Protein AF-A0A4S4KGM0-F1 (afdb_monomer)

Solvent-accessible surface area (backbone atoms only — not comparable to full-atom values): 28329 Å² total; per-residue (Å²): 110,36,52,30,33,24,26,33,67,85,50,39,70,45,78,42,82,39,75,65,65,86,67,52,48,54,16,25,34,26,42,50,75,23,68,36,90,54,80,65,47,62,29,44,29,63,54,65,74,66,98,52,92,68,55,83,76,50,67,84,77,59,87,85,62,46,88,44,50,62,7,21,23,24,30,12,22,7,26,31,29,72,42,70,19,85,69,48,79,91,69,54,70,68,41,47,33,26,26,56,50,65,35,30,71,33,71,66,33,18,31,43,23,49,57,32,58,45,51,46,66,64,44,39,61,60,50,86,96,70,66,55,45,63,43,40,4,51,56,10,65,33,36,50,38,24,50,47,44,43,41,32,80,91,54,64,46,43,64,55,65,89,44,57,48,95,52,91,45,52,37,40,32,38,36,22,75,40,66,33,18,42,42,35,37,35,52,40,34,59,9,43,35,40,29,36,31,22,28,60,77,94,37,39,68,58,36,41,74,44,44,30,76,40,69,42,40,74,83,45,93,57,39,44,58,54,50,21,62,78,51,71,48,59,27,42,41,35,39,31,57,74,41,43,69,69,54,47,41,49,57,62,69,32,40,28,92,58,77,29,42,34,36,21,62,39,70,77,52,64,82,51,48,70,74,38,91,49,40,48,72,42,63,47,63,60,67,36,36,72,48,45,63,53,95,95,43,70,50,29,63,66,50,21,51,53,51,42,59,50,45,74,46,46,44,59,52,53,55,51,26,54,76,66,74,64,56,81,68,68,51,76,74,76,73,80,73,78,69,84,64,75,80,72,83,73,86,84,65,78,74,90,70,80,59,75,54,35,52,28,33,25,27,35,90,87,44,41,70,44,79,40,82,40,71,53,66,86,69,52,50,55,16,27,32,26,38,49,75,22,47,28,81,54,78,61,46,61,42,30,31,67,74,68,54,48,61,60,7,20,26,25,30,12,22,6,27,31,28,70,40,65,16,88,71,47,86,56,72,53,71,68,38,48,32,26,25,54,47,68,35,32,70,31,74,64,30,16,31,44,23,50,56,30,54,46,55,29,89,63,48,46,74,57,61,85,94,72,67,55,45,64,62,39,4,61,57,9,59,67,46,52,50,48,48,47,48,41,40,32,84,90,57,64,45,42,76,55,77,91,56,72,70,96,59,98,78,88,81,92,84,87,84,93,84,88,77,82,62,56,76,90,79,105

Foldseek 3Di:
DWWFFFAAFVLHTDIDDDDQFDAAQQKFKFQFDAADDDPLQSCLSQVVPDQDPVPPPCVVPPSNTNPLGQWGTGWFTWGFTCGHHNNDDPDDGGFTKIETADGNFHNNAHHRMSMHMARPLRIFGAPPPQDDRHLRRLCYQLLLLLLCQCCQCVHVNAQWPCAADPDAAEEEEEACVDSNNLNNQLGCVNNVYAYEYEDAPVCQVVSVLSNHPHYYHLPPPCLLVVLCVVRVLRAQEYEYAPQDPSSLQSNLSNHHPAAHEYEYQGDHDVVSCVVDPNYDYDYDHLNLLSQCDGDPRHRDVSSVVSSSVVSVCVNVVSVVCSVVVSDPRDPVPPPPPPPPPDPPPDPVDDPLDDDQWWWFFFAAPVLHTDTDIDGQDDAAQQKWKFQFFWAFDDPVQSCLSHPVDPGQWGTGWWTWGFTNDHHNNDPPDDGGFTKIETDDGNPHNNAHHRIRMHMDGRVRIDGDPPPDDDRQRRRVCYPVVVVVCCQCCPCPHVNHDDPPDDDPDDDDDDDDDDDGDGDGPVRD

Secondary structure (DSSP, 8-state):
-EEEEEE-TTS-EEEEEEPPPPPPTTEEEEEEEEEE--HHHHHHHTT-----TTHHHHTTT-TT--S-TTPBP--EEEEEEEEE-TT--S--TT-EEEEE--TTS-SS--SSBSEEEEEGGG-EEPPTTT--HHHHHTSSHHHHHHHHHHH-TTTT-PPPTTS--SS--EEEEETTTSHHHHHHHHHHHHTT-EEEEEE-GGGHHHHHHTT-SEEEETT-TTHHHHHHHHTTT---EEEESS--HHHHHHHHHTSPSS-EEEEESS---HHHHTT-TTEEEEE--GGGGG-S-BTTB---HHHHHHHHHHHTTHHHHHHHHHHTT-------------------S------S---SEEEEEEE-TTS-EEEEEEEPPPP-TTEEEEEEEEEE--HHHHHIIIII--TTPBP-SEEEEEEEEE-TT--SSPTT-EEEEE--TTS-SS--SSBSEEEEEGGG-EEPPTTT--HHHHHTTSHHHHHHHHHHH-TTTT-PPPTTS--SS---------------GGG-

Mean predicted aligned error: 14.83 Å

InterPro domains:
  IPR011032 GroES-like superfamily [SSF50129] (2-181)
  IPR011032 GroES-like superfamily [SSF50129] (353-515)
  IPR013149 Alcohol dehydrogenase-like, C-terminal [PF00107] (180-265)
  IPR013154 Alcohol dehydrogenase-like, N-terminal [PF08240] (25-128)
  IPR013154 Alcohol dehydrogenase-like, N-terminal [PF08240] (381-466)
  IPR020843 Enoylreductase domain [SM00829] (9-29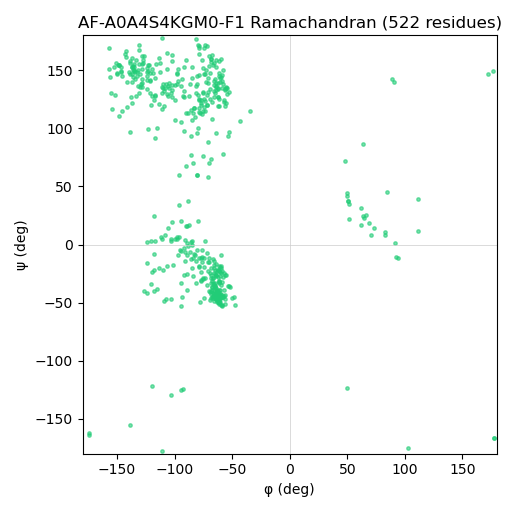7)
  IPR036291 NAD(P)-binding domain superfamily [SSF51735] (131-279)
  IPR047122 Trans-enoyl reductase-like [PTHR45348] (2-320)
  IPR047122 Trans-enoyl reductase-like [cd08249] (2-320)

Nearest PDB structures (foldseek):
  3gqv-assembly1_A  TM=8.957E-01  e=1.886E-24  Aspergillus terreus
  3b70-assembly1_A  TM=8.817E-01  e=2.671E-24  Aspergillus terreus
  5a4d-assembly1_A  TM=7.242E-01  e=3.806E-20  Arabidopsis thaliana
  2oby-assembly1_A  TM=7.937E-01  e=6.729E-17  Homo sapiens
  5dp2-assembly1_A  TM=7.177E-01  e=4.484E-17  Lyngbya majuscula

Radius of gyration: 27.02 Å; Cα contacts (8 Å, |Δi|>4): 1169; chains: 1; bounding box: 60×75×59 Å

Sequence (524 aa):
MMKALITQADHTAKVQDIPVPTIDDDEILVHTVALAQNPTDWKCTRNVLVYSPDYYLLHLLVIKRVTNAGTICGCDWSGYVVETGKSVTSLSVGDHVAGFVQGGTYTDRGAYAEYVKTPAELAWRVPDGTLSHEEAATMGCGFWTAVQALFHPTRLALVEPPAKVDKDEWILIYGGSGSVGMFAIQLAHLAGYKVVTTASPRNLELCKSLGADAVFDYNDPDVVNQIKEATNDSLHKALDANSLESSQRITVQSLAPGPGKVISILGVHEQVAELRDDVKIQPTLIYTSLGRAFSNRPACPEDRSHMAEFLKKVPGLVSELRRKEALLITTYRLAKFITRAPVHPSITAMSPDIPKTMKALVTQADKTAKVQDIPVPTIDDDEVLVRTVALAQNPTDWKFIKNITNVGTICGCDWSGYVAQVGKNVSNPSVGDHVAGFVQGGTYTDRGAYAEYVKTPAELVWKVPDQTLSHEEAATMGCSFWTAAQALFHPTRLALVEPPAKVDKEEWVMIYGGSGKCLSFEEL

Organism: NCBI:txid98765

Structure (mmCIF, N/CA/C/O backbone):
data_AF-A0A4S4KGM0-F1
#
_entry.id   AF-A0A4S4KGM0-F1
#
loop_
_atom_site.group_PDB
_atom_site.id
_atom_site.type_symbol
_atom_site.label_atom_id
_atom_site.label_alt_id
_atom_site.label_comp_id
_atom_site.label_asym_id
_atom_site.label_entity_id
_atom_site.label_seq_id
_atom_site.pdbx_PDB_ins_code
_atom_site.Cartn_x
_atom_site.Cartn_y
_atom_site.Cartn_z
_atom_site.occupancy
_atom_site.B_iso_or_equiv
_atom_site.auth_seq_id
_atom_site.auth_comp_id
_atom_site.auth_asym_id
_atom_site.auth_atom_id
_atom_site.pdbx_PDB_model_num
ATOM 1 N N . MET A 1 1 ? 12.362 -20.156 -20.140 1.00 90.94 1 MET A N 1
ATOM 2 C CA . MET A 1 1 ? 12.982 -19.406 -19.028 1.00 90.94 1 MET A CA 1
ATOM 3 C C . MET A 1 1 ? 12.177 -18.137 -18.831 1.00 90.94 1 MET A C 1
ATOM 5 O O . MET A 1 1 ? 11.533 -17.723 -19.787 1.00 90.94 1 MET A O 1
ATOM 9 N N . MET A 1 2 ? 12.196 -17.578 -17.630 1.00 88.69 2 MET A N 1
ATOM 10 C CA . MET A 1 2 ? 11.641 -16.277 -17.274 1.00 88.69 2 MET A CA 1
ATOM 11 C C . MET A 1 2 ? 12.592 -15.556 -16.327 1.00 88.69 2 MET A C 1
ATOM 13 O O . MET A 1 2 ? 13.341 -16.207 -15.594 1.00 88.69 2 MET A O 1
ATOM 17 N N . LYS A 1 3 ? 12.512 -14.235 -16.281 1.00 80.50 3 LYS A N 1
ATOM 18 C CA . LYS A 1 3 ? 13.225 -13.413 -15.308 1.00 80.50 3 LYS A CA 1
ATOM 19 C C . LYS A 1 3 ? 12.414 -13.274 -14.026 1.00 80.50 3 LYS A C 1
ATOM 21 O O . LYS A 1 3 ? 11.200 -13.071 -14.047 1.00 80.50 3 LYS A O 1
ATOM 26 N N . ALA A 1 4 ? 13.104 -13.368 -12.895 1.00 82.00 4 ALA A N 1
ATOM 27 C CA . ALA A 1 4 ? 12.517 -13.217 -11.570 1.00 82.00 4 ALA A CA 1
ATOM 28 C C . ALA A 1 4 ? 13.501 -12.569 -10.591 1.00 82.00 4 ALA A C 1
ATOM 30 O O . ALA A 1 4 ? 14.712 -12.773 -10.692 1.00 82.00 4 ALA A O 1
ATOM 31 N N . LEU A 1 5 ? 12.993 -11.804 -9.621 1.00 83.06 5 LEU A N 1
ATOM 32 C CA . LEU A 1 5 ? 13.791 -11.262 -8.524 1.00 83.06 5 LEU A CA 1
ATOM 33 C C . LEU A 1 5 ? 13.927 -12.313 -7.413 1.00 83.06 5 LEU A C 1
ATOM 35 O O . LEU A 1 5 ? 12.952 -12.642 -6.741 1.00 83.06 5 LEU A O 1
ATOM 39 N N . ILE A 1 6 ? 15.145 -12.812 -7.205 1.00 85.62 6 ILE A N 1
ATOM 40 C CA . ILE A 1 6 ? 15.448 -13.938 -6.316 1.00 85.62 6 ILE A CA 1
ATOM 41 C C . ILE A 1 6 ? 16.189 -13.473 -5.062 1.00 85.62 6 ILE A C 1
ATOM 43 O O . ILE A 1 6 ? 17.199 -12.767 -5.160 1.00 85.62 6 ILE A O 1
ATOM 47 N N . THR A 1 7 ? 15.745 -13.914 -3.885 1.00 81.56 7 THR A N 1
ATOM 48 C CA . THR A 1 7 ? 16.428 -13.691 -2.598 1.00 81.56 7 THR A CA 1
ATOM 49 C C . THR A 1 7 ? 17.810 -14.349 -2.565 1.00 81.56 7 THR A C 1
ATOM 51 O O . THR A 1 7 ? 17.996 -15.483 -3.005 1.00 81.56 7 THR A O 1
ATOM 54 N N . GLN A 1 8 ? 18.800 -13.657 -2.008 1.00 83.69 8 GLN A N 1
ATOM 55 C CA . GLN A 1 8 ? 20.184 -14.123 -1.922 1.00 83.69 8 GLN A CA 1
ATOM 56 C C . GLN A 1 8 ? 20.595 -14.389 -0.469 1.00 83.69 8 GLN A C 1
ATOM 58 O O . GLN A 1 8 ? 20.055 -13.801 0.466 1.00 83.69 8 GLN A O 1
ATOM 63 N N . ALA A 1 9 ? 21.602 -15.245 -0.271 1.00 82.56 9 ALA A N 1
ATOM 64 C CA . ALA A 1 9 ? 22.116 -15.573 1.062 1.00 82.56 9 ALA A CA 1
ATOM 65 C C . ALA A 1 9 ? 22.790 -14.384 1.783 1.00 82.56 9 ALA A C 1
ATOM 67 O O . ALA A 1 9 ? 22.965 -14.427 2.998 1.00 82.56 9 ALA A O 1
ATOM 68 N N . ASP A 1 10 ? 23.156 -13.331 1.047 1.00 76.50 10 ASP A N 1
ATOM 69 C CA . ASP A 1 10 ? 23.851 -12.125 1.520 1.00 76.50 10 ASP A CA 1
ATOM 70 C C . ASP A 1 10 ? 22.900 -10.965 1.882 1.00 76.50 10 ASP A C 1
ATOM 72 O O . ASP A 1 10 ? 23.317 -9.811 1.947 1.00 76.50 10 ASP A O 1
ATOM 76 N N . HIS A 1 11 ? 21.623 -11.267 2.135 1.00 69.50 11 HIS A N 1
ATOM 77 C CA . HIS A 1 11 ? 20.564 -10.295 2.435 1.00 69.50 11 HIS A CA 1
ATOM 78 C C . HIS A 1 11 ? 20.226 -9.330 1.280 1.00 69.50 11 HIS A C 1
ATOM 80 O O . HIS A 1 11 ? 19.692 -8.239 1.507 1.00 69.50 11 HIS A O 1
ATOM 86 N N . THR A 1 12 ? 20.526 -9.719 0.037 1.00 72.69 12 THR A N 1
ATOM 87 C CA . THR A 1 12 ? 20.139 -8.983 -1.177 1.00 72.69 12 THR A CA 1
ATOM 88 C C . THR A 1 12 ? 19.086 -9.740 -1.993 1.00 72.69 12 THR A C 1
ATOM 90 O O . THR A 1 12 ? 18.665 -10.844 -1.639 1.00 72.69 12 THR A O 1
ATOM 93 N N . ALA A 1 13 ? 18.634 -9.140 -3.094 1.00 75.12 13 ALA A N 1
ATOM 94 C CA . ALA A 1 13 ? 17.874 -9.828 -4.128 1.00 75.12 13 ALA A CA 1
ATOM 95 C C . ALA A 1 13 ? 18.454 -9.488 -5.506 1.00 75.12 13 ALA A C 1
ATOM 97 O O . ALA A 1 13 ? 18.943 -8.376 -5.710 1.00 75.12 13 ALA A O 1
ATOM 98 N N . LYS A 1 14 ? 18.436 -10.446 -6.436 1.00 76.81 14 LYS A N 1
ATOM 99 C CA . LYS A 1 14 ? 19.013 -10.304 -7.782 1.00 76.81 14 LYS A CA 1
ATOM 100 C C . LYS A 1 14 ? 18.048 -10.835 -8.828 1.00 76.81 14 LYS A C 1
ATOM 102 O O . LYS A 1 14 ? 17.393 -11.844 -8.588 1.00 76.81 14 LYS A O 1
ATOM 107 N N . VAL A 1 15 ? 17.986 -10.168 -9.976 1.00 79.25 15 VAL A N 1
ATOM 108 C CA . VAL A 1 15 ? 17.255 -10.681 -11.139 1.00 79.25 15 VAL A CA 1
ATOM 109 C C . VAL A 1 15 ? 18.023 -11.874 -11.702 1.00 79.25 15 VAL A C 1
ATOM 111 O O . VAL A 1 15 ? 19.241 -1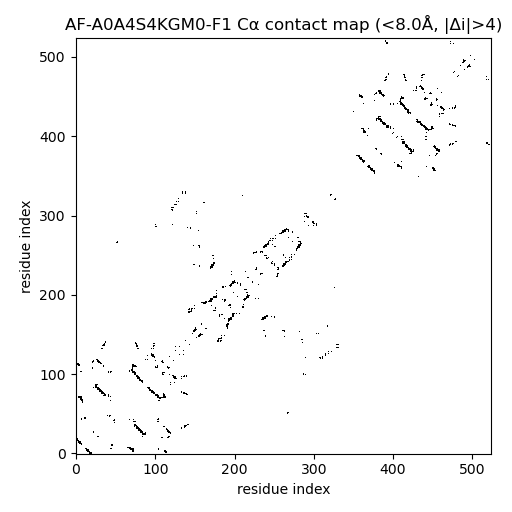1.797 -11.868 1.00 79.25 15 VAL A O 1
ATOM 114 N N . GLN A 1 16 ? 17.328 -12.981 -11.944 1.00 84.31 16 GLN A N 1
ATOM 115 C CA . GLN A 1 16 ? 17.897 -14.208 -12.499 1.00 84.31 16 GLN A CA 1
ATOM 116 C C . GLN A 1 16 ? 16.940 -14.820 -13.523 1.00 84.31 16 GLN A C 1
ATOM 118 O O . GLN A 1 16 ? 15.723 -14.728 -13.358 1.00 84.31 16 GLN A O 1
ATOM 123 N N . ASP A 1 17 ? 17.496 -15.482 -14.539 1.00 87.88 17 ASP A N 1
ATOM 124 C CA . ASP A 1 17 ? 16.739 -16.366 -15.423 1.00 87.88 17 ASP A CA 1
ATOM 125 C C . ASP A 1 17 ? 16.467 -17.698 -14.713 1.00 87.88 17 ASP A C 1
ATOM 127 O O . ASP A 1 17 ? 17.390 -18.432 -14.352 1.00 87.88 17 ASP A O 1
ATOM 131 N N . ILE A 1 18 ? 15.193 -18.038 -14.549 1.00 89.50 18 ILE A N 1
ATOM 132 C CA . ILE A 1 18 ? 14.725 -19.295 -13.959 1.00 89.50 18 ILE A CA 1
ATOM 133 C C . ILE A 1 18 ? 13.727 -19.995 -14.898 1.00 89.50 18 ILE A C 1
ATOM 135 O O . ILE A 1 18 ? 13.217 -19.382 -15.838 1.00 89.50 18 ILE A O 1
ATOM 139 N N . PRO A 1 19 ? 13.445 -21.296 -14.731 1.00 95.56 19 PRO A N 1
ATOM 140 C CA . PRO A 1 19 ? 12.378 -21.950 -15.486 1.00 95.56 19 PRO A CA 1
ATOM 141 C C . PRO A 1 19 ? 11.014 -21.292 -15.227 1.00 95.56 19 PRO A C 1
ATOM 143 O O . PRO A 1 19 ? 10.726 -20.880 -14.106 1.00 95.56 19 PRO A O 1
ATOM 146 N N . VAL A 1 20 ? 10.166 -21.227 -16.259 1.00 94.06 20 VAL A N 1
ATOM 147 C CA . VAL A 1 20 ? 8.747 -20.876 -16.079 1.00 94.06 20 VAL A CA 1
ATOM 148 C C . VAL A 1 20 ? 8.106 -21.998 -15.255 1.00 94.06 20 VAL A C 1
ATOM 150 O O . VAL A 1 20 ? 8.331 -23.168 -15.585 1.00 94.06 20 VAL A O 1
ATOM 153 N N . PRO A 1 21 ? 7.363 -21.691 -14.181 1.00 94.25 21 PRO A N 1
ATOM 154 C CA . PRO A 1 21 ? 6.804 -22.720 -13.323 1.00 94.25 21 PRO A CA 1
ATOM 155 C C . PRO A 1 21 ? 5.662 -23.459 -14.030 1.00 94.25 21 PRO A C 1
ATOM 157 O O . PRO A 1 21 ? 4.862 -22.855 -14.740 1.00 94.25 21 PRO A O 1
ATOM 160 N N . THR A 1 22 ? 5.560 -24.768 -13.805 1.00 95.81 22 THR A N 1
ATOM 161 C CA . THR A 1 22 ? 4.414 -25.569 -14.255 1.00 95.81 22 THR A CA 1
ATOM 162 C C . THR A 1 22 ? 3.226 -25.370 -13.316 1.00 95.81 22 THR A C 1
ATOM 164 O O . THR A 1 22 ? 3.407 -25.223 -12.100 1.00 95.81 22 THR A O 1
ATOM 167 N N . ILE A 1 23 ? 2.013 -25.403 -13.858 1.00 97.56 23 ILE A N 1
ATOM 168 C CA . ILE A 1 23 ? 0.772 -25.258 -13.088 1.00 97.56 23 ILE A CA 1
ATOM 169 C C . ILE A 1 23 ? 0.138 -26.613 -12.769 1.00 97.56 23 ILE A C 1
ATOM 171 O O . ILE A 1 23 ? 0.248 -27.555 -13.556 1.00 97.56 23 ILE A O 1
ATOM 175 N N . ASP A 1 24 ? -0.506 -26.697 -11.607 1.00 96.69 24 ASP A N 1
ATOM 176 C CA . ASP A 1 24 ? -1.358 -27.828 -11.235 1.00 96.69 24 ASP A CA 1
ATOM 177 C C . ASP A 1 24 ? -2.745 -27.720 -11.907 1.00 96.69 24 ASP A C 1
ATOM 179 O O . ASP A 1 24 ? -3.090 -26.702 -12.514 1.00 96.69 24 ASP A O 1
ATOM 183 N N . ASP A 1 25 ? -3.564 -28.775 -11.818 1.00 98.06 25 ASP A N 1
ATOM 184 C CA . ASP A 1 25 ? -4.857 -28.846 -12.518 1.00 98.06 25 ASP A CA 1
ATOM 185 C C . ASP A 1 25 ? -5.858 -27.748 -12.091 1.00 98.06 25 ASP A C 1
ATOM 187 O O . ASP A 1 25 ? -6.766 -27.440 -12.863 1.00 98.06 25 ASP A O 1
ATOM 191 N N . ASP A 1 26 ? -5.717 -27.161 -10.900 1.00 97.00 26 ASP A N 1
ATOM 192 C CA . ASP A 1 26 ? -6.558 -26.083 -10.351 1.00 97.00 26 ASP A CA 1
ATOM 193 C C . ASP A 1 26 ? -5.907 -24.686 -10.420 1.00 97.00 26 ASP A C 1
ATOM 195 O O . ASP A 1 26 ? -6.476 -23.699 -9.941 1.00 97.00 26 ASP A O 1
ATOM 199 N N . GLU A 1 27 ? -4.717 -24.580 -11.010 1.00 97.56 27 GLU A N 1
ATOM 200 C CA . GLU A 1 27 ? -3.944 -23.343 -11.081 1.00 97.56 27 GLU A CA 1
ATOM 201 C C . GLU A 1 27 ? -4.027 -22.667 -12.456 1.00 97.56 27 GLU A C 1
ATOM 203 O O . GLU A 1 27 ? -4.407 -23.253 -13.468 1.00 97.56 27 GLU A O 1
ATOM 208 N N . ILE A 1 28 ? -3.656 -21.391 -12.484 1.00 98.38 28 ILE A N 1
ATOM 209 C CA . ILE A 1 28 ? -3.426 -20.606 -13.697 1.00 98.38 28 ILE A CA 1
ATOM 210 C C . ILE A 1 28 ? -1.982 -20.117 -13.726 1.00 98.38 28 ILE A C 1
ATOM 212 O O . ILE A 1 28 ? -1.377 -19.875 -12.676 1.00 98.38 28 ILE A O 1
ATOM 216 N N . LEU A 1 29 ? -1.454 -19.930 -14.935 1.00 98.38 29 LEU A N 1
ATOM 217 C CA . LEU A 1 29 ? -0.220 -19.194 -15.177 1.00 98.38 29 LEU A CA 1
ATOM 218 C C . LEU A 1 29 ? -0.583 -17.819 -15.727 1.00 98.38 29 LEU A C 1
ATOM 220 O O . LEU A 1 29 ? -1.356 -17.708 -16.682 1.00 98.38 29 LEU A O 1
ATOM 224 N N . VAL A 1 30 ? -0.017 -16.772 -15.139 1.00 97.69 30 VAL A N 1
ATOM 225 C CA . VAL A 1 30 ? -0.288 -15.383 -15.509 1.00 97.69 30 VAL A CA 1
ATOM 226 C C . VAL A 1 30 ? 1.004 -14.725 -15.959 1.00 97.69 30 VAL A C 1
ATOM 228 O O . VAL A 1 30 ? 1.984 -14.757 -15.219 1.00 97.69 30 VAL A O 1
ATOM 231 N N . HIS A 1 31 ? 0.994 -14.103 -17.137 1.00 94.19 31 HIS A N 1
ATOM 232 C CA . HIS A 1 31 ? 2.041 -13.171 -17.551 1.00 94.19 31 HIS A CA 1
ATOM 233 C C . HIS A 1 31 ? 1.808 -11.834 -16.845 1.00 94.19 31 HIS A C 1
ATOM 235 O O . HIS A 1 31 ? 0.778 -11.186 -17.061 1.00 94.19 31 HIS A O 1
ATOM 241 N N . THR A 1 32 ? 2.721 -11.462 -15.953 1.00 84.75 32 THR A N 1
ATOM 242 C CA . THR A 1 32 ? 2.584 -10.271 -15.114 1.00 84.75 32 THR A CA 1
ATOM 243 C C . THR A 1 32 ? 2.794 -9.004 -15.944 1.00 84.75 32 THR A C 1
ATOM 245 O O . THR A 1 32 ? 3.648 -8.938 -16.822 1.00 84.75 32 THR A O 1
ATOM 248 N N . VAL A 1 33 ? 1.980 -7.982 -15.679 1.00 80.50 33 VAL A N 1
ATOM 249 C CA . VAL A 1 33 ? 2.065 -6.671 -16.347 1.00 80.50 33 VAL A CA 1
ATOM 250 C C . VAL A 1 33 ? 2.383 -5.576 -15.336 1.00 80.50 33 VAL A C 1
ATOM 252 O O . VAL A 1 33 ? 3.192 -4.696 -15.612 1.00 80.50 33 VAL A O 1
ATOM 255 N N . ALA A 1 34 ? 1.778 -5.644 -14.149 1.00 70.12 34 ALA A N 1
ATOM 256 C CA . ALA A 1 34 ? 2.034 -4.702 -13.068 1.00 70.12 34 ALA A CA 1
ATOM 257 C C . ALA A 1 34 ? 2.162 -5.412 -11.720 1.00 70.12 34 ALA A C 1
ATOM 259 O O . ALA A 1 34 ? 1.575 -6.472 -11.490 1.00 70.12 34 ALA A O 1
ATOM 260 N N . LEU A 1 35 ? 2.922 -4.785 -10.825 1.00 78.12 35 LEU A N 1
ATOM 261 C CA . LEU A 1 35 ? 3.277 -5.287 -9.501 1.00 78.12 35 LEU A CA 1
ATOM 262 C C . LEU A 1 35 ? 3.059 -4.179 -8.470 1.00 78.12 35 LEU A C 1
ATOM 264 O O . LEU A 1 35 ? 3.287 -3.007 -8.775 1.00 78.12 35 LEU A O 1
ATOM 268 N N . ALA A 1 36 ? 2.692 -4.541 -7.241 1.00 69.81 36 ALA A N 1
ATOM 269 C CA . ALA A 1 36 ? 2.664 -3.603 -6.119 1.00 69.81 36 ALA A CA 1
ATOM 270 C C . ALA A 1 36 ? 3.624 -4.036 -5.005 1.00 69.81 36 ALA A C 1
ATOM 272 O O . ALA A 1 36 ? 3.892 -5.222 -4.793 1.00 69.81 36 ALA A O 1
ATOM 273 N N . GLN A 1 37 ? 4.188 -3.047 -4.308 1.00 70.75 37 GLN A N 1
ATOM 274 C CA . GLN A 1 37 ? 5.152 -3.285 -3.238 1.00 70.75 37 GLN A CA 1
ATOM 275 C C . GLN A 1 37 ? 4.497 -3.233 -1.864 1.00 70.75 37 GLN A C 1
ATOM 277 O O . GLN A 1 37 ? 3.725 -2.328 -1.549 1.00 70.75 37 GLN A O 1
ATOM 282 N N . ASN A 1 38 ? 4.890 -4.173 -1.014 1.00 69.19 38 ASN A N 1
ATOM 283 C CA . ASN A 1 38 ? 4.433 -4.311 0.355 1.00 69.19 38 ASN A CA 1
ATOM 284 C C . ASN A 1 38 ? 5.619 -4.287 1.330 1.00 69.19 38 ASN A C 1
ATOM 286 O O . ASN A 1 38 ? 6.723 -4.725 0.998 1.00 69.19 38 ASN A O 1
ATOM 290 N N . PRO A 1 39 ? 5.414 -3.882 2.599 1.00 65.56 39 PRO A N 1
ATOM 291 C CA . PRO A 1 39 ? 6.458 -3.968 3.621 1.00 65.56 39 PRO A CA 1
ATOM 292 C C . PRO A 1 39 ? 7.040 -5.380 3.803 1.00 65.56 39 PRO A C 1
ATOM 294 O O . PRO A 1 39 ? 8.173 -5.531 4.243 1.00 65.56 39 PRO A O 1
ATOM 297 N N . THR A 1 40 ? 6.274 -6.424 3.492 1.00 67.50 40 THR A N 1
ATOM 298 C CA . THR A 1 40 ? 6.732 -7.821 3.539 1.00 67.50 40 THR A CA 1
ATOM 299 C C . THR A 1 40 ? 7.811 -8.141 2.494 1.00 67.50 40 THR A C 1
ATOM 301 O O . THR A 1 40 ? 8.670 -8.979 2.765 1.00 67.50 40 THR A O 1
ATOM 304 N N . ASP A 1 41 ? 7.821 -7.450 1.348 1.00 66.88 41 ASP A N 1
ATOM 305 C CA . ASP A 1 41 ? 8.697 -7.762 0.211 1.00 66.88 41 ASP A CA 1
ATOM 306 C C . ASP A 1 41 ? 10.157 -7.398 0.503 1.00 66.88 41 ASP A C 1
ATOM 308 O O . ASP A 1 41 ? 11.076 -8.114 0.120 1.00 66.88 41 ASP A O 1
ATOM 312 N N . TRP A 1 42 ? 10.408 -6.316 1.246 1.00 62.53 42 TRP A N 1
ATOM 313 C CA . TRP A 1 42 ? 11.768 -6.009 1.705 1.00 62.53 42 TRP A CA 1
ATOM 314 C C . TRP A 1 42 ? 12.132 -6.768 2.989 1.00 62.53 42 TRP A C 1
ATOM 316 O O . TRP A 1 42 ? 13.304 -7.043 3.245 1.00 62.53 42 TRP A O 1
ATOM 326 N N . LYS A 1 43 ? 11.150 -7.137 3.824 1.00 64.88 43 LYS A N 1
ATOM 327 C CA . LYS A 1 43 ? 11.414 -7.927 5.039 1.00 64.88 43 LYS A CA 1
ATOM 328 C C . LYS A 1 43 ? 11.891 -9.340 4.697 1.00 64.88 43 LYS A C 1
ATOM 330 O O . LYS A 1 43 ? 12.725 -9.877 5.433 1.00 64.88 43 LYS A O 1
ATOM 335 N N . CYS A 1 44 ? 11.419 -9.925 3.591 1.00 64.50 44 CYS A N 1
ATOM 336 C CA . CYS A 1 44 ? 11.840 -11.257 3.159 1.00 64.50 44 CYS A CA 1
ATOM 337 C C . CYS A 1 44 ? 13.300 -11.302 2.687 1.00 64.50 44 CYS A C 1
ATOM 339 O O . CYS A 1 44 ? 13.948 -12.327 2.867 1.00 64.50 44 CYS A O 1
ATOM 341 N N . THR A 1 45 ? 13.856 -10.207 2.154 1.00 58.66 45 THR A N 1
ATOM 342 C CA . THR A 1 45 ? 15.270 -10.154 1.727 1.00 58.66 45 THR A CA 1
ATOM 343 C C . THR A 1 45 ? 16.233 -10.008 2.903 1.00 58.66 45 THR A C 1
ATOM 345 O O . THR A 1 45 ? 17.383 -10.422 2.814 1.00 58.66 45 THR A O 1
ATOM 348 N N . ARG A 1 46 ? 15.772 -9.483 4.045 1.00 57.72 46 ARG A N 1
ATOM 349 C CA . ARG A 1 46 ? 16.590 -9.308 5.258 1.00 57.72 46 ARG A CA 1
ATOM 350 C C . ARG A 1 46 ? 16.395 -10.393 6.320 1.00 57.72 46 ARG A C 1
ATOM 352 O O . ARG A 1 46 ? 16.969 -10.281 7.397 1.00 57.72 46 ARG A O 1
ATOM 359 N N . ASN A 1 47 ? 15.605 -11.427 6.026 1.00 54.75 47 ASN A N 1
ATOM 360 C CA . ASN A 1 47 ? 15.152 -12.444 6.981 1.00 54.75 47 ASN A CA 1
ATOM 361 C C . ASN A 1 47 ? 14.512 -11.856 8.260 1.00 54.75 47 ASN A C 1
ATOM 363 O O . ASN A 1 47 ? 14.648 -12.396 9.353 1.00 54.75 47 ASN A O 1
ATOM 367 N N . VAL A 1 48 ? 13.799 -10.731 8.117 1.00 49.72 48 VAL A N 1
ATOM 368 C CA . VAL A 1 48 ? 13.041 -10.080 9.208 1.00 49.72 48 VAL A CA 1
ATOM 369 C C . VAL A 1 48 ? 11.640 -10.706 9.351 1.00 49.72 48 VAL A C 1
ATOM 371 O O . VAL A 1 48 ? 10.851 -10.323 10.210 1.00 49.72 48 VAL A O 1
ATOM 374 N N . LEU A 1 49 ? 11.314 -11.696 8.515 1.00 45.88 49 LEU A N 1
ATOM 375 C CA . LEU A 1 49 ? 10.061 -12.443 8.563 1.00 45.88 49 LEU A CA 1
ATOM 376 C C . LEU A 1 49 ? 10.184 -13.671 9.472 1.00 45.88 49 LEU A C 1
ATOM 378 O O . LEU A 1 49 ? 10.111 -14.804 9.005 1.00 45.88 49 LEU A O 1
ATOM 382 N N . VAL A 1 50 ? 10.336 -13.469 10.782 1.00 43.34 50 VAL A N 1
ATOM 383 C CA . VAL A 1 50 ? 10.060 -14.543 11.747 1.00 43.34 50 VAL A CA 1
ATOM 384 C C . VAL A 1 50 ? 9.016 -14.055 12.743 1.00 43.34 50 VAL A C 1
ATOM 386 O O . VAL A 1 50 ? 9.295 -13.328 13.687 1.00 43.34 50 VAL A O 1
ATOM 389 N N . TYR A 1 51 ? 7.775 -14.462 12.482 1.00 51.44 51 TYR A N 1
ATOM 390 C CA . TYR A 1 51 ? 6.564 -14.185 13.253 1.00 51.44 51 TYR A CA 1
ATOM 391 C C . TYR A 1 51 ? 6.539 -14.936 14.601 1.00 51.44 51 TYR A C 1
ATOM 393 O O . TYR A 1 51 ? 5.627 -15.733 14.836 1.00 51.44 51 TYR A O 1
ATOM 401 N N . SER A 1 52 ? 7.543 -14.715 15.458 1.00 38.88 52 SER A N 1
ATOM 402 C CA . SER A 1 52 ? 7.583 -15.243 16.829 1.00 38.88 52 SER A CA 1
ATOM 403 C C . SER A 1 52 ? 7.299 -14.134 17.855 1.00 38.88 52 SER A C 1
ATOM 405 O O . SER A 1 52 ? 7.869 -13.051 17.710 1.00 38.88 52 SER A O 1
ATOM 407 N N . PRO A 1 53 ? 6.471 -14.384 18.888 1.00 40.03 53 PRO A N 1
ATOM 408 C CA . PRO A 1 53 ? 6.258 -13.468 20.017 1.00 40.03 53 PRO A CA 1
ATOM 409 C C . PRO A 1 53 ? 7.549 -13.088 20.769 1.00 40.03 53 PRO A C 1
ATOM 411 O O . PRO A 1 53 ? 7.652 -11.985 21.294 1.00 40.03 53 PRO A O 1
ATOM 414 N N . ASP A 1 54 ? 8.583 -13.936 20.738 1.00 40.28 54 ASP A N 1
ATOM 415 C CA . ASP A 1 54 ? 9.822 -13.784 21.530 1.00 40.28 54 ASP A CA 1
ATOM 416 C C . ASP A 1 54 ? 10.849 -12.769 20.962 1.00 40.28 54 ASP A C 1
ATOM 418 O O . ASP A 1 54 ? 12.052 -12.822 21.246 1.00 40.28 54 ASP A O 1
ATOM 422 N N . TYR A 1 55 ? 10.415 -11.849 20.097 1.00 46.69 55 TYR A N 1
ATOM 423 C CA . TYR A 1 55 ? 11.295 -11.154 19.147 1.00 46.69 55 TYR A CA 1
ATOM 424 C C . TYR A 1 55 ? 12.271 -10.130 19.754 1.00 46.69 55 TYR A C 1
ATOM 426 O O . TYR A 1 55 ? 13.237 -9.742 19.091 1.00 46.69 55 TYR A O 1
ATOM 434 N N . TYR A 1 56 ? 12.082 -9.697 21.003 1.00 42.50 56 TYR A N 1
ATOM 435 C CA . TYR A 1 56 ? 12.969 -8.694 21.608 1.00 42.50 56 TYR A CA 1
ATOM 436 C C . TYR A 1 56 ? 14.320 -9.261 22.078 1.00 42.50 56 TYR A C 1
ATOM 438 O O . TYR A 1 56 ? 15.326 -8.558 22.006 1.00 42.50 56 TYR A O 1
ATOM 446 N N . LEU A 1 57 ? 14.393 -10.531 22.492 1.00 37.44 57 LEU A N 1
ATOM 447 C CA . LEU A 1 57 ? 15.626 -11.126 23.041 1.00 37.44 57 LEU A CA 1
ATOM 448 C C . LEU A 1 57 ? 16.506 -11.814 21.985 1.00 37.44 57 LEU A C 1
ATOM 450 O O . LEU A 1 57 ? 17.727 -11.871 22.133 1.00 37.44 57 LEU A O 1
ATOM 454 N N . LEU A 1 58 ? 15.923 -12.284 20.879 1.00 36.53 58 LEU A N 1
ATOM 455 C CA . LEU A 1 58 ? 16.660 -12.994 19.824 1.00 36.53 58 LEU A CA 1
ATOM 456 C C . LEU A 1 58 ? 17.341 -12.058 18.802 1.00 36.53 58 LEU A C 1
ATOM 458 O O . LEU A 1 58 ? 18.191 -12.493 18.017 1.00 36.53 58 LEU A O 1
ATOM 462 N N . HIS A 1 59 ? 17.004 -10.763 18.843 1.00 39.78 59 HIS A N 1
ATOM 463 C CA . HIS A 1 59 ? 17.489 -9.723 17.931 1.00 39.78 59 HIS A CA 1
ATOM 464 C C . HIS A 1 59 ? 19.021 -9.562 17.945 1.00 39.78 59 HIS A C 1
ATOM 466 O O . HIS A 1 59 ? 19.605 -9.122 16.961 1.00 39.78 59 HIS A O 1
ATOM 472 N N . LEU A 1 60 ? 19.698 -9.968 19.025 1.00 37.06 60 LEU A N 1
ATOM 473 C CA . LEU A 1 60 ? 21.156 -9.853 19.148 1.00 37.06 60 LEU A CA 1
ATOM 474 C C . LEU A 1 60 ? 21.932 -11.086 18.648 1.00 37.06 60 LEU A C 1
ATOM 476 O O . LEU A 1 60 ? 23.141 -10.989 18.446 1.00 37.06 60 LEU A O 1
ATOM 480 N N . LEU A 1 61 ? 21.277 -12.233 18.420 1.00 34.25 61 LEU A N 1
ATOM 481 C CA . LEU A 1 61 ? 21.977 -13.506 18.172 1.00 34.25 61 LEU A CA 1
ATOM 482 C C . LEU A 1 61 ? 21.721 -14.132 16.785 1.00 34.25 61 LEU A C 1
ATOM 484 O O . LEU A 1 61 ? 22.563 -14.902 16.323 1.00 34.25 61 LEU A O 1
ATOM 488 N N . VAL A 1 62 ? 20.621 -13.802 16.087 1.00 39.59 62 VAL A N 1
ATOM 489 C CA . VAL A 1 62 ? 20.141 -14.597 14.922 1.00 39.59 62 VAL A CA 1
ATOM 490 C C . VAL A 1 62 ? 20.142 -13.849 13.572 1.00 39.59 62 VAL A C 1
ATOM 492 O O . VAL A 1 62 ? 19.853 -14.443 12.538 1.00 39.59 62 VAL A O 1
ATOM 495 N N . ILE A 1 63 ? 20.621 -12.598 13.514 1.00 45.12 63 ILE A N 1
ATOM 496 C CA . ILE A 1 63 ? 20.745 -11.795 12.268 1.00 45.12 63 ILE A CA 1
ATOM 497 C C . ILE A 1 63 ? 21.658 -12.452 11.193 1.00 45.12 63 ILE A C 1
ATOM 499 O O . ILE A 1 63 ? 21.697 -12.016 10.049 1.00 45.12 63 ILE A O 1
ATOM 503 N N . LYS A 1 64 ? 22.382 -13.538 11.501 1.00 39.69 64 LYS A N 1
ATOM 504 C CA . LYS A 1 64 ? 23.453 -14.081 10.643 1.00 39.69 64 LYS A CA 1
ATOM 505 C C . LYS A 1 64 ? 23.057 -15.098 9.559 1.00 39.69 64 LYS A C 1
ATOM 507 O O . LYS A 1 64 ? 23.958 -15.557 8.860 1.00 39.69 64 LYS A O 1
ATOM 512 N N . ARG A 1 65 ? 21.794 -15.514 9.396 1.00 45.97 65 ARG A N 1
ATOM 513 C CA . ARG A 1 65 ? 21.431 -16.481 8.331 1.00 45.97 65 ARG A CA 1
ATOM 514 C C . ARG A 1 65 ? 20.145 -16.092 7.617 1.00 45.97 65 ARG A C 1
ATOM 516 O O . ARG A 1 65 ? 19.108 -16.023 8.261 1.00 45.97 65 ARG A O 1
ATOM 523 N N . VAL A 1 66 ? 20.208 -15.903 6.297 1.00 53.94 66 VAL A N 1
ATOM 524 C CA . VAL A 1 66 ? 19.043 -15.868 5.396 1.00 53.94 66 VAL A CA 1
ATOM 525 C C . VAL A 1 66 ? 18.608 -17.307 5.123 1.00 53.94 66 VAL A C 1
ATOM 527 O O . VAL A 1 66 ? 19.359 -18.076 4.529 1.00 53.94 66 VAL A O 1
ATOM 530 N N . THR A 1 67 ? 17.422 -17.702 5.587 1.00 62.06 67 THR A N 1
ATOM 531 C CA . THR A 1 67 ? 16.925 -19.089 5.460 1.00 62.06 67 THR A CA 1
ATOM 532 C C . THR A 1 67 ? 16.109 -19.340 4.196 1.00 62.06 67 THR A C 1
ATOM 534 O O . THR A 1 67 ? 15.743 -20.477 3.926 1.00 62.06 67 THR A O 1
ATOM 537 N N . ASN A 1 68 ? 15.825 -18.295 3.422 1.00 73.50 68 ASN A N 1
ATOM 538 C CA . ASN A 1 68 ? 14.982 -18.328 2.231 1.00 73.50 68 ASN A CA 1
ATOM 539 C C . ASN A 1 68 ? 15.747 -17.946 0.954 1.00 73.50 68 ASN A C 1
ATOM 541 O O . ASN A 1 68 ? 15.136 -17.448 0.020 1.00 73.50 68 ASN A O 1
ATOM 545 N N . ALA A 1 69 ? 17.072 -18.107 0.890 1.00 83.94 69 ALA A N 1
ATOM 546 C CA . ALA A 1 69 ? 17.812 -17.838 -0.347 1.00 83.94 69 ALA A CA 1
ATOM 547 C C . ALA A 1 69 ? 17.317 -18.746 -1.494 1.00 83.94 69 ALA A C 1
ATOM 549 O O . ALA A 1 69 ? 17.054 -19.927 -1.277 1.00 83.94 69 ALA A O 1
ATOM 550 N N . GLY A 1 70 ? 17.203 -18.197 -2.705 1.00 89.31 70 GLY A N 1
ATOM 551 C CA . GLY A 1 70 ? 16.712 -18.909 -3.891 1.00 89.31 70 GLY A CA 1
ATOM 552 C C . GLY A 1 70 ? 15.201 -18.807 -4.134 1.00 89.31 70 GLY A C 1
ATOM 553 O O . GLY A 1 70 ? 14.707 -19.386 -5.096 1.00 89.31 70 GLY A O 1
ATOM 554 N N . THR A 1 71 ? 14.457 -18.078 -3.299 1.00 90.19 71 THR A N 1
ATOM 555 C CA . THR A 1 71 ? 13.001 -17.895 -3.454 1.00 90.19 71 THR A CA 1
ATOM 556 C C . THR A 1 71 ? 12.655 -16.654 -4.277 1.00 90.19 71 THR A C 1
ATOM 558 O O . THR A 1 71 ? 13.408 -15.679 -4.268 1.00 90.19 71 THR A O 1
ATOM 561 N N . ILE A 1 72 ? 11.503 -16.666 -4.952 1.00 88.25 72 ILE A N 1
ATOM 562 C CA . ILE A 1 72 ? 11.017 -15.537 -5.760 1.00 88.25 72 ILE A CA 1
ATOM 563 C C . ILE A 1 72 ? 10.376 -14.479 -4.851 1.00 88.25 72 ILE A C 1
ATOM 565 O O . ILE A 1 72 ? 9.510 -14.801 -4.040 1.00 88.25 72 ILE A O 1
ATOM 569 N N . CYS A 1 73 ? 10.777 -13.214 -4.978 1.00 82.50 73 CYS A N 1
ATOM 570 C CA . CYS A 1 73 ? 10.241 -12.080 -4.218 1.00 82.50 73 CYS A CA 1
ATOM 571 C C . CYS A 1 73 ? 8.844 -11.632 -4.690 1.00 82.50 73 CYS A C 1
ATOM 573 O O . CYS A 1 73 ? 8.383 -11.989 -5.773 1.00 82.50 73 CYS A O 1
ATOM 575 N N . GLY A 1 74 ? 8.208 -10.763 -3.899 1.00 78.50 74 GLY A N 1
ATOM 576 C CA . GLY A 1 74 ? 7.012 -10.028 -4.307 1.00 78.50 74 GLY A CA 1
ATOM 577 C C . GLY A 1 74 ? 5.703 -10.750 -4.027 1.00 78.50 74 GLY A C 1
ATOM 578 O O . GLY A 1 74 ? 5.603 -11.964 -4.211 1.00 78.50 74 GLY A O 1
ATOM 579 N N . CYS A 1 75 ? 4.685 -9.988 -3.631 1.00 82.56 75 CYS A N 1
ATOM 580 C CA . CYS A 1 75 ? 3.367 -10.540 -3.325 1.00 82.56 75 CYS A CA 1
ATOM 581 C C . CYS A 1 75 ? 2.290 -10.177 -4.344 1.00 82.56 75 CYS A C 1
ATOM 583 O O . CYS A 1 75 ? 1.584 -11.067 -4.808 1.00 82.56 75 CYS A O 1
ATOM 585 N N . ASP A 1 76 ? 2.170 -8.906 -4.716 1.00 85.56 76 ASP A N 1
ATOM 586 C CA . ASP A 1 76 ? 0.999 -8.407 -5.441 1.00 85.56 76 ASP A CA 1
ATOM 587 C C . ASP A 1 76 ? 1.249 -8.294 -6.944 1.00 85.56 76 ASP A C 1
ATOM 589 O O . ASP A 1 76 ? 2.302 -7.806 -7.367 1.00 85.56 76 ASP A O 1
ATOM 593 N N . TRP A 1 77 ? 0.267 -8.708 -7.746 1.00 90.56 77 TRP A N 1
ATOM 594 C CA . TRP A 1 77 ? 0.380 -8.752 -9.202 1.00 90.56 77 TRP A CA 1
ATOM 595 C C . TRP A 1 77 ? -0.956 -8.495 -9.911 1.00 90.56 77 TRP A C 1
ATOM 597 O O . TRP A 1 77 ? -2.040 -8.781 -9.398 1.00 90.56 77 TRP A O 1
ATOM 607 N N . SER A 1 78 ? -0.861 -8.007 -11.147 1.00 91.25 78 SER A N 1
ATOM 608 C CA . SER A 1 78 ? -1.919 -8.069 -12.155 1.00 91.25 78 SER A CA 1
ATOM 609 C C . SER A 1 78 ? -1.320 -8.406 -13.518 1.00 91.25 78 SER A C 1
ATOM 611 O O . SER A 1 78 ? -0.197 -8.003 -13.827 1.00 91.25 78 SER A O 1
ATOM 613 N N . GLY A 1 79 ? -2.062 -9.143 -14.340 1.00 90.81 79 GLY A N 1
ATOM 614 C CA . GLY A 1 79 ? -1.585 -9.592 -15.642 1.00 90.81 79 GLY A CA 1
ATOM 615 C C . GLY A 1 79 ? -2.649 -10.309 -16.462 1.00 90.81 79 GLY A C 1
ATOM 616 O O . GLY A 1 79 ? -3.842 -10.210 -16.162 1.00 90.81 79 GLY A O 1
ATOM 617 N N . TYR A 1 80 ? -2.201 -11.029 -17.487 1.00 96.62 80 TYR A N 1
ATOM 618 C CA . TYR A 1 80 ? -3.058 -11.826 -18.365 1.00 96.62 80 TYR A CA 1
ATOM 619 C C . TYR A 1 80 ? -2.857 -13.317 -18.120 1.00 96.62 80 TYR A C 1
ATOM 621 O O . TYR A 1 80 ? -1.718 -13.784 -18.051 1.00 96.62 80 TYR A O 1
ATOM 629 N N . VAL A 1 81 ? -3.948 -14.077 -18.035 1.00 98.56 81 VAL A N 1
ATOM 630 C CA . VAL A 1 81 ? -3.876 -15.546 -18.014 1.00 98.56 81 VAL A CA 1
ATOM 631 C C . VAL A 1 81 ? -3.266 -16.035 -19.329 1.00 98.56 81 VAL A C 1
ATOM 633 O O . VAL A 1 81 ? -3.758 -15.694 -20.403 1.00 98.56 81 VAL A O 1
ATOM 636 N N . VAL A 1 82 ? -2.215 -16.849 -19.258 1.00 97.06 82 VAL A N 1
ATOM 637 C CA . VAL A 1 82 ? -1.554 -17.451 -20.432 1.00 97.06 82 VAL A CA 1
ATOM 638 C C . VAL A 1 82 ? -1.709 -18.968 -20.492 1.00 97.06 82 VAL A C 1
ATOM 640 O O . VAL A 1 82 ? -1.601 -19.546 -21.569 1.00 97.06 82 VAL A O 1
ATOM 643 N N . GLU A 1 83 ? -2.009 -19.609 -19.363 1.00 97.94 83 GLU A N 1
ATOM 644 C CA . GLU A 1 83 ? -2.257 -21.049 -19.271 1.00 97.94 83 GLU A CA 1
ATOM 645 C C . GLU A 1 83 ? -3.244 -21.341 -18.133 1.00 97.94 83 GLU A C 1
ATOM 647 O O . GLU A 1 83 ? -3.245 -20.654 -17.108 1.00 97.94 83 GLU A O 1
ATOM 652 N N . THR A 1 84 ? -4.080 -22.365 -18.305 1.00 98.56 84 THR A N 1
ATOM 653 C CA . THR A 1 84 ? -5.073 -22.809 -17.318 1.00 98.56 84 THR A CA 1
ATOM 654 C C . THR A 1 84 ? -4.944 -24.306 -17.068 1.00 98.56 84 THR A C 1
ATOM 656 O O . THR A 1 84 ? -4.874 -25.086 -18.022 1.00 98.56 84 THR A O 1
ATOM 659 N N . GLY A 1 85 ? -4.986 -24.715 -15.802 1.00 98.12 85 GLY A N 1
ATOM 660 C CA . GLY A 1 85 ? -5.087 -26.114 -15.408 1.00 98.12 85 GLY A CA 1
ATOM 661 C C . GLY A 1 85 ? -6.407 -26.744 -15.866 1.00 98.12 85 GLY A C 1
ATOM 662 O O . GLY A 1 85 ? -7.397 -26.060 -16.133 1.00 98.12 85 GLY A O 1
ATOM 663 N N . LYS A 1 86 ? -6.442 -28.076 -15.967 1.00 97.50 86 LYS A N 1
ATOM 664 C CA . LYS A 1 86 ? -7.570 -28.822 -16.563 1.00 97.50 86 LYS A CA 1
ATOM 665 C C . LYS A 1 86 ? -8.888 -28.706 -15.792 1.00 97.50 86 LYS A C 1
ATOM 667 O O . LYS A 1 86 ? -9.943 -28.957 -16.368 1.00 97.50 86 LYS A O 1
ATOM 672 N N . SER A 1 87 ? -8.827 -28.374 -14.505 1.00 97.69 87 SER A N 1
ATOM 673 C CA . SER A 1 87 ? -9.993 -28.214 -13.627 1.00 97.69 87 SER A CA 1
ATOM 674 C C . SER A 1 87 ? -10.476 -26.762 -13.546 1.00 97.69 87 SER A C 1
ATOM 676 O O . SER A 1 87 ? -11.509 -26.490 -12.931 1.00 97.69 87 SER A O 1
ATOM 678 N N . VAL A 1 88 ? -9.758 -25.818 -14.163 1.00 97.69 88 VAL A N 1
ATOM 679 C CA . VAL A 1 88 ? -10.120 -24.400 -14.152 1.00 97.69 88 VAL A CA 1
ATOM 680 C C . VAL A 1 88 ? -11.263 -24.146 -15.130 1.00 97.69 88 VAL A C 1
ATOM 682 O O . VAL A 1 88 ? -11.159 -24.408 -16.324 1.00 97.69 88 VAL A O 1
ATOM 685 N N . THR A 1 89 ? -12.367 -23.607 -14.613 1.00 95.31 89 THR A N 1
ATOM 686 C CA . THR A 1 89 ? -13.563 -23.253 -15.404 1.00 95.31 89 THR A CA 1
ATOM 687 C C . THR A 1 89 ? -13.971 -21.788 -15.256 1.00 95.31 89 THR A C 1
ATOM 689 O O . THR A 1 89 ? -14.750 -21.282 -16.059 1.00 95.31 89 THR A O 1
ATOM 692 N N . SER A 1 90 ? -13.455 -21.096 -14.237 1.00 92.12 90 SER A N 1
ATOM 693 C CA . SER A 1 90 ? -13.809 -19.713 -13.898 1.00 92.12 90 SER A CA 1
ATOM 694 C C . SER A 1 90 ? -13.030 -18.656 -14.681 1.00 92.12 90 SER A C 1
ATOM 696 O O . SER A 1 90 ? -13.472 -17.510 -14.740 1.00 92.12 90 SER A O 1
ATOM 698 N N . LEU A 1 91 ? -11.879 -19.022 -15.250 1.00 96.31 91 LEU A N 1
ATOM 699 C CA . LEU A 1 91 ? -10.946 -18.128 -15.936 1.00 96.31 91 LEU A CA 1
ATOM 700 C C . LEU A 1 91 ? -10.474 -18.768 -17.240 1.00 96.31 91 LEU A C 1
ATOM 702 O O . LEU A 1 91 ? -10.390 -19.990 -17.347 1.00 96.31 91 LEU A O 1
ATOM 706 N N . SER A 1 92 ? -10.170 -17.938 -18.232 1.00 96.62 92 SER A N 1
ATOM 707 C CA . SER A 1 92 ? -9.697 -18.349 -19.555 1.00 96.62 92 SER A CA 1
ATOM 708 C C . SER A 1 92 ? -8.415 -17.617 -19.940 1.00 96.62 92 SER A C 1
ATOM 710 O O . SER A 1 92 ? -8.154 -16.510 -19.473 1.00 96.62 92 SER A O 1
ATOM 712 N N . VAL A 1 93 ? -7.624 -18.221 -20.831 1.00 97.69 93 VAL A N 1
ATOM 713 C CA . VAL A 1 93 ? -6.464 -17.558 -21.448 1.00 97.69 93 VAL A CA 1
ATOM 714 C C . VAL A 1 93 ? -6.896 -16.223 -22.066 1.00 97.69 93 VAL A C 1
ATOM 716 O O . VAL A 1 93 ? -7.884 -16.161 -22.794 1.00 97.69 93 VAL A O 1
ATOM 719 N N . GLY A 1 94 ? -6.144 -15.164 -21.772 1.00 94.88 94 GLY A N 1
ATOM 720 C CA . GLY A 1 94 ? -6.429 -13.789 -22.173 1.00 94.88 94 GLY A CA 1
ATOM 721 C C . GLY A 1 94 ? -7.189 -12.959 -21.135 1.00 94.88 94 GLY A C 1
ATOM 722 O O . GLY A 1 94 ? -7.235 -11.741 -21.285 1.00 94.88 94 GLY A O 1
ATOM 723 N N . ASP A 1 95 ? -7.739 -13.559 -20.073 1.00 97.44 95 ASP A N 1
ATOM 724 C CA . ASP A 1 95 ? -8.421 -12.794 -19.023 1.00 97.44 95 ASP A CA 1
ATOM 725 C C . ASP A 1 95 ? -7.441 -11.863 -18.285 1.00 97.44 95 ASP A C 1
ATOM 727 O O . ASP A 1 95 ? -6.364 -12.288 -17.853 1.00 97.44 95 ASP A O 1
ATOM 731 N N . HIS A 1 96 ? -7.841 -10.599 -18.093 1.00 96.38 96 HIS A N 1
ATOM 732 C CA . HIS A 1 96 ? -7.174 -9.661 -17.185 1.00 96.38 96 HIS A CA 1
ATOM 733 C C . HIS A 1 96 ? -7.527 -10.027 -15.744 1.00 96.38 96 HIS A C 1
ATOM 735 O O . HIS A 1 96 ? -8.680 -9.939 -15.316 1.00 96.38 96 HIS A O 1
ATOM 741 N N . VAL A 1 97 ? -6.518 -10.444 -14.988 1.00 98.25 97 VAL A N 1
ATOM 742 C CA . VAL A 1 97 ? -6.658 -10.914 -13.610 1.00 98.25 97 VAL A CA 1
ATOM 743 C C . VAL A 1 97 ? -5.713 -10.184 -12.661 1.00 98.25 97 VAL A C 1
ATOM 745 O O . VAL A 1 97 ? -4.697 -9.605 -13.064 1.00 98.25 97 VAL A O 1
ATOM 748 N N . ALA A 1 98 ? -6.052 -10.210 -11.378 1.00 93.31 98 ALA A N 1
ATOM 749 C CA . ALA A 1 98 ? -5.193 -9.742 -10.301 1.00 93.31 98 ALA A CA 1
ATOM 750 C C . ALA A 1 98 ? -5.314 -10.644 -9.069 1.00 93.31 98 ALA A C 1
ATOM 752 O O . ALA A 1 98 ? -6.275 -11.404 -8.908 1.00 93.31 98 ALA A O 1
ATOM 753 N N . GLY A 1 99 ? -4.322 -10.551 -8.190 1.00 93.75 99 GLY A N 1
ATOM 754 C CA . GLY A 1 99 ? -4.268 -11.324 -6.961 1.00 93.75 99 GLY A CA 1
ATOM 755 C C . GLY A 1 99 ? -2.991 -11.055 -6.179 1.00 93.75 99 GLY A C 1
ATOM 756 O O . GLY A 1 99 ? -2.255 -10.103 -6.445 1.00 93.75 99 GLY A O 1
ATOM 757 N N . PHE A 1 100 ? -2.727 -11.915 -5.202 1.00 92.38 100 PHE A N 1
ATOM 758 C CA . PHE A 1 100 ? -1.470 -11.907 -4.469 1.00 92.38 100 PHE A CA 1
ATOM 759 C C . PHE A 1 100 ? -0.973 -13.332 -4.223 1.00 92.38 100 PHE A C 1
ATOM 761 O O . PHE A 1 100 ? -1.735 -14.297 -4.244 1.00 92.38 100 PHE A O 1
ATOM 768 N N . VAL A 1 101 ? 0.326 -13.455 -3.990 1.00 92.31 101 VAL A N 1
ATOM 769 C CA . VAL A 1 101 ? 1.019 -14.674 -3.567 1.00 92.31 101 VAL A CA 1
ATOM 770 C C . VAL A 1 101 ? 1.923 -14.355 -2.377 1.00 92.31 101 VAL A C 1
ATOM 772 O O . VAL A 1 101 ? 2.106 -13.197 -2.012 1.00 92.31 101 VAL A O 1
ATOM 775 N N . GLN A 1 102 ? 2.504 -15.375 -1.749 1.00 87.69 102 GLN A N 1
ATOM 776 C CA . GLN A 1 102 ? 3.489 -15.178 -0.687 1.00 87.69 102 GLN A CA 1
ATOM 777 C C . GLN A 1 102 ? 4.907 -15.151 -1.266 1.00 87.69 102 GLN A C 1
ATOM 779 O O . GLN A 1 102 ? 5.521 -16.199 -1.484 1.00 87.69 102 GLN A O 1
ATOM 784 N N . GLY A 1 103 ? 5.430 -13.946 -1.491 1.00 85.06 103 GLY A N 1
ATOM 785 C CA . GLY A 1 103 ? 6.807 -13.738 -1.930 1.00 85.06 103 GLY A CA 1
ATOM 786 C C . GLY A 1 103 ? 7.846 -14.161 -0.886 1.00 85.06 103 GLY A C 1
ATOM 787 O O . GLY A 1 103 ? 7.588 -14.216 0.318 1.00 85.06 103 GLY A O 1
ATOM 788 N N . GLY A 1 104 ? 9.052 -14.472 -1.353 1.00 81.81 104 GLY A N 1
ATOM 789 C CA . GLY A 1 104 ? 10.216 -14.767 -0.521 1.00 81.81 104 GLY A CA 1
ATOM 790 C C . GLY A 1 104 ? 10.130 -16.083 0.256 1.00 81.81 104 GLY A C 1
ATOM 791 O O . GLY A 1 104 ? 10.827 -16.231 1.259 1.00 81.81 104 GLY A O 1
ATOM 792 N N . THR A 1 105 ? 9.245 -17.001 -0.150 1.00 83.38 105 THR A N 1
ATOM 793 C CA . THR A 1 105 ? 8.988 -18.269 0.563 1.00 83.38 105 THR A CA 1
ATOM 794 C C . THR A 1 105 ? 9.254 -19.501 -0.299 1.00 83.38 105 THR A C 1
ATOM 796 O O . THR A 1 105 ? 9.725 -20.515 0.208 1.00 83.38 105 THR A O 1
ATOM 799 N N . TYR A 1 106 ? 8.995 -19.420 -1.602 1.00 87.19 106 TYR A N 1
ATOM 800 C CA . TYR A 1 106 ? 9.036 -20.562 -2.509 1.00 87.19 106 TYR A CA 1
ATOM 801 C C . TYR A 1 106 ? 9.869 -20.239 -3.755 1.00 87.19 106 TYR A C 1
ATOM 803 O O . TYR A 1 106 ? 10.025 -19.078 -4.135 1.00 87.19 106 TYR A O 1
ATOM 811 N N . THR A 1 107 ? 10.416 -21.267 -4.398 1.00 91.44 107 THR A N 1
ATOM 812 C CA . THR A 1 107 ? 11.301 -21.125 -5.568 1.00 91.44 107 THR A CA 1
ATOM 813 C C . THR A 1 107 ? 10.545 -21.018 -6.893 1.00 91.44 107 THR A C 1
ATOM 815 O O . THR A 1 107 ? 11.146 -20.690 -7.906 1.00 91.44 107 THR A O 1
ATOM 818 N N . ASP A 1 108 ? 9.244 -21.317 -6.900 1.00 90.75 108 ASP A N 1
ATOM 819 C CA . ASP A 1 108 ? 8.397 -21.418 -8.097 1.00 90.75 108 ASP A CA 1
ATOM 820 C C . ASP A 1 108 ? 7.204 -20.443 -8.085 1.00 90.75 108 ASP A C 1
ATOM 822 O O . ASP A 1 108 ? 6.367 -20.482 -8.983 1.00 90.75 108 ASP A O 1
ATOM 826 N N . ARG A 1 109 ? 7.089 -19.593 -7.056 1.00 86.56 109 ARG A N 1
ATOM 827 C CA . ARG A 1 109 ? 5.971 -18.656 -6.879 1.00 86.56 109 ARG A CA 1
ATOM 828 C C . ARG A 1 109 ? 6.405 -17.409 -6.106 1.00 86.56 109 ARG A C 1
ATOM 830 O O . ARG A 1 109 ? 6.990 -17.500 -5.029 1.00 86.56 109 ARG A O 1
ATOM 837 N N . GLY A 1 110 ? 6.089 -16.259 -6.683 1.00 89.38 110 GLY A N 1
ATOM 838 C CA . GLY A 1 110 ? 6.360 -14.909 -6.198 1.00 89.38 110 GLY A CA 1
ATOM 839 C C . GLY A 1 110 ? 5.986 -13.929 -7.309 1.00 89.38 110 GLY A C 1
ATOM 840 O O . GLY A 1 110 ? 6.067 -14.279 -8.485 1.00 89.38 110 GLY A O 1
ATOM 841 N N . ALA A 1 111 ? 5.504 -12.744 -6.951 1.00 86.19 111 ALA A N 1
ATOM 842 C CA . ALA A 1 111 ? 4.949 -11.805 -7.920 1.00 86.19 111 ALA A CA 1
ATOM 843 C C . ALA A 1 111 ? 6.019 -11.090 -8.748 1.00 86.19 111 ALA A C 1
ATOM 845 O O . ALA A 1 111 ? 5.750 -10.719 -9.882 1.00 86.19 111 ALA A O 1
ATOM 846 N N . TYR A 1 112 ? 7.229 -10.885 -8.217 1.00 86.75 112 TYR A N 1
ATOM 847 C CA . TYR A 1 112 ? 8.299 -10.169 -8.923 1.00 86.75 112 TYR A CA 1
ATOM 848 C C . TYR A 1 112 ? 9.006 -11.088 -9.929 1.00 86.75 112 TYR A C 1
ATOM 850 O O . TYR A 1 112 ? 10.205 -11.354 -9.824 1.00 86.75 112 TYR A O 1
ATOM 858 N N . ALA A 1 113 ? 8.237 -11.595 -10.885 1.00 82.56 113 ALA A N 1
ATOM 859 C CA . ALA A 1 113 ? 8.648 -12.464 -11.974 1.00 82.56 113 ALA A CA 1
ATOM 860 C C . ALA A 1 113 ? 7.756 -12.206 -13.192 1.00 82.56 113 ALA A C 1
ATOM 862 O O . ALA A 1 113 ? 6.611 -11.793 -13.025 1.00 82.56 113 ALA A O 1
ATOM 863 N N . GLU A 1 114 ? 8.252 -12.477 -14.402 1.00 84.56 114 GLU A N 1
ATOM 864 C CA . GLU A 1 114 ? 7.464 -12.315 -15.640 1.00 84.56 114 GLU A CA 1
ATOM 865 C C . GLU A 1 114 ? 6.231 -13.229 -15.675 1.00 84.56 114 GLU A C 1
ATOM 867 O O . GLU A 1 114 ? 5.218 -12.883 -16.279 1.00 84.56 114 GLU A O 1
ATOM 872 N N . TYR A 1 115 ? 6.291 -14.382 -14.999 1.00 93.75 115 TYR A N 1
ATOM 873 C CA . TYR A 1 115 ? 5.143 -15.264 -14.828 1.00 93.75 115 TYR A CA 1
ATOM 874 C C . TYR A 1 115 ? 4.935 -15.627 -13.364 1.00 93.75 115 TYR A C 1
ATOM 876 O O . TYR A 1 115 ? 5.879 -15.945 -12.638 1.00 93.75 115 TYR A O 1
ATOM 884 N N . VAL A 1 116 ? 3.671 -15.640 -12.950 1.00 94.50 116 VAL A N 1
ATOM 885 C CA . VAL A 1 116 ? 3.248 -16.085 -11.622 1.00 94.50 116 VAL A CA 1
ATOM 886 C C . VAL A 1 116 ? 2.206 -17.189 -11.761 1.00 94.50 116 VAL A C 1
ATOM 888 O O . VAL A 1 116 ? 1.272 -17.081 -12.556 1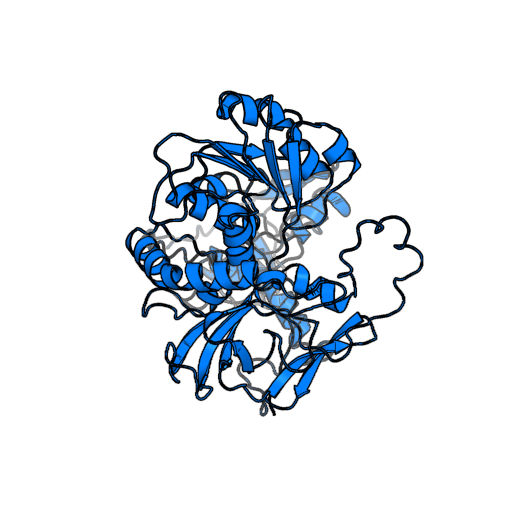.00 94.50 116 VAL A O 1
ATOM 891 N N . LYS A 1 117 ? 2.374 -18.265 -10.985 1.00 96.19 117 LYS A N 1
ATOM 892 C CA . LYS A 1 117 ? 1.357 -19.310 -10.823 1.00 96.19 117 LYS A CA 1
ATOM 893 C C . LYS A 1 117 ? 0.546 -19.085 -9.554 1.00 96.19 117 LYS A C 1
ATOM 895 O O . LYS A 1 117 ? 1.099 -18.731 -8.510 1.00 96.19 117 LYS A O 1
ATOM 900 N N . THR A 1 118 ? -0.757 -19.325 -9.629 1.00 95.81 118 THR A N 1
ATOM 901 C CA . THR A 1 118 ? -1.661 -19.254 -8.476 1.00 95.81 118 THR A CA 1
ATOM 902 C C . THR A 1 118 ? -2.865 -20.178 -8.678 1.00 95.81 118 THR A C 1
ATOM 904 O O . THR A 1 118 ? -3.257 -20.393 -9.826 1.00 95.81 118 THR A O 1
ATOM 907 N N . PRO A 1 119 ? -3.501 -20.695 -7.611 1.00 95.81 119 PRO A N 1
ATOM 908 C CA . PRO A 1 119 ? -4.813 -21.323 -7.729 1.00 95.81 119 PRO A CA 1
ATOM 909 C C . PRO A 1 119 ? -5.828 -20.368 -8.362 1.00 95.81 119 PRO A C 1
ATOM 911 O O . PRO A 1 119 ? -5.921 -19.207 -7.953 1.00 95.81 119 PRO A O 1
ATOM 914 N N . ALA A 1 120 ? -6.600 -20.854 -9.335 1.00 96.69 120 ALA A N 1
ATOM 915 C CA . ALA A 1 120 ? -7.537 -20.030 -10.101 1.00 96.69 120 ALA A CA 1
ATOM 916 C C . ALA A 1 120 ? -8.591 -19.358 -9.210 1.00 96.69 120 ALA A C 1
ATOM 918 O O . ALA A 1 120 ? -8.977 -18.217 -9.446 1.00 96.69 120 ALA A O 1
ATOM 919 N N . GLU A 1 121 ? -9.022 -20.048 -8.152 1.00 95.25 121 GLU A N 1
ATOM 920 C CA . GLU A 1 121 ? -9.998 -19.538 -7.184 1.00 95.25 121 GLU A CA 1
ATOM 921 C C . GLU A 1 121 ? -9.464 -18.419 -6.279 1.00 95.25 121 GLU A C 1
ATOM 923 O O . GLU A 1 121 ? -10.255 -17.799 -5.577 1.00 95.25 121 GLU A O 1
ATOM 928 N N . LEU A 1 122 ? -8.146 -18.171 -6.272 1.00 95.00 122 LEU A N 1
ATOM 929 C CA . LEU A 1 122 ? -7.498 -17.105 -5.496 1.00 95.00 122 LEU A CA 1
ATOM 930 C C . LEU A 1 122 ? -7.099 -15.893 -6.355 1.00 95.00 122 LEU A C 1
ATOM 932 O O . LEU A 1 122 ? -6.470 -14.958 -5.859 1.00 95.00 122 LEU A O 1
ATOM 936 N N . ALA A 1 123 ? -7.462 -15.908 -7.636 1.00 96.38 123 ALA A N 1
ATOM 937 C CA . ALA A 1 123 ? -7.382 -14.765 -8.531 1.00 96.38 123 ALA A CA 1
ATOM 938 C C . ALA A 1 123 ? -8.790 -14.226 -8.799 1.00 96.38 123 ALA A C 1
ATOM 940 O O . ALA A 1 123 ? -9.769 -14.974 -8.809 1.00 96.38 123 ALA A O 1
ATOM 941 N N . TRP A 1 124 ? -8.899 -12.927 -9.059 1.00 95.38 124 TRP A N 1
ATOM 942 C CA . TRP A 1 124 ? -10.143 -12.336 -9.543 1.00 95.38 124 TRP A CA 1
ATOM 943 C C . TRP A 1 124 ? -9.951 -11.749 -10.932 1.00 95.38 124 TRP A C 1
ATOM 945 O O . TRP A 1 124 ? -8.906 -11.177 -11.250 1.00 95.38 124 TRP A O 1
ATOM 955 N N . ARG A 1 125 ? -10.992 -11.885 -11.755 1.00 96.88 125 ARG A N 1
ATOM 956 C CA . ARG A 1 125 ? -11.073 -11.238 -13.060 1.00 96.88 125 ARG A CA 1
ATOM 957 C C . ARG A 1 125 ? -11.416 -9.767 -12.878 1.00 96.88 125 ARG A C 1
ATOM 959 O O . ARG A 1 125 ? -12.441 -9.436 -12.277 1.00 96.88 125 ARG A O 1
ATOM 966 N N . VAL A 1 126 ? -10.579 -8.902 -13.428 1.00 94.25 126 VAL A N 1
ATOM 967 C CA . VAL A 1 126 ? -10.821 -7.464 -13.453 1.00 94.25 126 VAL A CA 1
ATOM 968 C C . VAL A 1 126 ? -11.912 -7.183 -14.492 1.00 94.25 126 VAL A C 1
ATOM 970 O O . VAL A 1 126 ? -11.779 -7.623 -15.633 1.00 94.25 126 VAL A O 1
ATOM 973 N N . PRO A 1 127 ? -13.018 -6.502 -14.135 1.00 92.88 127 PRO A N 1
ATOM 974 C CA . PRO A 1 127 ? -14.040 -6.157 -15.114 1.00 92.88 127 PRO A CA 1
ATOM 975 C C . PRO A 1 127 ? -13.496 -5.200 -16.180 1.00 92.88 127 PRO A C 1
ATOM 977 O O . PRO A 1 127 ? -12.840 -4.203 -15.857 1.00 92.88 127 PRO A O 1
ATOM 980 N N . ASP A 1 128 ? -13.826 -5.464 -17.440 1.00 88.69 128 ASP A N 1
ATOM 981 C CA . ASP A 1 128 ? -13.357 -4.668 -18.574 1.00 88.69 128 ASP A CA 1
ATOM 982 C C . ASP A 1 128 ? -13.700 -3.179 -18.407 1.00 88.69 128 ASP A C 1
ATOM 984 O O . ASP A 1 128 ? -14.805 -2.803 -18.006 1.00 88.69 128 ASP A O 1
ATOM 988 N N . GLY A 1 129 ? -12.729 -2.316 -18.710 1.00 84.19 129 GLY A N 1
ATOM 989 C CA . GLY A 1 129 ? -12.894 -0.863 -18.637 1.00 84.19 129 GLY A CA 1
ATOM 990 C C . GLY A 1 129 ? -13.001 -0.289 -17.219 1.00 84.19 129 GLY A C 1
ATOM 991 O O . GLY A 1 129 ? -13.295 0.897 -17.088 1.00 84.19 129 GLY A O 1
ATOM 992 N N . THR A 1 130 ? -12.773 -1.085 -16.163 1.00 85.31 130 THR A N 1
ATOM 993 C CA . THR A 1 130 ? -12.822 -0.581 -14.778 1.00 85.31 130 THR A CA 1
ATOM 994 C C . THR A 1 130 ? -11.463 -0.173 -14.225 1.00 85.31 130 THR A C 1
ATOM 996 O O . THR A 1 130 ? -11.351 0.952 -13.735 1.00 85.31 130 THR A O 1
ATOM 999 N N . LEU A 1 131 ? -10.452 -1.049 -14.279 1.00 81.75 131 LEU A N 1
ATOM 1000 C CA . LEU A 1 131 ? -9.114 -0.809 -13.724 1.00 81.75 131 LEU A CA 1
ATOM 1001 C C . LEU A 1 131 ? -8.015 -1.107 -14.735 1.00 81.75 131 LEU A C 1
ATOM 1003 O O . LEU A 1 131 ? -8.126 -2.062 -15.502 1.00 81.75 131 LEU A O 1
ATOM 1007 N N . SER A 1 132 ? -6.921 -0.348 -14.670 1.00 83.69 132 SER A N 1
ATOM 1008 C CA . SER A 1 132 ? -5.661 -0.746 -15.306 1.00 83.69 132 SER A CA 1
ATOM 1009 C C . SER A 1 132 ? -4.968 -1.877 -14.529 1.00 83.69 132 SER A C 1
ATOM 1011 O O . SER A 1 132 ? -5.367 -2.223 -13.412 1.00 83.69 132 SER A O 1
ATOM 1013 N N . HIS A 1 133 ? -3.901 -2.456 -15.091 1.00 81.69 133 HIS A N 1
ATOM 1014 C CA . HIS A 1 133 ? -3.083 -3.429 -14.360 1.00 81.69 133 HIS A CA 1
ATOM 1015 C C . HIS A 1 133 ? -2.429 -2.811 -13.120 1.00 81.69 133 HIS A C 1
ATOM 1017 O O . HIS A 1 133 ? -2.409 -3.448 -12.071 1.00 81.69 133 HIS A O 1
ATOM 1023 N N . GLU A 1 134 ? -1.928 -1.578 -13.209 1.00 78.50 134 GLU A N 1
ATOM 1024 C CA . GLU A 1 134 ? -1.289 -0.867 -12.096 1.00 78.50 134 GLU A CA 1
ATOM 1025 C C . GLU A 1 134 ? -2.263 -0.650 -10.939 1.00 78.50 134 GLU A C 1
ATOM 1027 O O . GLU A 1 134 ? -1.917 -0.893 -9.787 1.00 78.50 134 GLU A O 1
ATOM 1032 N N . GLU A 1 135 ? -3.498 -0.250 -11.245 1.00 78.19 135 GLU A N 1
ATOM 1033 C CA . GLU A 1 135 ? -4.562 -0.092 -10.256 1.00 78.19 135 GLU A CA 1
ATOM 1034 C C . GLU A 1 135 ? -4.959 -1.439 -9.642 1.00 78.19 135 GLU A C 1
ATOM 1036 O O . GLU A 1 135 ? -5.006 -1.567 -8.416 1.00 78.19 135 GLU A O 1
ATOM 1041 N N . ALA A 1 136 ? -5.194 -2.461 -10.469 1.00 82.19 136 ALA A N 1
ATOM 1042 C CA . ALA A 1 136 ? -5.607 -3.783 -10.006 1.00 82.19 136 ALA A CA 1
ATOM 1043 C C . ALA A 1 136 ? -4.525 -4.472 -9.155 1.00 82.19 136 ALA A C 1
ATOM 1045 O O . ALA A 1 136 ? -4.853 -5.120 -8.161 1.00 82.19 136 ALA A O 1
ATOM 1046 N N . ALA A 1 137 ? -3.241 -4.277 -9.480 1.00 81.56 137 ALA A N 1
ATOM 1047 C CA . ALA A 1 137 ? -2.121 -4.813 -8.707 1.00 81.56 137 ALA A CA 1
ATOM 1048 C C . ALA A 1 137 ? -2.071 -4.259 -7.272 1.00 81.56 137 ALA A C 1
ATOM 1050 O O . ALA A 1 137 ? -1.520 -4.907 -6.393 1.00 81.56 137 ALA A O 1
ATOM 1051 N N . THR A 1 138 ? -2.674 -3.099 -6.984 1.00 80.75 138 THR A N 1
ATOM 1052 C CA . THR A 1 138 ? -2.747 -2.566 -5.607 1.00 80.75 138 THR A CA 1
ATOM 1053 C C . THR A 1 138 ? -3.783 -3.274 -4.729 1.00 80.75 138 THR A C 1
ATOM 1055 O O . THR A 1 138 ? -3.728 -3.166 -3.502 1.00 80.75 138 THR A O 1
ATOM 1058 N N . MET A 1 139 ? -4.706 -4.038 -5.326 1.00 86.12 139 MET A N 1
ATOM 1059 C CA . MET A 1 139 ? -5.734 -4.814 -4.620 1.00 86.12 139 MET A CA 1
ATOM 1060 C C . MET A 1 139 ? -5.244 -6.226 -4.247 1.00 86.12 139 MET A C 1
ATOM 1062 O O . MET A 1 139 ? -5.988 -7.206 -4.321 1.00 86.12 139 MET A O 1
ATOM 1066 N N . GLY A 1 140 ? -3.972 -6.332 -3.858 1.00 87.06 140 GLY A N 1
ATOM 1067 C CA . GLY A 1 140 ? -3.361 -7.550 -3.338 1.00 87.06 140 GLY A CA 1
ATOM 1068 C C . GLY A 1 140 ? -3.388 -7.598 -1.808 1.00 87.06 140 GLY A C 1
ATOM 1069 O O . GLY A 1 140 ? -4.447 -7.471 -1.187 1.00 87.06 140 GLY A O 1
ATOM 1070 N N . CYS A 1 141 ? -2.227 -7.780 -1.181 1.00 83.38 141 CYS A N 1
ATOM 1071 C CA . CYS A 1 141 ? -2.059 -8.003 0.256 1.00 83.38 141 CYS A CA 1
ATOM 1072 C C . CYS A 1 141 ? -2.835 -7.008 1.122 1.00 83.38 141 CYS A C 1
ATOM 1074 O O . CYS A 1 141 ? -3.486 -7.416 2.085 1.00 83.38 141 CYS A O 1
ATOM 1076 N N . GLY A 1 142 ? -2.783 -5.714 0.793 1.00 84.00 142 GLY A N 1
ATOM 1077 C CA . GLY A 1 142 ? -3.459 -4.665 1.559 1.00 84.00 142 GLY A CA 1
ATOM 1078 C C . GLY A 1 142 ? -4.978 -4.843 1.605 1.00 84.00 142 GLY A C 1
ATOM 1079 O O . GLY A 1 142 ? -5.572 -4.877 2.686 1.00 84.00 142 GLY A O 1
ATOM 1080 N N . PHE A 1 143 ? -5.585 -5.021 0.431 1.00 91.19 143 PHE A N 1
ATOM 1081 C CA . PHE A 1 143 ? -7.021 -5.243 0.275 1.00 91.19 143 PHE A CA 1
ATOM 1082 C C . PHE A 1 143 ? -7.467 -6.528 0.980 1.00 91.19 143 PHE A C 1
ATOM 1084 O O . PHE A 1 143 ? -8.384 -6.503 1.800 1.00 91.19 143 PHE A O 1
ATOM 1091 N N . TRP A 1 144 ? -6.770 -7.639 0.735 1.00 93.25 144 TRP A N 1
ATOM 1092 C CA . TRP A 1 144 ? -7.141 -8.938 1.299 1.00 93.25 144 TRP A CA 1
ATOM 1093 C C . TRP A 1 144 ? -6.943 -9.014 2.813 1.00 93.25 144 TRP A C 1
ATOM 1095 O O . TRP A 1 144 ? -7.756 -9.623 3.508 1.00 93.25 144 TRP A O 1
ATOM 1105 N N . THR A 1 145 ? -5.932 -8.328 3.353 1.00 92.50 145 THR A N 1
ATOM 1106 C CA . THR A 1 145 ? -5.761 -8.188 4.807 1.00 92.50 145 THR A CA 1
ATOM 1107 C C . THR A 1 145 ? -6.943 -7.446 5.429 1.00 92.50 145 THR A C 1
ATOM 1109 O O . THR A 1 145 ? -7.441 -7.873 6.470 1.00 92.50 145 THR A O 1
ATOM 1112 N N . ALA A 1 146 ? -7.426 -6.372 4.791 1.00 95.38 146 ALA A N 1
ATOM 1113 C CA . ALA A 1 146 ? -8.603 -5.645 5.260 1.00 95.38 146 ALA A CA 1
ATOM 1114 C C . ALA A 1 146 ? -9.861 -6.528 5.218 1.00 95.38 146 ALA A C 1
ATOM 1116 O O . ALA A 1 146 ? -10.571 -6.621 6.217 1.00 95.38 146 ALA A O 1
ATOM 1117 N N . VAL A 1 147 ? -10.095 -7.240 4.109 1.00 96.31 147 VAL A N 1
ATOM 1118 C CA . VAL A 1 147 ? -11.217 -8.185 3.966 1.00 96.31 147 VAL A CA 1
ATOM 1119 C C . VAL A 1 147 ? -11.190 -9.250 5.064 1.00 96.31 147 VAL A C 1
ATOM 1121 O O . VAL A 1 147 ? -12.188 -9.440 5.760 1.00 96.31 147 VAL A O 1
ATOM 1124 N N . GLN A 1 148 ? -10.048 -9.912 5.273 1.00 96.00 148 GLN A N 1
ATOM 1125 C CA . GLN A 1 148 ? -9.918 -10.943 6.303 1.00 96.00 148 GLN A CA 1
ATOM 1126 C C . GLN A 1 148 ? -10.147 -10.357 7.703 1.00 96.00 148 GLN A C 1
ATOM 1128 O O . GLN A 1 148 ? -10.861 -10.948 8.509 1.00 96.00 148 GLN A O 1
ATOM 1133 N N . ALA A 1 149 ? -9.571 -9.192 8.011 1.00 97.81 149 ALA A N 1
ATOM 1134 C CA . ALA A 1 149 ? -9.700 -8.577 9.327 1.00 97.81 149 ALA A CA 1
ATOM 1135 C C . ALA A 1 149 ? -11.144 -8.162 9.653 1.00 97.81 149 ALA A C 1
ATOM 1137 O O . ALA A 1 149 ? -11.630 -8.442 10.753 1.00 97.81 149 ALA A O 1
ATOM 1138 N N . LEU A 1 150 ? -11.820 -7.512 8.704 1.00 98.31 150 LEU A N 1
ATOM 1139 C CA . LEU A 1 150 ? -13.168 -6.982 8.890 1.00 98.31 150 LEU A CA 1
ATOM 1140 C C . LEU A 1 150 ? -14.220 -8.094 8.872 1.00 98.31 150 LEU A C 1
ATOM 1142 O O . LEU A 1 150 ? -15.089 -8.139 9.739 1.00 98.31 150 LEU A O 1
ATOM 1146 N N . PHE A 1 151 ? -14.140 -9.015 7.916 1.00 97.94 151 PHE A N 1
ATOM 1147 C CA . PHE A 1 151 ? -15.296 -9.840 7.567 1.00 97.94 151 PHE A CA 1
ATOM 1148 C C . PHE A 1 151 ? -15.183 -11.308 7.958 1.00 97.94 151 PHE A C 1
ATOM 1150 O O . PHE A 1 151 ? -16.204 -11.967 8.142 1.00 97.94 151 PHE A O 1
ATOM 1157 N N . HIS A 1 152 ? -13.970 -11.832 8.144 1.00 97.25 152 HIS A N 1
ATOM 1158 C CA . HIS A 1 152 ? -13.815 -13.246 8.469 1.00 97.25 152 HIS A CA 1
ATOM 1159 C C . HIS A 1 152 ? -14.568 -13.594 9.778 1.00 97.25 152 HIS A C 1
ATOM 1161 O O . HIS A 1 152 ? -14.394 -12.881 10.777 1.00 97.25 152 HIS A O 1
ATOM 1167 N N . PRO A 1 153 ? -15.342 -14.701 9.844 1.00 95.00 153 PRO A N 1
ATOM 1168 C CA . PRO A 1 153 ? -16.199 -15.025 10.997 1.00 95.00 153 PRO A CA 1
ATOM 1169 C C . PRO A 1 153 ? -15.464 -15.144 12.341 1.00 95.00 153 PRO A C 1
ATOM 1171 O O . PRO A 1 153 ? -16.022 -14.903 13.408 1.00 95.00 153 PRO A O 1
ATOM 1174 N N . THR A 1 154 ? -14.181 -15.510 12.305 1.00 94.12 154 THR A N 1
ATOM 1175 C CA . THR A 1 154 ? -13.322 -15.605 13.504 1.00 94.12 154 THR A CA 1
ATOM 1176 C C . THR A 1 154 ? -12.546 -14.317 13.811 1.00 94.12 154 THR A C 1
ATOM 1178 O O . THR A 1 154 ? -11.841 -14.256 14.823 1.00 94.12 154 THR A O 1
ATOM 1181 N N . ARG A 1 155 ? -12.659 -13.283 12.966 1.00 96.69 155 ARG A N 1
ATOM 1182 C CA . ARG A 1 155 ? -12.054 -11.948 13.126 1.00 96.69 155 ARG A CA 1
ATOM 1183 C C . ARG A 1 155 ? -13.129 -10.958 13.593 1.00 96.69 155 ARG A C 1
ATOM 1185 O O . ARG A 1 155 ? -13.778 -11.268 14.589 1.00 96.69 155 ARG A O 1
ATOM 1192 N N . LEU A 1 156 ? -13.322 -9.789 12.979 1.00 98.00 156 LEU A N 1
ATOM 1193 C CA . LEU A 1 156 ? -14.362 -8.856 13.445 1.00 98.00 156 LEU A CA 1
ATOM 1194 C C . LEU A 1 156 ? -15.792 -9.288 13.091 1.00 98.00 156 LEU A C 1
ATOM 1196 O O . LEU A 1 156 ? -16.717 -8.825 13.758 1.00 98.00 156 LEU A O 1
ATOM 1200 N N . ALA A 1 157 ? -15.961 -10.189 12.113 1.00 97.00 157 ALA A N 1
ATOM 1201 C CA . ALA A 1 157 ? -17.261 -10.703 11.675 1.00 97.00 157 ALA A CA 1
ATOM 1202 C C . ALA A 1 157 ? -18.279 -9.582 11.385 1.00 97.00 157 ALA A C 1
ATOM 1204 O O . ALA A 1 157 ? -19.438 -9.646 11.800 1.00 97.00 157 ALA A O 1
ATOM 1205 N N . LEU A 1 158 ? -17.818 -8.512 10.732 1.00 97.62 158 LEU A N 1
ATOM 1206 C CA . LEU A 1 158 ? -18.678 -7.420 10.292 1.00 97.62 158 LEU A CA 1
ATOM 1207 C C . LEU A 1 158 ? -19.582 -7.865 9.139 1.00 97.62 158 LEU A C 1
ATOM 1209 O O . LEU A 1 158 ? -19.305 -8.852 8.455 1.00 97.62 158 LEU A O 1
ATOM 1213 N N . VAL A 1 159 ? -20.642 -7.096 8.897 1.00 96.50 159 VAL A N 1
ATOM 1214 C CA . VAL A 1 159 ? -21.488 -7.265 7.712 1.00 96.50 159 VAL A CA 1
ATOM 1215 C C . VAL A 1 159 ? -20.652 -7.018 6.454 1.00 96.50 159 VAL A C 1
ATOM 1217 O O . VAL A 1 159 ? -20.001 -5.984 6.334 1.00 96.50 159 VAL A O 1
ATOM 1220 N N . GLU A 1 160 ? -20.664 -7.965 5.518 1.00 94.25 160 GLU A N 1
ATOM 1221 C CA . GLU A 1 160 ? -19.933 -7.855 4.253 1.00 94.25 160 GLU A CA 1
ATOM 1222 C C . GLU A 1 160 ? -20.699 -7.025 3.212 1.00 94.25 160 GLU A C 1
ATOM 1224 O O . GLU A 1 160 ? -21.886 -7.291 2.984 1.00 94.25 160 GLU A O 1
ATOM 1229 N N . PRO A 1 161 ? -20.038 -6.110 2.476 1.00 91.31 161 PRO A N 1
ATOM 1230 C CA . PRO A 1 161 ? -20.667 -5.455 1.338 1.00 91.31 161 PRO A CA 1
ATOM 1231 C C . PRO A 1 161 ? -21.047 -6.495 0.258 1.00 91.31 161 PRO A C 1
ATOM 1233 O O . PRO A 1 161 ? -20.370 -7.518 0.100 1.00 91.31 161 PRO A O 1
ATOM 1236 N N . PRO A 1 162 ? -22.139 -6.272 -0.498 1.00 89.69 162 PRO A N 1
ATOM 1237 C CA . PRO A 1 162 ? -22.923 -5.035 -0.579 1.00 89.69 162 PRO A CA 1
ATOM 1238 C C . PRO A 1 162 ? -24.017 -4.893 0.495 1.00 89.69 162 PRO A C 1
ATOM 1240 O O . PRO A 1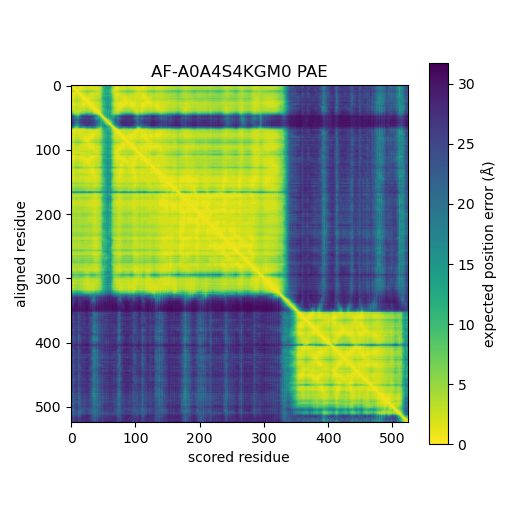 162 ? -24.771 -3.920 0.457 1.00 89.69 162 PRO A O 1
ATOM 1243 N N . ALA A 1 163 ? -24.143 -5.848 1.426 1.00 93.50 163 ALA A N 1
ATOM 1244 C CA . ALA A 1 163 ? -25.052 -5.692 2.556 1.00 93.50 163 ALA A CA 1
ATOM 1245 C C . ALA A 1 163 ? -24.560 -4.569 3.478 1.00 93.50 163 ALA A C 1
ATOM 1247 O O . ALA A 1 163 ? -23.371 -4.247 3.510 1.00 93.50 163 ALA A O 1
ATOM 1248 N N . LYS A 1 164 ? -25.493 -3.964 4.213 1.00 94.69 164 LYS A N 1
ATOM 1249 C CA . LYS A 1 164 ? -25.209 -2.863 5.131 1.00 94.69 164 LYS A CA 1
ATOM 1250 C C . LYS A 1 164 ? -25.642 -3.221 6.540 1.00 94.69 164 LYS A C 1
ATOM 1252 O O . LYS A 1 164 ? -26.611 -3.955 6.712 1.00 94.69 164 LYS A O 1
ATOM 1257 N N . VAL A 1 165 ? -24.922 -2.710 7.529 1.00 95.88 165 VAL A N 1
ATOM 1258 C CA . VAL A 1 165 ? -25.345 -2.750 8.926 1.00 95.88 165 VAL A CA 1
ATOM 1259 C C . VAL A 1 165 ? -26.620 -1.918 9.099 1.00 95.88 165 VAL A C 1
ATOM 1261 O O . VAL A 1 165 ? -26.764 -0.846 8.515 1.00 95.88 165 VAL A O 1
ATOM 1264 N N . ASP A 1 166 ? -27.559 -2.422 9.899 1.00 87.56 166 ASP A N 1
ATOM 1265 C CA . ASP A 1 166 ? -28.878 -1.798 10.099 1.00 87.56 166 ASP A CA 1
ATOM 1266 C C . ASP A 1 166 ? -28.863 -0.631 11.106 1.00 87.56 166 ASP A C 1
ATOM 1268 O O . ASP A 1 166 ? -29.892 0.000 11.354 1.00 87.56 166 ASP A O 1
ATOM 1272 N N . LYS A 1 167 ? -27.721 -0.378 11.753 1.00 86.94 167 LYS A N 1
ATOM 1273 C CA . LYS A 1 167 ? -27.552 0.596 12.839 1.00 86.94 167 LYS A CA 1
ATOM 1274 C C . LYS A 1 167 ? -26.285 1.411 12.623 1.00 86.94 167 LYS A C 1
ATOM 1276 O O . LYS A 1 167 ? -25.332 0.904 12.041 1.00 86.94 167 LYS A O 1
ATOM 1281 N N . ASP A 1 168 ? -26.254 2.613 13.190 1.00 88.25 168 ASP A N 1
ATOM 1282 C CA . ASP A 1 168 ? -25.063 3.468 13.246 1.00 88.25 168 ASP A CA 1
ATOM 1283 C C . ASP A 1 168 ? -24.010 2.881 14.212 1.00 88.25 168 ASP A C 1
ATOM 1285 O O . ASP A 1 168 ? -23.793 3.377 15.316 1.00 88.25 168 ASP A O 1
ATOM 1289 N N . GLU A 1 169 ? -23.392 1.764 13.823 1.00 95.56 169 GLU A N 1
ATOM 1290 C CA . GLU A 1 169 ? -22.325 1.101 14.575 1.00 95.56 169 GLU A CA 1
ATOM 1291 C C . GLU A 1 169 ? -20.967 1.700 14.187 1.00 95.56 169 GLU A C 1
ATOM 1293 O O . GLU A 1 169 ? -20.621 1.775 13.004 1.00 95.56 169 GLU A O 1
ATOM 1298 N N . TRP A 1 170 ? -20.190 2.113 15.192 1.00 98.12 170 TRP A N 1
ATOM 1299 C CA . TRP A 1 170 ? -18.845 2.645 14.998 1.00 98.12 170 TRP A CA 1
ATOM 1300 C C . TRP A 1 170 ? -17.789 1.541 14.920 1.00 98.12 170 TRP A C 1
ATOM 1302 O O . TRP A 1 170 ? -17.821 0.566 15.673 1.00 98.12 170 TRP A O 1
ATOM 1312 N N . ILE A 1 171 ? -16.790 1.753 14.067 1.00 98.69 171 ILE A N 1
ATOM 1313 C CA . ILE A 1 171 ? -15.540 0.993 14.048 1.00 98.69 171 ILE A CA 1
ATOM 1314 C C . ILE A 1 171 ? -14.340 1.935 14.053 1.00 98.69 171 ILE A C 1
ATOM 1316 O O . ILE A 1 171 ? -14.311 2.939 13.338 1.00 98.69 171 ILE A O 1
ATOM 1320 N N . LEU A 1 172 ? -13.324 1.572 14.838 1.00 98.81 172 LEU A N 1
ATOM 1321 C CA . LEU A 1 172 ? -12.018 2.217 14.794 1.00 98.81 172 LEU A CA 1
ATOM 1322 C C . LEU A 1 172 ? -11.092 1.485 13.822 1.00 98.81 172 LEU A C 1
ATOM 1324 O O . LEU A 1 172 ? -10.856 0.285 13.953 1.00 98.81 172 LEU A O 1
ATOM 1328 N N . ILE A 1 173 ? -10.509 2.225 12.886 1.00 98.81 173 ILE A N 1
ATOM 1329 C CA . ILE A 1 173 ? -9.431 1.751 12.016 1.00 98.81 173 ILE A CA 1
ATOM 1330 C C . ILE A 1 173 ? -8.186 2.567 12.346 1.00 98.81 173 ILE A C 1
ATOM 1332 O O . ILE A 1 173 ? -8.049 3.703 11.902 1.00 98.81 173 ILE A O 1
ATOM 1336 N N . TYR A 1 174 ? -7.263 2.032 13.136 1.00 98.62 174 TYR A N 1
ATOM 1337 C CA . TYR A 1 174 ? -6.011 2.727 13.418 1.00 98.62 174 TYR A CA 1
ATOM 1338 C C . TYR A 1 174 ? -5.072 2.641 12.204 1.00 98.62 174 TYR A C 1
ATOM 1340 O O . TYR A 1 174 ? -4.833 1.550 11.686 1.00 98.62 174 TYR A O 1
ATOM 1348 N N . GLY A 1 175 ? -4.496 3.772 11.777 1.00 92.56 175 GLY A N 1
ATOM 1349 C CA . GLY A 1 175 ? -3.567 3.825 10.640 1.00 92.56 175 GLY A CA 1
ATOM 1350 C C . GLY A 1 175 ? -4.253 3.930 9.272 1.00 92.56 175 GLY A C 1
ATOM 1351 O O . GLY A 1 175 ? -3.867 3.247 8.323 1.00 92.56 175 GLY A O 1
ATOM 1352 N N . GLY A 1 176 ? -5.255 4.802 9.155 1.00 91.62 176 GLY A N 1
ATOM 1353 C CA . GLY A 1 176 ? -6.128 4.944 7.986 1.00 91.62 176 GLY A CA 1
ATOM 1354 C C . GLY A 1 176 ? -5.436 5.301 6.673 1.00 91.62 176 GLY A C 1
ATOM 1355 O O . GLY A 1 176 ? -5.942 4.969 5.608 1.00 91.62 176 GLY A O 1
ATOM 1356 N N . SER A 1 177 ? -4.259 5.931 6.725 1.00 86.38 177 SER A N 1
ATOM 1357 C CA . SER A 1 177 ? -3.506 6.330 5.527 1.00 86.38 177 SER A CA 1
ATOM 1358 C C . SER A 1 177 ? -2.504 5.282 5.025 1.00 86.38 177 SER A C 1
ATOM 1360 O O . SER A 1 177 ? -1.714 5.579 4.131 1.00 86.38 177 SER A O 1
ATOM 1362 N N . GLY A 1 178 ? -2.449 4.101 5.646 1.00 79.62 178 GLY A N 1
ATOM 1363 C CA . GLY A 1 178 ? -1.691 2.954 5.139 1.00 79.62 178 GLY A CA 1
ATOM 1364 C C . GLY A 1 178 ? -2.555 2.083 4.225 1.00 79.62 178 GLY A C 1
ATOM 1365 O O . GLY A 1 178 ? -3.773 2.104 4.349 1.00 79.62 178 GLY A O 1
ATOM 1366 N N . SER A 1 179 ? -1.942 1.277 3.348 1.00 81.38 179 SER A N 1
ATOM 1367 C CA . SER A 1 179 ? -2.660 0.455 2.349 1.00 81.38 179 SER A CA 1
ATOM 1368 C C . SER A 1 179 ? -3.844 -0.334 2.937 1.00 81.38 179 SER A C 1
ATOM 1370 O O . SER A 1 179 ? -4.977 -0.178 2.486 1.00 81.38 179 SER A O 1
ATOM 1372 N N . VAL A 1 180 ? -3.620 -1.101 4.013 1.00 86.62 180 VAL A N 1
ATOM 1373 C CA . VAL A 1 180 ? -4.695 -1.855 4.686 1.00 86.62 180 VAL A CA 1
ATOM 1374 C C . VAL A 1 180 ? -5.772 -0.923 5.251 1.00 86.62 180 VAL A C 1
ATOM 1376 O O . VAL A 1 180 ? -6.957 -1.175 5.056 1.00 86.62 180 VAL A O 1
ATOM 1379 N N . GLY A 1 181 ? -5.372 0.157 5.930 1.00 92.56 181 GLY A N 1
ATOM 1380 C CA . GLY A 1 181 ? -6.297 1.122 6.528 1.00 92.56 181 GLY A CA 1
ATOM 1381 C C . GLY A 1 181 ? -7.196 1.790 5.488 1.00 92.56 181 GLY A C 1
ATOM 1382 O O . GLY A 1 181 ? -8.402 1.882 5.691 1.00 92.56 181 GLY A O 1
ATOM 1383 N N . MET A 1 182 ? -6.640 2.161 4.335 1.00 88.12 182 MET A N 1
ATOM 1384 C CA . MET A 1 182 ? -7.379 2.800 3.247 1.00 88.12 182 MET A CA 1
ATOM 1385 C C . MET A 1 182 ? -8.459 1.892 2.653 1.00 88.12 182 MET A C 1
ATOM 1387 O O . MET A 1 182 ? -9.578 2.345 2.403 1.00 88.12 182 MET A O 1
ATOM 1391 N N . PHE A 1 183 ? -8.147 0.610 2.436 1.00 90.62 183 PHE A N 1
ATOM 1392 C CA . PHE A 1 183 ? -9.152 -0.364 2.004 1.00 90.62 183 PHE A CA 1
ATOM 1393 C C . PHE A 1 183 ? -10.169 -0.645 3.107 1.00 90.62 183 PHE A C 1
ATOM 1395 O O . PHE A 1 183 ? -11.360 -0.738 2.824 1.00 90.62 183 PHE A O 1
ATOM 1402 N N . ALA A 1 184 ? -9.725 -0.736 4.361 1.00 96.31 184 ALA A N 1
ATOM 1403 C CA . ALA A 1 184 ? -10.615 -0.992 5.481 1.00 96.31 184 ALA A CA 1
ATOM 1404 C C . ALA A 1 184 ? -11.642 0.134 5.681 1.00 96.31 184 ALA A C 1
ATOM 1406 O O . ALA A 1 184 ? -12.810 -0.171 5.910 1.00 96.31 184 ALA A O 1
ATOM 1407 N N . ILE A 1 185 ? -11.242 1.407 5.542 1.00 96.25 185 ILE A N 1
ATOM 1408 C CA . ILE A 1 185 ? -12.157 2.560 5.625 1.00 96.25 185 ILE A CA 1
ATOM 1409 C C . ILE A 1 185 ? -13.248 2.430 4.562 1.00 96.25 185 ILE A C 1
ATOM 1411 O O . ILE A 1 185 ? -14.430 2.453 4.895 1.00 96.25 185 ILE A O 1
ATOM 1415 N N . GLN A 1 186 ? -12.855 2.224 3.301 1.00 92.19 186 GLN A N 1
ATOM 1416 C CA . GLN A 1 186 ? -13.802 2.106 2.189 1.00 92.19 186 GLN A CA 1
ATOM 1417 C C . GLN A 1 186 ? -14.747 0.912 2.376 1.00 92.19 186 GLN A C 1
ATOM 1419 O O . GLN A 1 186 ? -15.956 1.044 2.212 1.00 92.19 186 GLN A O 1
ATOM 1424 N N . LEU A 1 187 ? -14.218 -0.256 2.751 1.00 93.62 187 LEU A N 1
ATOM 1425 C CA . LEU A 1 187 ? -15.011 -1.471 2.949 1.00 93.62 187 LEU A CA 1
ATOM 1426 C C . LEU A 1 187 ? -16.003 -1.337 4.113 1.00 93.62 187 LEU A C 1
ATOM 1428 O O . LEU A 1 187 ? -17.159 -1.733 3.969 1.00 93.62 187 LEU A O 1
ATOM 1432 N N . ALA A 1 188 ? -15.579 -0.757 5.239 1.00 96.00 188 ALA A N 1
ATOM 1433 C CA . ALA A 1 188 ? -16.450 -0.507 6.384 1.00 96.00 188 ALA A CA 1
ATOM 1434 C C . ALA A 1 188 ? -17.539 0.526 6.050 1.00 96.00 188 ALA A C 1
ATOM 1436 O O . ALA A 1 188 ? -18.714 0.288 6.330 1.00 96.00 188 ALA A O 1
ATOM 1437 N N . HIS A 1 189 ? -17.170 1.618 5.373 1.00 93.56 189 HIS A N 1
ATOM 1438 C CA . HIS A 1 189 ? -18.111 2.631 4.899 1.00 93.56 189 HIS A CA 1
ATOM 1439 C C . HIS A 1 189 ? -19.159 2.036 3.943 1.00 93.56 189 HIS A C 1
ATOM 1441 O O . HIS A 1 189 ? -20.355 2.299 4.066 1.00 93.56 189 HIS A O 1
ATOM 1447 N N . LEU A 1 190 ? -18.741 1.171 3.012 1.00 91.12 190 LEU A N 1
ATOM 1448 C CA . LEU A 1 190 ? -19.655 0.498 2.082 1.00 91.12 190 LEU A CA 1
ATOM 1449 C C . LEU A 1 190 ? -20.618 -0.458 2.771 1.00 91.12 190 LEU A C 1
ATOM 1451 O O . LEU A 1 190 ? -21.783 -0.535 2.377 1.00 91.12 190 LEU A O 1
ATOM 1455 N N . ALA A 1 191 ? -20.141 -1.133 3.814 1.00 94.38 191 ALA A N 1
ATOM 1456 C CA . ALA A 1 191 ? -20.960 -1.939 4.704 1.00 94.38 191 ALA A CA 1
ATOM 1457 C C . ALA A 1 191 ? -21.824 -1.096 5.665 1.00 94.38 191 ALA A C 1
ATOM 1459 O O . ALA A 1 191 ? -22.540 -1.660 6.483 1.00 94.38 191 ALA A O 1
ATOM 1460 N N . GLY A 1 192 ? -21.806 0.238 5.564 1.00 94.94 192 GLY A N 1
ATOM 1461 C CA . GLY A 1 192 ? -22.674 1.146 6.317 1.00 94.94 192 GLY A CA 1
ATOM 1462 C C . GLY A 1 192 ? -22.202 1.486 7.731 1.00 94.94 192 GLY A C 1
ATOM 1463 O O . GLY A 1 192 ? -22.956 2.114 8.466 1.00 94.94 192 GLY A O 1
ATOM 1464 N N . TYR A 1 193 ? -20.992 1.085 8.126 1.00 97.56 193 TYR A N 1
ATOM 1465 C CA . TYR A 1 193 ? -20.443 1.433 9.437 1.00 97.56 193 TYR A CA 1
ATOM 1466 C C . TYR A 1 193 ? -20.031 2.904 9.497 1.00 97.56 193 TYR A C 1
ATOM 1468 O O . TYR A 1 193 ? -19.569 3.471 8.504 1.00 97.56 193 TYR A O 1
ATOM 1476 N N . LYS A 1 194 ? -20.116 3.485 10.696 1.00 98.19 194 LYS A N 1
ATOM 1477 C CA . LYS A 1 194 ? -19.472 4.757 11.017 1.00 98.19 194 LYS A CA 1
ATOM 1478 C C . LYS A 1 194 ? -17.991 4.522 11.280 1.00 98.19 194 LYS A C 1
ATOM 1480 O O . LYS A 1 194 ? -17.627 3.687 12.108 1.00 98.19 194 LYS A O 1
ATOM 1485 N N . VAL A 1 195 ? -17.119 5.231 10.576 1.00 98.50 195 VAL A N 1
ATOM 1486 C CA . VAL A 1 195 ? -15.677 4.974 10.613 1.00 98.50 195 VAL A CA 1
ATOM 1487 C C . VAL A 1 195 ? -14.953 6.114 11.311 1.00 98.50 195 VAL A C 1
ATOM 1489 O O . VAL A 1 195 ? -14.908 7.237 10.813 1.00 98.50 195 VAL A O 1
ATOM 1492 N N . VAL A 1 196 ? -14.311 5.808 12.438 1.00 98.81 196 VAL A N 1
ATOM 1493 C CA . VAL A 1 196 ? -13.285 6.672 13.030 1.00 98.81 196 VAL A CA 1
ATOM 1494 C C . VAL A 1 196 ? -11.908 6.096 12.717 1.00 98.81 196 VAL A C 1
ATOM 1496 O O . VAL A 1 196 ? -11.693 4.884 12.769 1.00 98.81 196 VAL A O 1
ATOM 1499 N N . THR A 1 197 ? -10.954 6.945 12.350 1.00 98.75 197 THR A N 1
ATOM 1500 C CA . THR A 1 197 ? -9.601 6.505 11.995 1.00 98.75 197 THR A CA 1
ATOM 1501 C C . THR A 1 197 ? -8.528 7.471 12.481 1.00 98.75 197 THR A C 1
ATOM 1503 O O . THR A 1 197 ? -8.811 8.591 12.904 1.00 98.75 197 THR A O 1
ATOM 1506 N N . THR A 1 198 ? -7.276 7.022 12.448 1.00 98.56 198 THR A N 1
ATOM 1507 C CA . THR A 1 198 ? -6.112 7.828 12.816 1.00 98.56 198 THR A CA 1
ATOM 1508 C C . THR A 1 198 ? -5.123 7.925 11.660 1.00 98.56 198 THR A C 1
ATOM 1510 O O . THR A 1 198 ? -4.886 6.949 10.944 1.00 98.56 198 THR A O 1
ATOM 1513 N N . ALA A 1 199 ? -4.522 9.096 11.459 1.00 94.25 199 ALA A N 1
ATOM 1514 C CA . ALA A 1 199 ? -3.510 9.332 10.427 1.00 94.25 199 ALA A CA 1
ATOM 1515 C C . ALA A 1 199 ? -2.627 10.533 10.792 1.00 94.25 199 ALA A C 1
ATOM 1517 O O . ALA A 1 199 ? -2.953 11.279 11.700 1.00 94.25 199 ALA A O 1
ATOM 1518 N N . SER A 1 200 ? -1.519 10.758 10.078 1.00 89.56 200 SER A N 1
ATOM 1519 C CA . SER A 1 200 ? -0.772 12.019 10.246 1.00 89.56 200 SER A CA 1
ATOM 1520 C C . SER A 1 200 ? -1.574 13.199 9.669 1.00 89.56 200 SER A C 1
ATOM 1522 O O . SER A 1 200 ? -2.323 12.984 8.711 1.00 89.56 200 SER A O 1
ATOM 1524 N N . PRO A 1 201 ? -1.388 14.446 10.155 1.00 91.25 201 PRO A N 1
ATOM 1525 C CA . PRO A 1 201 ? -2.221 15.597 9.777 1.00 91.25 201 PRO A CA 1
ATOM 1526 C C . PRO A 1 201 ? -2.359 15.824 8.264 1.00 91.25 201 PRO A C 1
ATOM 1528 O O . PRO A 1 201 ? -3.427 16.154 7.755 1.00 91.25 201 PRO A O 1
ATOM 1531 N N . ARG A 1 202 ? -1.292 15.555 7.506 1.00 86.69 202 ARG A N 1
ATOM 1532 C CA . ARG A 1 202 ? -1.280 15.666 6.036 1.00 86.69 202 ARG A CA 1
ATOM 1533 C C . ARG A 1 202 ? -2.230 14.703 5.306 1.00 86.69 202 ARG A C 1
ATOM 1535 O O . ARG A 1 202 ? -2.484 14.894 4.123 1.00 86.69 202 ARG A O 1
ATOM 1542 N N . ASN A 1 203 ? -2.712 13.658 5.980 1.00 85.50 203 ASN A N 1
ATOM 1543 C CA . ASN A 1 203 ? -3.532 12.591 5.405 1.00 85.50 203 ASN A CA 1
ATOM 1544 C C . ASN A 1 203 ? -4.980 12.596 5.927 1.00 85.50 203 ASN A C 1
ATOM 1546 O O . ASN A 1 203 ? -5.731 11.671 5.612 1.00 85.50 203 ASN A O 1
ATOM 1550 N N . LEU A 1 204 ? -5.389 13.600 6.712 1.00 88.31 204 LEU A N 1
ATOM 1551 C CA . LEU A 1 204 ? -6.743 13.651 7.279 1.00 88.31 204 LEU A CA 1
ATOM 1552 C C . LEU A 1 204 ? -7.807 13.740 6.179 1.00 88.31 204 LEU A C 1
ATOM 1554 O O . LEU A 1 204 ? -8.730 12.929 6.148 1.00 88.31 204 LEU A O 1
ATOM 1558 N N . GLU A 1 205 ? -7.629 14.659 5.226 1.00 87.62 205 GLU A N 1
ATOM 1559 C CA . GLU A 1 205 ? -8.556 14.830 4.098 1.00 87.62 205 GLU A CA 1
ATOM 1560 C C . GLU A 1 205 ? -8.581 13.614 3.170 1.00 87.62 205 GLU A C 1
ATOM 1562 O O . GLU A 1 205 ? -9.639 13.242 2.667 1.00 87.62 205 GLU A O 1
ATOM 1567 N N . LEU A 1 206 ? -7.443 12.926 3.007 1.00 83.50 206 LEU A N 1
ATOM 1568 C CA . LEU A 1 206 ? -7.417 11.642 2.310 1.00 83.50 206 LEU A CA 1
ATOM 1569 C C . LEU A 1 206 ? -8.337 10.640 3.017 1.00 83.50 206 LEU A C 1
ATOM 1571 O O . LEU A 1 206 ? -9.226 10.091 2.377 1.00 83.50 206 LEU A O 1
ATOM 1575 N N . CYS A 1 207 ? -8.178 10.433 4.326 1.00 90.25 207 CYS A N 1
ATOM 1576 C CA . CYS A 1 207 ? -8.984 9.462 5.069 1.00 90.25 207 CYS A CA 1
ATOM 1577 C C . CYS A 1 207 ? -10.484 9.804 5.048 1.00 90.25 207 CYS A C 1
ATOM 1579 O O . CYS A 1 207 ? -11.303 8.908 4.852 1.00 90.25 207 CYS A O 1
ATOM 1581 N N . LYS A 1 208 ? -10.849 11.089 5.158 1.00 92.56 208 LYS A N 1
ATOM 1582 C CA . LYS A 1 208 ? -12.243 11.540 4.990 1.00 92.56 208 LYS A CA 1
ATOM 1583 C C . LYS A 1 208 ? -12.776 11.225 3.595 1.00 92.56 208 LYS A C 1
ATOM 1585 O O . LYS A 1 208 ? -13.864 10.673 3.471 1.00 92.56 208 LYS A O 1
ATOM 1590 N N . SER A 1 209 ? -11.992 11.500 2.546 1.00 86.19 209 SER A N 1
ATOM 1591 C CA . SER A 1 209 ? -12.391 11.210 1.159 1.00 86.19 209 SER A CA 1
ATOM 1592 C C . SER A 1 209 ? -12.615 9.718 0.882 1.00 86.19 209 SER A C 1
ATOM 1594 O O . SER A 1 209 ? -13.341 9.376 -0.044 1.00 86.19 209 SER A O 1
ATOM 1596 N N . LEU A 1 210 ? -12.028 8.833 1.697 1.00 84.94 210 LEU A N 1
ATOM 1597 C CA . LEU A 1 210 ? -12.215 7.380 1.621 1.00 84.94 210 LEU A CA 1
ATOM 1598 C C . LEU A 1 210 ? -13.484 6.891 2.338 1.00 84.94 210 LEU A C 1
ATOM 1600 O O . LEU A 1 210 ? -13.820 5.715 2.218 1.00 84.94 210 LEU A O 1
ATOM 1604 N N . GLY A 1 211 ? -14.173 7.762 3.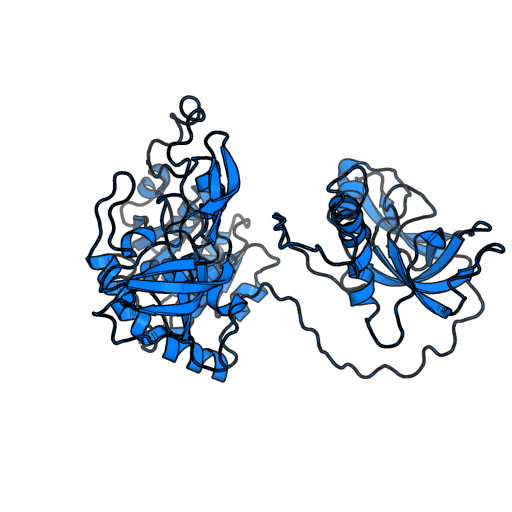082 1.00 91.12 211 GLY A N 1
ATOM 1605 C CA . GLY A 1 211 ? -15.398 7.432 3.813 1.00 91.12 211 GLY A CA 1
ATOM 1606 C C . GLY A 1 211 ? -15.269 7.436 5.338 1.00 91.12 211 GLY A C 1
ATOM 1607 O O . GLY A 1 211 ? -16.179 6.951 6.004 1.00 91.12 211 GLY A O 1
ATOM 1608 N N . ALA A 1 212 ? -14.173 7.958 5.905 1.00 96.19 212 ALA A N 1
ATOM 1609 C CA . ALA A 1 212 ? -14.072 8.139 7.353 1.00 96.19 212 ALA A CA 1
ATOM 1610 C C . ALA A 1 212 ? -14.973 9.289 7.841 1.00 96.19 212 ALA A C 1
ATOM 1612 O O . ALA A 1 212 ? -14.874 10.409 7.339 1.00 96.19 212 ALA A O 1
ATOM 1613 N N . ASP A 1 213 ? -15.802 9.028 8.853 1.00 98.25 213 ASP A N 1
ATOM 1614 C CA . ASP A 1 213 ? -16.655 10.022 9.514 1.00 98.25 213 ASP A CA 1
ATOM 1615 C C . ASP A 1 213 ? -15.858 10.915 10.481 1.00 98.25 213 ASP A C 1
ATOM 1617 O O . ASP A 1 213 ? -16.185 12.088 10.656 1.00 98.25 213 ASP A O 1
ATOM 1621 N N . ALA A 1 214 ? -14.796 10.379 11.092 1.00 98.38 214 ALA A N 1
ATOM 1622 C CA . ALA A 1 214 ? -13.889 11.117 11.969 1.00 98.38 214 ALA A CA 1
ATOM 1623 C C . ALA A 1 214 ? -12.431 10.681 11.758 1.00 98.38 214 ALA A C 1
ATOM 1625 O O . ALA A 1 214 ? -12.140 9.494 11.594 1.00 98.38 214 ALA A O 1
ATOM 1626 N N . VAL A 1 215 ? -11.499 11.640 11.765 1.00 98.56 215 VAL A N 1
ATOM 1627 C CA . VAL A 1 215 ? -10.066 11.375 11.573 1.00 98.56 215 VAL A CA 1
ATOM 1628 C C . VAL A 1 215 ? -9.239 12.209 12.540 1.00 98.56 215 VAL A C 1
ATOM 1630 O O . VAL A 1 215 ? -9.370 13.432 12.541 1.00 98.56 215 VAL A O 1
ATOM 1633 N N . PHE A 1 216 ? -8.357 11.561 13.301 1.00 98.44 216 PHE A N 1
ATOM 1634 C CA . PHE A 1 216 ? -7.525 12.215 14.317 1.00 98.44 216 PHE A CA 1
ATOM 1635 C C . PHE A 1 216 ? -6.025 11.969 14.108 1.00 98.44 216 PHE A C 1
ATOM 1637 O O . PHE A 1 216 ? -5.623 10.940 13.553 1.00 98.44 216 PHE A O 1
ATOM 1644 N N . ASP A 1 217 ? -5.188 12.911 14.558 1.00 97.69 217 ASP A N 1
ATOM 1645 C CA . ASP A 1 217 ? -3.735 12.720 14.577 1.00 97.69 217 ASP A CA 1
ATOM 1646 C C . ASP A 1 217 ? -3.356 11.713 15.663 1.00 97.69 217 ASP A C 1
ATOM 1648 O O . ASP A 1 217 ? -3.597 11.937 16.844 1.00 97.69 217 ASP A O 1
ATOM 1652 N N . TYR A 1 218 ? -2.725 10.604 15.278 1.00 94.62 218 TYR A N 1
ATOM 1653 C CA . TYR A 1 218 ? -2.268 9.603 16.244 1.00 94.62 218 TYR A CA 1
ATOM 1654 C C . TYR A 1 218 ? -1.140 10.099 17.164 1.00 94.62 218 TYR A C 1
ATOM 1656 O O . TYR A 1 218 ? -0.811 9.401 18.122 1.00 94.62 218 TYR A O 1
ATOM 1664 N N . ASN A 1 219 ? -0.508 11.239 16.861 1.00 94.12 219 ASN A N 1
ATOM 1665 C CA . ASN A 1 219 ? 0.501 11.860 17.724 1.00 94.12 219 ASN A CA 1
ATOM 1666 C C . ASN A 1 219 ? -0.101 12.827 18.747 1.00 94.12 219 ASN A C 1
ATOM 1668 O O . ASN A 1 219 ? 0.630 13.299 19.619 1.00 94.12 219 ASN A O 1
ATOM 1672 N N . ASP A 1 220 ? -1.392 13.146 18.638 1.00 97.19 220 ASP A N 1
ATOM 1673 C CA . ASP A 1 220 ? -2.061 13.987 19.619 1.00 97.19 220 ASP A CA 1
ATOM 1674 C C . ASP A 1 220 ? -2.155 13.222 20.952 1.00 97.19 220 ASP A C 1
ATOM 1676 O O . ASP A 1 220 ? -2.699 12.111 20.981 1.00 97.19 220 ASP A O 1
ATOM 1680 N N . PRO A 1 221 ? -1.625 13.763 22.066 1.00 96.62 221 PRO A N 1
ATOM 1681 C CA . PRO A 1 221 ? -1.715 13.106 23.367 1.00 96.62 221 PRO A CA 1
ATOM 1682 C C . PRO A 1 221 ? -3.162 12.870 23.830 1.00 96.62 221 PRO A C 1
ATOM 1684 O O . PRO A 1 221 ? -3.383 12.006 24.676 1.00 96.62 221 PRO A O 1
ATOM 1687 N N . ASP A 1 222 ? -4.136 13.600 23.278 1.00 98.12 222 ASP A N 1
ATOM 1688 C CA . ASP A 1 222 ? -5.558 13.493 23.604 1.00 98.12 222 ASP A CA 1
ATOM 1689 C C . ASP A 1 222 ? -6.356 12.629 22.606 1.00 98.12 222 ASP A C 1
ATOM 1691 O O . ASP A 1 222 ? -7.579 12.523 22.701 1.00 98.12 222 ASP A O 1
ATOM 1695 N N . VAL A 1 223 ? -5.687 11.962 21.654 1.00 98.56 223 VAL A N 1
ATOM 1696 C CA . VAL A 1 223 ? -6.344 11.197 20.576 1.00 98.56 223 VAL A CA 1
ATOM 1697 C C . VAL A 1 223 ? -7.362 10.169 21.084 1.00 98.56 223 VAL A C 1
ATOM 1699 O O . VAL A 1 223 ? -8.407 9.975 20.469 1.00 98.56 223 VAL A O 1
ATOM 1702 N N . VAL A 1 224 ? -7.099 9.527 22.227 1.00 98.69 224 VAL A N 1
ATOM 1703 C CA . VAL A 1 224 ? -8.022 8.548 22.826 1.00 98.69 224 VAL A CA 1
ATOM 1704 C C . VAL A 1 224 ? -9.334 9.213 23.244 1.00 98.69 224 VAL A C 1
ATOM 1706 O O . VAL A 1 224 ? -10.403 8.673 22.968 1.00 98.69 224 VAL A O 1
ATOM 1709 N N . ASN A 1 225 ? -9.275 10.385 23.881 1.00 98.56 225 ASN A N 1
ATOM 1710 C CA . ASN A 1 225 ? -10.477 11.095 24.315 1.00 98.56 225 ASN A CA 1
ATOM 1711 C C . ASN A 1 225 ? -11.254 11.642 23.118 1.00 98.56 225 ASN A C 1
ATOM 1713 O O . ASN A 1 225 ? -12.470 11.490 23.079 1.00 98.56 225 ASN A O 1
ATOM 1717 N N . GLN A 1 226 ? -10.560 12.164 22.103 1.00 98.69 226 GLN A N 1
ATOM 1718 C CA . GLN A 1 226 ? -11.183 12.613 20.854 1.00 98.69 226 GLN A CA 1
ATOM 1719 C C . GLN A 1 226 ? -11.951 11.481 20.155 1.00 98.69 226 GLN A C 1
ATOM 1721 O O . GLN A 1 226 ? -13.085 11.672 19.712 1.00 98.69 226 GLN A O 1
ATOM 1726 N N . ILE A 1 227 ? -11.370 10.275 20.100 1.00 98.81 227 ILE A N 1
ATOM 1727 C CA . ILE A 1 227 ? -12.044 9.092 19.546 1.00 98.81 227 ILE A CA 1
ATOM 1728 C C . ILE A 1 227 ? -13.284 8.733 20.375 1.00 98.81 227 ILE A C 1
ATOM 1730 O O . ILE A 1 227 ? -14.347 8.465 19.809 1.00 98.81 227 ILE A O 1
ATOM 1734 N N . LYS A 1 228 ? -13.182 8.736 21.707 1.00 98.56 228 LYS A N 1
ATOM 1735 C CA . LYS A 1 228 ? -14.325 8.443 22.582 1.00 98.56 228 LYS A CA 1
ATOM 1736 C C . LYS A 1 228 ? -15.440 9.463 22.426 1.00 98.56 228 LYS A C 1
ATOM 1738 O O . LYS A 1 228 ? -16.588 9.073 22.263 1.00 98.56 228 LYS A O 1
ATOM 1743 N N . GLU A 1 229 ? -15.118 10.749 22.405 1.00 98.44 229 GLU A N 1
ATOM 1744 C CA . GLU A 1 229 ? -16.101 11.813 22.217 1.00 98.44 229 GLU A CA 1
ATOM 1745 C C . GLU A 1 229 ? -16.814 11.681 20.865 1.00 98.44 229 GLU A C 1
ATOM 1747 O O . GLU A 1 229 ? -18.042 11.631 20.817 1.00 98.44 229 GLU A O 1
ATOM 1752 N N . ALA A 1 230 ? -16.062 11.508 19.773 1.00 98.06 230 ALA A N 1
ATOM 1753 C CA . ALA A 1 230 ? -16.632 11.371 18.432 1.00 98.06 230 ALA A CA 1
ATOM 1754 C C . ALA A 1 230 ? -17.550 10.150 18.279 1.00 98.06 230 ALA A C 1
ATOM 1756 O O . ALA A 1 230 ? -18.505 10.179 17.503 1.00 98.06 230 ALA A O 1
ATOM 1757 N N . THR A 1 231 ? -17.265 9.078 19.017 1.00 97.56 231 THR A N 1
ATOM 1758 C CA . THR A 1 231 ? -18.036 7.830 18.967 1.00 97.56 231 THR A CA 1
ATOM 1759 C C . THR A 1 231 ? -19.066 7.703 20.086 1.00 97.56 231 THR A C 1
ATOM 1761 O O . THR A 1 231 ? -19.717 6.664 20.182 1.00 97.56 231 THR A O 1
ATOM 1764 N N . ASN A 1 232 ? -19.243 8.730 20.926 1.00 97.06 232 ASN A N 1
ATOM 1765 C CA . ASN A 1 232 ? -20.041 8.664 22.157 1.00 97.06 232 ASN A CA 1
ATOM 1766 C C . ASN A 1 232 ? -19.669 7.459 23.050 1.00 97.06 232 ASN A C 1
ATOM 1768 O O . ASN A 1 232 ? -20.547 6.815 23.621 1.00 97.06 232 ASN A O 1
ATOM 1772 N N . ASP A 1 233 ? -18.374 7.131 23.107 1.00 97.12 233 ASP A N 1
ATOM 1773 C CA . ASP A 1 233 ? -17.778 6.012 23.847 1.00 97.12 233 ASP A CA 1
ATOM 1774 C C . ASP A 1 233 ? -18.498 4.674 23.579 1.00 97.12 233 ASP A C 1
ATOM 1776 O O . ASP A 1 233 ? -18.812 3.924 24.498 1.00 97.12 233 ASP A O 1
ATOM 1780 N N . SER A 1 234 ? -18.808 4.393 22.302 1.00 96.75 234 SER A N 1
ATOM 1781 C CA . SER A 1 234 ? -19.586 3.211 21.868 1.00 96.75 234 SER A CA 1
ATOM 1782 C C . SER A 1 234 ? -18.782 2.159 21.088 1.00 96.75 234 SER A C 1
ATOM 1784 O O . SER A 1 234 ? -19.335 1.172 20.597 1.00 96.75 234 SER A O 1
ATOM 1786 N N . LEU A 1 235 ? -17.465 2.345 20.952 1.00 97.69 235 LEU A N 1
ATOM 1787 C CA . LEU A 1 235 ? -16.597 1.450 20.185 1.00 97.69 235 LEU A CA 1
ATOM 1788 C C . LEU A 1 235 ? -16.373 0.105 20.886 1.00 97.69 235 LEU A C 1
ATOM 1790 O O . LEU A 1 235 ? -15.739 0.045 21.933 1.00 97.69 235 LEU A O 1
ATOM 1794 N N . HIS A 1 236 ? -16.762 -0.995 20.237 1.00 97.75 236 HIS A N 1
ATOM 1795 C CA . HIS A 1 236 ? -16.446 -2.361 20.693 1.00 97.75 236 HIS A CA 1
ATOM 1796 C C . HIS A 1 236 ? -15.584 -3.161 19.705 1.00 97.75 236 HIS A C 1
ATOM 1798 O O . HIS A 1 236 ? -15.127 -4.261 20.023 1.00 97.75 236 HIS A O 1
ATOM 1804 N N . LYS A 1 237 ? -15.346 -2.631 18.500 1.00 98.50 237 LYS A N 1
ATOM 1805 C CA . LYS A 1 237 ? -14.589 -3.298 17.437 1.00 98.50 237 LYS A CA 1
ATOM 1806 C C . LYS A 1 237 ? -13.551 -2.353 16.851 1.00 98.50 237 LYS A C 1
ATOM 1808 O O . LYS A 1 237 ? -13.855 -1.196 16.561 1.00 98.50 237 LYS A O 1
ATOM 1813 N N . ALA A 1 238 ? -12.341 -2.864 16.641 1.00 98.75 238 ALA A N 1
ATOM 1814 C CA . ALA A 1 238 ? -11.286 -2.106 15.989 1.00 98.75 238 ALA A CA 1
ATOM 1815 C C . ALA A 1 238 ? -10.348 -2.969 15.137 1.00 98.75 238 ALA A C 1
ATOM 1817 O O . ALA A 1 238 ? -10.120 -4.151 15.412 1.00 98.75 238 ALA A O 1
ATOM 1818 N N . LEU A 1 239 ? -9.763 -2.337 14.125 1.00 98.81 239 LEU A N 1
ATOM 1819 C CA . LEU A 1 239 ? -8.643 -2.841 13.342 1.00 98.81 239 LEU A CA 1
ATOM 1820 C C . LEU A 1 239 ? -7.416 -1.964 13.605 1.00 98.81 239 LEU A C 1
ATOM 1822 O O . LEU A 1 239 ? -7.440 -0.771 13.319 1.00 98.81 239 LEU A O 1
ATOM 1826 N N . ASP A 1 240 ? -6.331 -2.561 14.094 1.00 98.38 240 ASP A N 1
ATOM 1827 C CA . ASP A 1 240 ? -5.009 -1.939 14.122 1.00 98.38 240 ASP A CA 1
ATOM 1828 C C . ASP A 1 240 ? -4.211 -2.347 12.875 1.00 98.38 240 ASP A C 1
ATOM 1830 O O . ASP A 1 240 ? -3.725 -3.479 12.769 1.00 98.38 240 ASP A O 1
ATOM 1834 N N . ALA A 1 241 ? -4.076 -1.409 11.929 1.00 92.38 241 ALA A N 1
ATOM 1835 C CA . ALA A 1 241 ? -3.359 -1.595 10.670 1.00 92.38 241 ALA A CA 1
ATOM 1836 C C . ALA A 1 241 ? -1.859 -1.222 10.739 1.00 92.38 241 ALA A C 1
ATOM 1838 O O . ALA A 1 241 ? -1.226 -1.035 9.698 1.00 92.38 241 ALA A O 1
ATOM 1839 N N . ASN A 1 242 ? -1.279 -1.096 11.939 1.00 88.38 242 ASN A N 1
ATOM 1840 C CA . ASN A 1 242 ? 0.137 -0.772 12.153 1.00 88.38 242 ASN A CA 1
ATOM 1841 C C . ASN A 1 242 ? 0.846 -1.780 13.078 1.00 88.38 242 ASN A C 1
ATOM 1843 O O . ASN A 1 242 ? 1.979 -2.184 12.812 1.00 88.38 242 ASN A O 1
ATOM 1847 N N . SER A 1 243 ? 0.161 -2.226 14.135 1.00 87.62 243 SER A N 1
ATOM 1848 C CA . SER A 1 243 ? 0.611 -3.258 15.081 1.00 87.62 243 SER A CA 1
ATOM 1849 C C . SER A 1 243 ? 1.858 -2.910 15.907 1.00 87.62 243 SER A C 1
ATOM 1851 O O . SER A 1 243 ? 2.563 -3.800 16.394 1.00 87.62 243 SER A O 1
ATOM 1853 N N . LEU A 1 244 ? 2.133 -1.623 16.097 1.00 87.94 244 LEU A N 1
ATOM 1854 C CA . LEU A 1 244 ? 3.100 -1.164 17.089 1.00 87.94 244 LEU A CA 1
ATOM 1855 C C . LEU A 1 244 ? 2.495 -1.257 18.493 1.00 87.94 244 LEU A C 1
ATOM 1857 O O . LEU A 1 244 ? 1.280 -1.259 18.672 1.00 87.94 244 LEU A O 1
ATOM 1861 N N . GLU A 1 245 ? 3.349 -1.294 19.508 1.00 93.25 245 GLU A N 1
ATOM 1862 C CA . GLU A 1 245 ? 2.898 -1.285 20.903 1.00 93.25 245 GLU A CA 1
ATOM 1863 C C . GLU A 1 245 ? 2.037 -0.043 21.196 1.00 93.25 245 GLU A C 1
ATOM 1865 O O . GLU A 1 245 ? 0.933 -0.162 21.727 1.00 93.25 245 GLU A O 1
ATOM 1870 N N . SER A 1 246 ? 2.471 1.133 20.731 1.00 93.25 246 SER A N 1
ATOM 1871 C CA . SER A 1 246 ? 1.724 2.387 20.868 1.00 93.25 246 SER A CA 1
ATOM 1872 C C . SER A 1 246 ? 0.401 2.408 20.096 1.00 93.25 246 SER A C 1
ATOM 1874 O O . SER A 1 246 ? -0.587 2.939 20.604 1.00 93.25 246 SER A O 1
ATOM 1876 N N . SER A 1 247 ? 0.341 1.813 18.897 1.00 95.25 247 SER A N 1
ATOM 1877 C CA . SER A 1 247 ? -0.906 1.750 18.125 1.00 95.25 247 SER A CA 1
ATOM 1878 C C . SER A 1 247 ? -1.930 0.836 18.788 1.00 95.25 247 SER A C 1
ATOM 1880 O O . SER A 1 247 ? -3.096 1.218 18.917 1.00 95.25 247 SER A O 1
ATOM 1882 N N . GLN A 1 248 ? -1.490 -0.322 19.293 1.00 97.56 248 GLN A N 1
ATOM 1883 C CA . GLN A 1 248 ? -2.371 -1.255 19.992 1.00 97.56 248 GLN A CA 1
ATOM 1884 C C . GLN A 1 248 ? -2.882 -0.629 21.288 1.00 97.56 248 GLN A C 1
ATOM 1886 O O . GLN A 1 248 ? -4.066 -0.747 21.595 1.00 97.56 248 GLN A O 1
ATOM 1891 N N . ARG A 1 249 ? -2.023 0.099 22.015 1.00 98.25 249 ARG A N 1
ATOM 1892 C CA . ARG A 1 249 ? -2.396 0.817 23.239 1.00 98.25 249 ARG A CA 1
ATOM 1893 C C . ARG A 1 249 ? -3.492 1.850 22.984 1.00 98.25 249 ARG A C 1
ATOM 1895 O O . ARG A 1 249 ? -4.522 1.785 23.649 1.00 98.25 249 ARG A O 1
ATOM 1902 N N . ILE A 1 250 ? -3.313 2.736 21.999 1.00 98.50 250 ILE A N 1
ATOM 1903 C CA . ILE A 1 250 ? -4.340 3.722 21.613 1.00 98.50 250 ILE A CA 1
ATOM 1904 C C . ILE A 1 250 ? -5.637 3.005 21.224 1.00 98.50 250 ILE A C 1
ATOM 1906 O O . ILE A 1 250 ? -6.714 3.380 21.684 1.00 98.50 250 ILE A O 1
ATOM 1910 N N . THR A 1 251 ? -5.538 1.944 20.421 1.00 98.50 251 THR A N 1
ATOM 1911 C CA . THR A 1 251 ? -6.700 1.186 19.938 1.00 98.50 251 THR A CA 1
ATOM 1912 C C . THR A 1 251 ? -7.499 0.566 21.088 1.00 98.50 251 THR A C 1
ATOM 1914 O O . THR A 1 251 ? -8.711 0.748 21.154 1.00 98.50 251 THR A O 1
ATOM 1917 N N . VAL A 1 252 ? -6.835 -0.113 22.029 1.00 98.38 252 VAL A N 1
ATOM 1918 C CA . VAL A 1 252 ? -7.467 -0.752 23.201 1.00 98.38 252 VAL A CA 1
ATOM 1919 C C . VAL A 1 252 ? -8.065 0.277 24.159 1.00 98.38 252 VAL A C 1
ATOM 1921 O O . VAL A 1 252 ? -9.170 0.086 24.670 1.00 98.38 252 VAL A O 1
ATOM 1924 N N . GLN A 1 253 ? -7.358 1.382 24.403 1.00 98.12 253 GLN A N 1
ATOM 1925 C CA . GLN A 1 253 ? -7.825 2.442 25.299 1.00 98.12 253 GLN A CA 1
ATOM 1926 C C . GLN A 1 253 ? -9.018 3.219 24.730 1.00 98.12 253 GLN A C 1
ATOM 1928 O O . GLN A 1 253 ? -9.801 3.764 25.508 1.00 98.12 253 GLN A O 1
ATOM 1933 N N . SER A 1 254 ? -9.174 3.240 23.403 1.00 98.44 254 SER A N 1
ATOM 1934 C CA . SER A 1 254 ? -10.283 3.906 22.707 1.00 98.44 254 SER A CA 1
ATOM 1935 C C . SER A 1 254 ? -11.589 3.107 22.711 1.00 98.44 254 SER A C 1
ATOM 1937 O O . SER A 1 254 ? -12.622 3.656 22.342 1.00 98.44 254 SER A O 1
ATOM 1939 N N . LEU A 1 255 ? -11.569 1.826 23.100 1.00 98.44 255 LEU A N 1
ATOM 1940 C CA . LEU A 1 255 ? -12.792 1.028 23.199 1.00 98.44 255 LEU A CA 1
ATOM 1941 C C . LEU A 1 255 ? -13.619 1.419 24.432 1.00 98.44 255 LEU A C 1
ATOM 1943 O O . LEU A 1 255 ? -13.073 1.717 25.499 1.00 98.44 255 LEU A O 1
ATOM 1947 N N . ALA A 1 256 ? -14.936 1.327 24.291 1.00 97.88 256 ALA A N 1
ATOM 1948 C CA . ALA A 1 256 ? -15.916 1.491 25.354 1.00 97.88 256 ALA A CA 1
ATOM 1949 C C . ALA A 1 256 ? -15.711 0.463 26.488 1.00 97.88 256 ALA A C 1
ATOM 1951 O O . ALA A 1 256 ? -15.084 -0.583 26.267 1.00 97.88 256 ALA A O 1
ATOM 1952 N N . PRO A 1 257 ? -16.229 0.704 27.706 1.00 95.81 257 PRO A N 1
ATOM 1953 C CA . PRO A 1 257 ? -16.269 -0.308 28.763 1.00 95.81 257 PRO A CA 1
ATOM 1954 C C . PRO A 1 257 ? -17.032 -1.575 28.339 1.00 95.81 257 PRO A C 1
ATOM 1956 O O . PRO A 1 257 ? -18.108 -1.491 27.747 1.00 95.81 257 PRO A O 1
ATOM 1959 N N . GLY A 1 258 ? -16.516 -2.755 28.692 1.00 96.50 258 GLY A N 1
ATOM 1960 C CA . GLY A 1 258 ? -17.126 -4.046 28.377 1.00 96.50 258 GLY A CA 1
ATOM 1961 C C . GLY A 1 258 ? -16.451 -4.782 27.213 1.00 96.50 258 GLY A C 1
ATOM 1962 O O . GLY A 1 258 ? -15.428 -4.335 26.693 1.00 96.50 258 GLY A O 1
ATOM 1963 N N . PRO A 1 259 ? -17.018 -5.932 26.790 1.00 97.88 259 PRO A N 1
ATOM 1964 C CA . PRO A 1 259 ? -16.382 -6.815 25.822 1.00 97.88 259 PRO A CA 1
ATOM 1965 C C . PRO A 1 259 ? -16.014 -6.104 24.517 1.00 97.88 259 PRO A C 1
ATOM 1967 O O . PRO A 1 259 ? -16.880 -5.570 23.822 1.00 97.88 259 PRO A O 1
ATOM 1970 N N . GLY A 1 260 ? -14.729 -6.126 24.173 1.00 98.12 260 GLY A N 1
ATOM 1971 C CA . GLY A 1 260 ? -14.188 -5.512 22.963 1.00 98.12 260 GLY A CA 1
ATOM 1972 C C . GLY A 1 260 ? -13.347 -6.485 22.143 1.00 98.12 260 GLY A C 1
ATOM 1973 O O . GLY A 1 260 ? -12.806 -7.463 22.665 1.00 98.12 260 GLY A O 1
ATOM 1974 N N . LYS A 1 261 ? -13.211 -6.225 20.840 1.00 98.50 261 LYS A N 1
ATOM 1975 C CA . LYS A 1 261 ? -12.358 -7.019 19.950 1.00 98.50 261 LYS A CA 1
ATOM 1976 C C . LYS A 1 261 ? -11.491 -6.135 19.063 1.00 98.50 261 LYS A C 1
ATOM 1978 O O . LYS A 1 261 ? -11.995 -5.283 18.336 1.00 98.50 261 LYS A O 1
ATOM 1983 N N . VAL A 1 262 ? -10.188 -6.400 19.079 1.00 98.62 262 VAL A N 1
ATOM 1984 C CA . VAL A 1 262 ? -9.197 -5.749 18.218 1.00 98.62 262 VAL A CA 1
ATOM 1985 C C . VAL A 1 262 ? -8.560 -6.793 17.316 1.00 98.62 262 VAL A C 1
ATOM 1987 O O . VAL A 1 262 ? -8.065 -7.814 17.797 1.00 98.62 262 VAL A O 1
ATOM 1990 N N . ILE A 1 263 ? -8.536 -6.535 16.011 1.00 98.50 263 ILE A N 1
ATOM 1991 C CA . ILE A 1 263 ? -7.702 -7.295 15.079 1.00 98.50 263 ILE A CA 1
ATOM 1992 C C . ILE A 1 263 ? -6.439 -6.498 14.787 1.00 98.50 263 ILE A C 1
ATOM 1994 O O . ILE A 1 263 ? -6.519 -5.357 14.354 1.00 98.50 263 ILE A O 1
ATOM 1998 N N . SER A 1 264 ? -5.281 -7.108 15.017 1.00 95.75 264 SER A N 1
ATOM 1999 C CA . SER A 1 264 ? -3.971 -6.549 14.675 1.00 95.75 264 SER A CA 1
ATOM 2000 C C . SER A 1 264 ? -3.432 -7.265 13.440 1.00 95.75 264 SER A C 1
ATOM 2002 O O . SER A 1 264 ? -3.497 -8.492 13.363 1.00 95.75 264 SER A O 1
ATOM 2004 N N . ILE A 1 265 ? -2.904 -6.532 12.460 1.00 87.50 265 ILE A N 1
ATOM 2005 C CA . ILE A 1 265 ? -2.399 -7.137 11.211 1.00 87.50 265 ILE A CA 1
ATOM 2006 C C . ILE A 1 265 ? -1.032 -7.831 11.355 1.00 87.50 265 ILE A C 1
ATOM 2008 O O . ILE A 1 265 ? -0.533 -8.428 10.402 1.00 87.50 265 ILE A O 1
ATOM 2012 N N . LEU A 1 266 ? -0.411 -7.744 12.536 1.00 84.88 266 LEU A N 1
ATOM 2013 C CA . LEU A 1 266 ? 0.814 -8.445 12.929 1.00 84.88 266 LEU A CA 1
ATOM 2014 C C . LEU A 1 266 ? 0.679 -8.961 14.379 1.00 84.88 266 LEU A C 1
ATOM 2016 O O . LEU A 1 266 ? -0.424 -9.223 14.855 1.00 84.88 266 LEU A O 1
ATOM 2020 N N . GLY A 1 267 ? 1.805 -9.168 15.070 1.00 82.38 267 GLY A N 1
ATOM 2021 C CA . GLY A 1 267 ? 1.852 -9.716 16.428 1.00 82.38 267 GLY A CA 1
ATOM 2022 C C . GLY A 1 267 ? 1.138 -8.857 17.476 1.00 82.38 267 GLY A C 1
ATOM 2023 O O . GLY A 1 267 ? 0.949 -7.654 17.298 1.00 82.38 267 GLY A O 1
ATOM 2024 N N . VAL A 1 268 ? 0.750 -9.496 18.577 1.00 88.69 268 VAL A N 1
ATOM 2025 C CA . VAL A 1 268 ? 0.145 -8.850 19.751 1.00 88.69 268 VAL A CA 1
ATOM 2026 C C . VAL A 1 268 ? 1.240 -8.538 20.762 1.00 88.69 268 VAL A C 1
ATOM 2028 O O . VAL A 1 268 ? 2.108 -9.375 20.997 1.00 88.69 268 VAL A O 1
ATOM 2031 N N . HIS A 1 269 ? 1.193 -7.345 21.351 1.00 90.00 269 HIS A N 1
ATOM 2032 C CA . HIS A 1 269 ? 2.051 -6.978 22.476 1.00 90.00 269 HIS A CA 1
ATOM 2033 C C . HIS A 1 269 ? 1.363 -7.395 23.777 1.00 90.00 269 HIS A C 1
ATOM 2035 O O . HIS A 1 269 ? 0.309 -6.854 24.112 1.00 90.00 269 HIS A O 1
ATOM 2041 N N . GLU A 1 270 ? 1.934 -8.362 24.498 1.00 90.69 270 GLU A N 1
ATOM 2042 C CA . GLU A 1 270 ? 1.328 -8.952 25.707 1.00 90.69 270 GLU A CA 1
ATOM 2043 C C . GLU A 1 270 ? 1.013 -7.886 26.762 1.00 90.69 270 GLU A C 1
ATOM 2045 O O . GLU A 1 270 ? -0.112 -7.812 27.250 1.00 90.69 270 GLU A O 1
ATOM 2050 N N . GLN A 1 271 ? 1.937 -6.947 26.978 1.00 92.12 271 GLN A N 1
ATOM 2051 C CA . GLN A 1 271 ? 1.756 -5.819 27.894 1.00 92.12 271 GLN A CA 1
ATOM 2052 C C . GLN A 1 271 ? 0.599 -4.877 27.519 1.00 92.12 271 GLN A C 1
ATOM 2054 O O . GLN A 1 271 ? 0.173 -4.068 28.339 1.00 92.12 271 GLN A O 1
ATOM 2059 N N . VAL A 1 272 ? 0.124 -4.915 26.269 1.00 93.75 272 VAL A N 1
ATOM 2060 C CA . VAL A 1 272 ? -1.061 -4.164 25.832 1.00 93.75 272 VAL A CA 1
ATOM 2061 C C . VAL A 1 272 ? -2.329 -4.991 26.035 1.00 93.75 272 VAL A C 1
ATOM 2063 O O . VAL A 1 272 ? -3.340 -4.443 26.468 1.00 93.75 272 VAL A O 1
ATOM 2066 N N . ALA A 1 273 ? -2.276 -6.299 25.767 1.00 91.81 273 ALA A N 1
ATOM 2067 C CA . ALA A 1 273 ? -3.387 -7.216 26.023 1.00 91.81 273 ALA A CA 1
ATOM 2068 C C . ALA A 1 273 ? -3.749 -7.289 27.519 1.00 91.81 273 ALA A C 1
ATOM 2070 O O . ALA A 1 273 ? -4.917 -7.416 27.861 1.00 91.81 273 ALA A O 1
ATOM 2071 N N . GLU A 1 274 ? -2.768 -7.135 28.407 1.00 94.00 274 GLU A N 1
ATOM 2072 C CA . GLU A 1 274 ? -2.967 -7.108 29.862 1.00 94.00 274 GLU A CA 1
ATOM 2073 C C . GLU A 1 274 ? -3.591 -5.804 30.391 1.00 94.00 274 GLU A C 1
ATOM 2075 O O . GLU A 1 274 ? -4.008 -5.754 31.547 1.00 94.00 274 GLU A O 1
ATOM 2080 N N . LEU A 1 275 ? -3.689 -4.741 29.578 1.00 95.06 275 LEU A N 1
ATOM 2081 C CA . LEU A 1 275 ? -4.291 -3.471 30.019 1.00 95.06 275 LEU A CA 1
ATOM 2082 C C . LEU A 1 275 ? -5.789 -3.596 30.301 1.00 95.06 275 LEU A C 1
ATOM 2084 O O . LEU A 1 275 ? -6.326 -2.801 31.073 1.00 95.06 275 LEU A O 1
ATOM 2088 N N . ARG A 1 276 ? -6.460 -4.523 29.612 1.00 96.50 276 ARG A N 1
ATOM 2089 C CA . ARG A 1 276 ? -7.912 -4.700 29.632 1.00 96.50 276 ARG A CA 1
ATOM 2090 C C . ARG A 1 276 ? -8.268 -6.166 29.427 1.00 96.50 276 ARG A C 1
ATOM 2092 O O . ARG A 1 276 ? -8.122 -6.692 28.329 1.00 96.50 276 ARG A O 1
ATOM 2099 N N . ASP A 1 277 ? -8.776 -6.802 30.474 1.00 96.06 277 ASP A N 1
ATOM 2100 C CA . ASP A 1 277 ? -9.229 -8.197 30.462 1.00 96.06 277 ASP A CA 1
ATOM 2101 C C . ASP A 1 277 ? -10.524 -8.405 29.657 1.00 96.06 277 ASP A C 1
ATOM 2103 O O . ASP A 1 277 ? -10.785 -9.500 29.154 1.00 96.06 277 ASP A O 1
ATOM 2107 N N . ASP A 1 278 ? -11.310 -7.343 29.483 1.00 97.31 278 ASP A N 1
ATOM 2108 C CA . ASP A 1 278 ? -12.527 -7.317 28.677 1.00 97.31 278 ASP A CA 1
ATOM 2109 C C . ASP A 1 278 ? -12.276 -7.123 27.169 1.00 97.31 278 ASP A C 1
ATOM 2111 O O . ASP A 1 278 ? -13.192 -7.308 26.364 1.00 97.31 278 ASP A O 1
ATOM 2115 N N . VAL A 1 279 ? -11.044 -6.818 26.742 1.00 98.19 279 VAL A N 1
ATOM 2116 C CA . VAL A 1 279 ? -10.700 -6.610 25.327 1.00 98.19 279 VAL A CA 1
ATOM 2117 C C . VAL A 1 279 ? -9.845 -7.753 24.789 1.00 98.19 279 VAL A C 1
ATOM 2119 O O . VAL A 1 279 ? -8.704 -7.963 25.188 1.00 98.19 279 VAL A O 1
ATOM 2122 N N . LYS A 1 280 ? -10.353 -8.456 23.772 1.00 97.88 280 LYS A N 1
ATOM 2123 C CA . LYS A 1 280 ? -9.589 -9.487 23.062 1.00 97.88 280 LYS A CA 1
ATOM 2124 C C . LYS A 1 280 ? -8.833 -8.895 21.875 1.00 97.88 280 LYS A C 1
ATOM 2126 O O . LYS A 1 280 ? -9.445 -8.539 20.867 1.00 97.88 280 LYS A O 1
ATOM 2131 N N . ILE A 1 281 ? -7.503 -8.892 21.945 1.00 97.00 281 ILE A N 1
ATOM 2132 C CA . ILE A 1 281 ? -6.629 -8.591 20.802 1.00 97.00 281 ILE A CA 1
ATOM 2133 C C . ILE A 1 281 ? -6.257 -9.899 20.099 1.00 97.00 281 ILE A C 1
ATOM 2135 O O . ILE A 1 281 ? -5.796 -10.849 20.729 1.00 97.00 281 ILE A O 1
ATOM 2139 N N . GLN A 1 282 ? -6.461 -9.967 18.787 1.00 95.31 282 GLN A N 1
ATOM 2140 C CA . GLN A 1 282 ? -6.174 -11.149 17.980 1.00 95.31 282 GLN A CA 1
ATOM 2141 C C . GLN A 1 282 ? -5.352 -10.764 16.741 1.00 95.31 282 GLN A C 1
ATOM 2143 O O . GLN A 1 282 ? -5.743 -9.848 16.016 1.00 95.31 282 GLN A O 1
ATOM 2148 N N . PRO A 1 283 ? -4.241 -11.463 16.446 1.00 92.25 283 PRO A N 1
ATOM 2149 C CA . PRO A 1 283 ? -3.481 -11.217 15.230 1.00 92.25 283 PRO A CA 1
ATOM 2150 C C . PRO A 1 283 ? -4.197 -11.811 14.006 1.00 92.25 283 PRO A C 1
ATOM 2152 O O . PRO A 1 283 ? -4.883 -12.834 14.101 1.00 92.25 283 PRO A O 1
ATOM 2155 N N . THR A 1 284 ? -3.986 -11.218 12.835 1.00 91.25 284 THR A N 1
ATOM 2156 C CA . THR A 1 284 ? -4.336 -11.801 11.535 1.00 91.25 284 THR A CA 1
ATOM 2157 C C . THR A 1 284 ? -3.138 -11.765 10.597 1.00 91.25 284 THR A C 1
ATOM 2159 O O . THR A 1 284 ? -2.274 -10.905 10.724 1.00 91.25 284 THR A O 1
ATOM 2162 N N . LEU A 1 285 ? -3.062 -12.713 9.664 1.00 87.81 285 LEU A N 1
ATOM 2163 C CA . LEU A 1 285 ? -1.986 -12.779 8.682 1.00 87.81 285 LEU A CA 1
ATOM 2164 C C . LEU A 1 285 ? -2.542 -13.318 7.374 1.00 87.81 285 LEU A C 1
ATOM 2166 O O . LEU A 1 285 ? -2.923 -14.482 7.313 1.00 87.81 285 LEU A O 1
ATOM 2170 N N . ILE A 1 286 ? -2.539 -12.496 6.327 1.00 89.62 286 ILE A N 1
ATOM 2171 C CA . ILE A 1 286 ? -3.267 -12.831 5.105 1.00 89.62 286 ILE A CA 1
ATOM 2172 C C . ILE A 1 286 ? -2.734 -14.071 4.381 1.00 89.62 286 ILE A C 1
ATOM 2174 O O . ILE A 1 286 ? -3.499 -14.783 3.756 1.00 89.62 286 ILE A O 1
ATOM 2178 N N . TYR A 1 287 ? -1.455 -14.426 4.527 1.00 88.44 287 TYR A N 1
ATOM 2179 C CA . TYR A 1 287 ? -0.911 -15.632 3.886 1.00 88.44 287 TYR A CA 1
ATOM 2180 C C . TYR A 1 287 ? -1.588 -16.938 4.320 1.00 88.44 287 TYR A C 1
ATOM 2182 O O . TYR A 1 287 ? -1.502 -17.929 3.597 1.00 88.44 287 TYR A O 1
ATOM 2190 N N . THR A 1 288 ? -2.292 -16.963 5.459 1.00 89.38 288 THR A N 1
ATOM 2191 C CA . THR A 1 288 ? -3.066 -18.144 5.868 1.00 89.38 288 THR A CA 1
ATOM 2192 C C . THR A 1 288 ? -4.203 -18.464 4.895 1.00 89.38 288 THR A C 1
ATOM 2194 O O . THR A 1 288 ? -4.544 -19.637 4.745 1.00 89.38 288 THR A O 1
ATOM 2197 N N . SER A 1 289 ? -4.728 -17.470 4.166 1.00 91.06 289 SER A N 1
ATOM 2198 C CA . SER A 1 289 ? -5.779 -17.669 3.163 1.00 91.06 289 SER A CA 1
ATOM 2199 C C . SER A 1 289 ? -5.277 -18.283 1.855 1.00 91.06 289 SER A C 1
ATOM 2201 O O . SER A 1 289 ? -6.077 -18.751 1.052 1.00 91.06 289 SER A O 1
ATOM 2203 N N . LEU A 1 290 ? -3.959 -18.381 1.640 1.00 90.56 290 LEU A N 1
ATOM 2204 C CA . LEU A 1 290 ? -3.406 -19.101 0.487 1.00 90.56 290 LEU A CA 1
ATOM 2205 C C . LEU A 1 290 ? -3.556 -20.628 0.628 1.00 90.56 290 LEU A C 1
ATOM 2207 O O . LEU A 1 290 ? -3.274 -21.365 -0.317 1.00 90.56 290 LEU A O 1
ATOM 2211 N N . GLY A 1 291 ? -4.012 -21.121 1.789 1.00 85.06 291 GLY A N 1
ATOM 2212 C CA . GLY A 1 291 ? -4.310 -22.537 2.033 1.00 85.06 291 GLY A CA 1
ATOM 2213 C C . GLY A 1 291 ? -3.090 -23.449 2.006 1.00 85.06 291 GLY A C 1
ATOM 2214 O O . GLY A 1 291 ? -3.206 -24.634 1.706 1.00 85.06 291 GLY A O 1
ATOM 2215 N N . ARG A 1 292 ? -1.909 -22.900 2.287 1.00 85.00 292 ARG A N 1
ATOM 2216 C CA . ARG A 1 292 ? -0.639 -23.627 2.313 1.00 85.00 292 ARG A CA 1
ATOM 2217 C C . ARG A 1 292 ? 0.008 -23.446 3.677 1.00 85.00 292 ARG A C 1
ATOM 2219 O O . ARG A 1 292 ? -0.116 -22.390 4.292 1.00 85.00 292 ARG A O 1
ATOM 2226 N N . ALA A 1 293 ? 0.690 -24.485 4.148 1.00 82.00 293 ALA A N 1
ATOM 2227 C CA . ALA A 1 293 ? 1.546 -24.354 5.316 1.00 82.00 293 ALA A CA 1
ATOM 2228 C C . ALA A 1 293 ? 2.784 -23.526 4.943 1.00 82.00 293 ALA A C 1
ATOM 2230 O O . ALA A 1 293 ? 3.363 -23.709 3.867 1.00 82.00 293 ALA A O 1
ATOM 2231 N N . PHE A 1 294 ? 3.197 -22.632 5.836 1.00 78.62 294 PHE A N 1
ATOM 2232 C CA . PHE A 1 294 ? 4.410 -21.835 5.678 1.00 78.62 294 PHE A CA 1
ATOM 2233 C C . PHE A 1 294 ? 5.056 -21.588 7.040 1.00 78.62 294 PHE A C 1
ATOM 2235 O O . PHE A 1 294 ? 4.375 -21.424 8.057 1.00 78.62 294 PHE A O 1
ATOM 2242 N N . SER A 1 295 ? 6.390 -21.557 7.063 1.00 72.50 295 SER A N 1
ATOM 2243 C CA . SER A 1 295 ? 7.163 -21.507 8.309 1.00 72.50 295 SER A CA 1
ATOM 2244 C C . SER A 1 295 ? 6.681 -22.600 9.288 1.00 72.50 295 SER A C 1
ATOM 2246 O O . SER A 1 295 ? 6.639 -23.766 8.914 1.00 72.50 295 SER A O 1
ATOM 2248 N N . ASN A 1 296 ? 6.268 -22.233 10.507 1.00 71.12 296 ASN A N 1
ATOM 2249 C CA . ASN A 1 296 ? 5.724 -23.153 11.515 1.00 71.12 296 ASN A CA 1
ATOM 2250 C C . ASN A 1 296 ? 4.185 -23.090 11.622 1.00 71.12 296 ASN A C 1
ATOM 2252 O O . ASN A 1 296 ? 3.627 -23.465 12.651 1.00 71.12 296 ASN A O 1
ATOM 2256 N N . ARG A 1 297 ? 3.485 -22.563 10.606 1.00 76.62 297 ARG A N 1
ATOM 2257 C CA . ARG A 1 297 ? 2.020 -22.434 10.601 1.00 76.62 297 ARG A CA 1
ATOM 2258 C C . ARG A 1 297 ? 1.395 -23.469 9.656 1.00 76.62 297 ARG A C 1
ATOM 2260 O O . ARG A 1 297 ? 1.830 -23.557 8.505 1.00 76.62 297 ARG A O 1
ATOM 2267 N N . PRO A 1 298 ? 0.387 -24.240 10.104 1.00 82.62 298 PRO A N 1
ATOM 2268 C CA . PRO A 1 298 ? -0.351 -25.140 9.225 1.00 82.62 298 PRO A CA 1
ATOM 2269 C C . PRO A 1 298 ? -1.186 -24.348 8.209 1.00 82.62 298 PRO A C 1
ATOM 2271 O O . PRO A 1 298 ? -1.448 -23.158 8.394 1.00 82.62 298 PRO A O 1
ATOM 2274 N N . ALA A 1 299 ? -1.621 -25.020 7.142 1.00 85.88 299 ALA A N 1
ATOM 2275 C CA . ALA A 1 299 ? -2.626 -24.464 6.241 1.00 85.88 299 ALA A CA 1
ATOM 2276 C C . ALA A 1 299 ? -3.922 -24.159 7.014 1.00 85.88 299 ALA A C 1
ATOM 2278 O O . ALA A 1 299 ? -4.279 -24.901 7.929 1.00 85.88 299 ALA A O 1
ATOM 2279 N N . CYS A 1 300 ? -4.625 -23.094 6.624 1.00 90.38 300 CYS A N 1
ATOM 2280 C CA . CYS A 1 300 ? -5.908 -22.700 7.206 1.00 90.38 300 CYS A CA 1
ATOM 2281 C C . CYS A 1 300 ? -7.008 -22.772 6.128 1.00 90.38 300 CYS A C 1
ATOM 2283 O O . CYS A 1 300 ? -7.191 -21.810 5.373 1.00 90.38 300 CYS A O 1
ATOM 2285 N N . PRO A 1 301 ? -7.703 -23.917 5.989 1.00 92.38 301 PRO A N 1
ATOM 2286 C CA . PRO A 1 301 ? -8.764 -24.088 4.996 1.00 92.38 301 PRO A CA 1
ATOM 2287 C C . PRO A 1 301 ? -9.911 -23.084 5.152 1.00 92.38 301 PRO A C 1
ATOM 2289 O O . PRO A 1 301 ? -10.501 -22.665 4.156 1.00 92.38 301 PRO A O 1
ATOM 2292 N N . GLU A 1 302 ? -10.209 -22.668 6.382 1.00 93.19 302 GLU A N 1
ATOM 2293 C CA . GLU A 1 302 ? -11.267 -21.707 6.691 1.00 93.19 302 GLU A CA 1
ATOM 2294 C C . GLU A 1 302 ? -10.934 -20.316 6.142 1.00 93.19 302 GLU A C 1
ATOM 2296 O O . GLU A 1 302 ? -11.766 -19.714 5.462 1.00 93.19 302 GLU A O 1
ATOM 2301 N N . ASP A 1 303 ? -9.697 -19.843 6.353 1.00 93.81 303 ASP A N 1
ATOM 2302 C CA . ASP A 1 303 ? -9.241 -18.555 5.815 1.00 93.81 303 ASP A CA 1
ATOM 2303 C C . ASP A 1 303 ? -9.250 -18.573 4.272 1.00 93.81 303 ASP A C 1
ATOM 2305 O O . ASP A 1 303 ? -9.639 -17.586 3.644 1.00 93.81 303 ASP A O 1
ATOM 2309 N N . ARG A 1 304 ? -8.856 -19.698 3.647 1.00 94.44 304 ARG A N 1
ATOM 2310 C CA . ARG A 1 304 ? -8.920 -19.859 2.182 1.00 94.44 304 ARG A CA 1
ATOM 2311 C C . ARG A 1 304 ? -10.358 -19.807 1.677 1.00 94.44 304 ARG A C 1
ATOM 2313 O O . ARG A 1 304 ? -10.638 -19.096 0.717 1.00 94.44 304 ARG A O 1
ATOM 2320 N N . SER A 1 305 ? -11.260 -20.533 2.334 1.00 94.69 305 SER A N 1
ATOM 2321 C CA . SER A 1 305 ? -12.669 -20.623 1.934 1.00 94.69 305 SER A CA 1
ATOM 2322 C C . SER A 1 305 ? -13.362 -19.263 2.011 1.00 94.69 30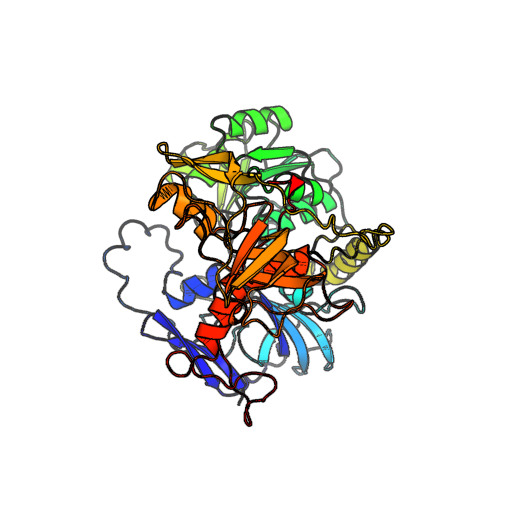5 SER A C 1
ATOM 2324 O O . SER A 1 305 ? -14.065 -18.877 1.081 1.00 94.69 305 SER A O 1
ATOM 2326 N N . HIS A 1 306 ? -13.120 -18.492 3.079 1.00 95.00 306 HIS A N 1
ATOM 2327 C CA . HIS A 1 306 ? -13.644 -17.127 3.197 1.00 95.00 306 HIS A CA 1
ATOM 2328 C C . HIS A 1 306 ? -13.150 -16.222 2.064 1.00 95.00 306 HIS A C 1
ATOM 2330 O O . HIS A 1 306 ? -13.948 -15.516 1.448 1.00 95.00 306 HIS A O 1
ATOM 2336 N N . MET A 1 307 ? -11.853 -16.285 1.745 1.00 93.25 307 MET A N 1
ATOM 2337 C CA . MET A 1 307 ? -11.277 -15.494 0.659 1.00 93.25 307 MET A CA 1
ATOM 2338 C C . MET A 1 307 ? -11.866 -15.866 -0.706 1.00 93.25 307 MET A C 1
ATOM 2340 O O . MET A 1 307 ? -12.264 -14.972 -1.453 1.00 93.25 307 MET A O 1
ATOM 2344 N N . ALA A 1 308 ? -11.975 -17.162 -1.010 1.00 94.12 308 ALA A N 1
ATOM 2345 C CA . ALA A 1 308 ? -12.563 -17.656 -2.254 1.00 94.12 308 ALA A CA 1
ATOM 2346 C C . ALA A 1 308 ? -14.032 -17.221 -2.419 1.00 94.12 308 ALA A C 1
ATOM 2348 O O . ALA A 1 308 ? -14.449 -16.833 -3.511 1.00 94.12 308 ALA A O 1
ATOM 2349 N N . GLU A 1 309 ? -14.823 -17.215 -1.340 1.00 94.94 309 GLU A N 1
ATOM 2350 C CA . GLU A 1 309 ? -16.201 -16.710 -1.384 1.00 94.94 309 GLU A CA 1
ATOM 2351 C C . GLU A 1 309 ? -16.268 -15.189 -1.567 1.00 94.94 309 GLU A C 1
ATOM 2353 O O . GLU A 1 309 ? -17.080 -14.695 -2.355 1.00 94.94 309 GLU A O 1
ATOM 2358 N N . PHE A 1 310 ? -15.402 -14.426 -0.892 1.00 94.94 310 PHE A N 1
ATOM 2359 C CA . PHE A 1 310 ? -15.384 -12.969 -1.029 1.00 94.94 310 PHE A CA 1
ATOM 2360 C C . PHE A 1 310 ? -14.917 -12.524 -2.426 1.00 94.94 310 PHE A C 1
ATOM 2362 O O . PHE A 1 310 ? -15.474 -11.578 -2.987 1.00 94.94 310 PHE A O 1
ATOM 2369 N N . LEU A 1 311 ? -13.961 -13.239 -3.035 1.00 93.50 311 LEU A N 1
ATOM 2370 C CA . LEU A 1 311 ? -13.466 -13.006 -4.402 1.00 93.50 311 LEU A CA 1
ATOM 2371 C C . LEU A 1 311 ? -14.591 -12.939 -5.440 1.00 93.50 311 LEU A C 1
ATOM 2373 O O . LEU A 1 311 ? -14.555 -12.083 -6.325 1.00 93.50 311 LEU A O 1
ATOM 2377 N N . LYS A 1 312 ? -15.643 -13.751 -5.286 1.00 93.00 312 LYS A N 1
ATOM 2378 C CA . LYS A 1 312 ? -16.811 -13.754 -6.185 1.00 93.00 312 LYS A CA 1
ATOM 2379 C C . LYS A 1 312 ? -17.553 -12.411 -6.215 1.00 93.00 312 LYS A C 1
ATOM 2381 O O . LYS A 1 312 ? -18.228 -12.108 -7.196 1.00 93.00 312 LYS A O 1
ATOM 2386 N N . LYS A 1 313 ? -17.435 -11.595 -5.160 1.00 93.12 313 LYS A N 1
ATOM 2387 C CA . LYS A 1 313 ? -18.095 -10.284 -5.030 1.00 93.12 313 LYS A CA 1
ATOM 2388 C C . LYS A 1 313 ? -17.252 -9.136 -5.593 1.00 93.12 313 LYS A C 1
ATOM 2390 O O . LYS A 1 313 ? -17.813 -8.116 -5.996 1.00 93.12 313 LYS A O 1
ATOM 2395 N N . VAL A 1 314 ? -15.924 -9.288 -5.640 1.00 93.31 314 VAL A N 1
ATOM 2396 C CA . VAL A 1 314 ? -14.979 -8.206 -5.983 1.00 93.31 314 VAL A CA 1
ATOM 2397 C C . VAL A 1 314 ? -15.262 -7.564 -7.348 1.00 93.31 314 VAL A C 1
ATOM 2399 O O . VAL A 1 314 ? -15.358 -6.336 -7.386 1.00 93.31 314 VAL A O 1
ATOM 2402 N N . PRO A 1 315 ? -15.491 -8.316 -8.447 1.00 93.00 315 PRO A N 1
ATOM 2403 C CA . PRO A 1 315 ? -15.794 -7.714 -9.749 1.00 93.00 315 PRO A CA 1
ATOM 2404 C C . PRO A 1 315 ? -17.030 -6.797 -9.715 1.00 93.00 315 PRO A C 1
ATOM 2406 O O . PRO A 1 315 ? -17.038 -5.713 -10.308 1.00 93.00 315 PRO A O 1
ATOM 2409 N N . GLY A 1 316 ? -18.069 -7.204 -8.975 1.00 90.25 316 GLY A N 1
ATOM 2410 C CA . GLY A 1 316 ? -19.292 -6.422 -8.790 1.00 90.25 316 GLY A CA 1
ATOM 2411 C C . GLY A 1 316 ? -19.056 -5.150 -7.976 1.00 90.25 316 GLY A C 1
ATOM 2412 O O . GLY A 1 316 ? -19.486 -4.072 -8.390 1.00 90.25 316 GLY A O 1
ATOM 2413 N N . LEU A 1 317 ? -18.311 -5.259 -6.869 1.00 88.31 317 LEU A N 1
ATOM 2414 C CA . LEU A 1 317 ? -17.947 -4.119 -6.022 1.00 88.31 317 LEU A CA 1
ATOM 2415 C C . LEU A 1 317 ? -17.112 -3.090 -6.794 1.00 88.31 317 LEU A C 1
ATOM 2417 O O . LEU A 1 317 ? -17.439 -1.907 -6.782 1.00 88.31 317 LEU A O 1
ATOM 2421 N N . VAL A 1 318 ? -16.084 -3.529 -7.526 1.00 88.12 318 VAL A N 1
ATOM 2422 C CA . VAL A 1 318 ? -15.236 -2.647 -8.349 1.00 88.12 318 VAL A CA 1
ATOM 2423 C C . VAL A 1 318 ? -16.070 -1.914 -9.401 1.00 88.12 318 VAL A C 1
ATOM 2425 O O . VAL A 1 318 ? -15.964 -0.694 -9.538 1.00 88.12 318 VAL A O 1
ATOM 2428 N N . SER A 1 319 ? -16.956 -2.630 -10.095 1.00 85.69 319 SER A N 1
ATOM 2429 C CA . SER A 1 319 ? -17.835 -2.043 -11.114 1.00 85.69 319 SER A CA 1
ATOM 2430 C C . SER A 1 319 ? -18.818 -1.022 -10.528 1.00 85.69 319 SER A C 1
ATOM 2432 O O . SER A 1 319 ? -19.137 -0.015 -11.159 1.00 85.69 319 SER A O 1
ATOM 2434 N N . GLU A 1 320 ? -19.347 -1.263 -9.329 1.00 80.00 320 GLU A N 1
ATOM 2435 C CA . GLU A 1 320 ? -20.221 -0.310 -8.642 1.00 80.00 320 GLU A CA 1
ATOM 2436 C C . GLU A 1 320 ? -19.462 0.936 -8.182 1.00 80.00 320 GLU A C 1
ATOM 2438 O O . GLU A 1 320 ? -19.903 2.057 -8.437 1.00 80.00 320 GLU A O 1
ATOM 2443 N N . LEU A 1 321 ? -18.309 0.745 -7.547 1.00 74.44 321 LEU A N 1
ATOM 2444 C CA . LEU A 1 321 ? -17.518 1.835 -6.993 1.00 74.44 321 LEU A CA 1
ATOM 2445 C C . LEU A 1 321 ? -16.937 2.729 -8.089 1.00 74.44 321 LEU A C 1
ATOM 2447 O O . LEU A 1 321 ? -16.934 3.949 -7.932 1.00 74.44 321 LEU A O 1
ATOM 2451 N N . ARG A 1 322 ? -16.526 2.161 -9.231 1.00 74.06 322 ARG A N 1
ATOM 2452 C CA . ARG A 1 322 ? -16.120 2.953 -10.401 1.00 74.06 322 ARG A CA 1
ATOM 2453 C C . ARG A 1 322 ? -17.264 3.777 -10.973 1.00 74.06 322 ARG A C 1
ATOM 2455 O O . ARG A 1 322 ? -17.070 4.959 -11.226 1.00 74.06 322 ARG A O 1
ATOM 2462 N N . ARG A 1 323 ? -18.465 3.202 -11.114 1.00 71.19 323 ARG A N 1
ATOM 2463 C CA . ARG A 1 323 ? -19.648 3.941 -11.599 1.00 71.19 323 ARG A CA 1
ATOM 2464 C C . ARG A 1 323 ? -20.041 5.111 -10.698 1.00 71.19 323 ARG A C 1
ATOM 2466 O O . ARG A 1 323 ? -20.590 6.086 -11.192 1.00 71.19 323 ARG A O 1
ATOM 2473 N N . LYS A 1 324 ? -19.794 5.000 -9.393 1.00 63.62 324 LYS A N 1
ATOM 2474 C CA . LYS A 1 324 ? -20.102 6.040 -8.401 1.00 63.62 324 LYS A CA 1
ATOM 2475 C C . LYS A 1 324 ? -18.965 7.044 -8.188 1.00 63.62 324 LYS A C 1
ATOM 2477 O O . LYS A 1 324 ? -19.096 7.880 -7.304 1.00 63.62 324 LYS A O 1
ATOM 2482 N N . GLU A 1 325 ? -17.847 6.912 -8.911 1.00 64.44 325 GLU A N 1
ATOM 2483 C CA . GLU A 1 325 ? -16.587 7.628 -8.632 1.00 64.44 325 GLU A CA 1
ATOM 2484 C C . GLU A 1 325 ? -16.115 7.480 -7.168 1.00 64.44 325 GLU A C 1
ATOM 2486 O O . GLU A 1 325 ? -15.329 8.271 -6.657 1.00 64.44 325 GLU A O 1
ATOM 2491 N N . ALA A 1 326 ? -16.587 6.430 -6.491 1.00 56.47 326 ALA A N 1
ATOM 2492 C CA . ALA A 1 326 ? -16.358 6.157 -5.077 1.00 56.47 326 ALA A CA 1
ATOM 2493 C C . ALA A 1 326 ? -15.198 5.175 -4.853 1.00 56.47 326 ALA A C 1
ATOM 2495 O O . ALA A 1 326 ? -14.775 4.971 -3.719 1.00 56.47 326 ALA A O 1
ATOM 2496 N N . LEU A 1 327 ? -14.681 4.552 -5.924 1.00 57.78 327 LEU A N 1
ATOM 2497 C CA . LEU A 1 327 ? -13.482 3.722 -5.853 1.00 57.78 327 LEU A CA 1
ATOM 2498 C C . LEU A 1 327 ? -12.237 4.605 -5.875 1.00 57.78 327 LEU A C 1
ATOM 2500 O O . LEU A 1 327 ? -11.727 4.954 -6.943 1.00 57.78 327 LEU A O 1
ATOM 2504 N N . LEU A 1 328 ? -11.709 4.916 -4.699 1.00 53.09 328 LEU A N 1
ATOM 2505 C CA . LEU A 1 328 ? -10.357 5.441 -4.572 1.00 53.09 328 LEU A CA 1
ATOM 2506 C C . LEU A 1 328 ? -9.400 4.250 -4.500 1.00 53.09 328 LEU A C 1
ATOM 2508 O O . LEU A 1 328 ? -8.909 3.874 -3.435 1.00 53.09 328 LEU A O 1
ATOM 2512 N N . ILE A 1 329 ? -9.133 3.638 -5.657 1.00 50.31 329 ILE A N 1
ATOM 2513 C CA . ILE A 1 329 ? -7.919 2.839 -5.797 1.00 50.31 329 ILE A CA 1
ATOM 2514 C C . ILE A 1 329 ? -6.763 3.813 -5.892 1.00 50.31 329 ILE A C 1
ATOM 2516 O O . ILE A 1 329 ? -6.639 4.598 -6.832 1.00 50.31 329 ILE A O 1
ATOM 2520 N N . THR A 1 330 ? -5.909 3.768 -4.881 1.00 41.44 330 THR A N 1
ATOM 2521 C CA . THR A 1 330 ? -4.616 4.417 -4.941 1.00 41.44 330 THR A CA 1
ATOM 2522 C C . THR A 1 330 ? -3.711 3.669 -5.912 1.00 41.44 330 THR A C 1
ATOM 2524 O O . THR A 1 330 ? -2.836 2.925 -5.494 1.00 41.44 330 THR A O 1
ATOM 2527 N N . THR A 1 331 ? -3.755 4.026 -7.194 1.00 35.06 331 THR A N 1
ATOM 2528 C CA . THR A 1 331 ? -2.508 4.603 -7.701 1.00 35.06 331 THR A CA 1
ATOM 2529 C C . THR A 1 331 ? -2.227 5.765 -6.764 1.00 35.06 331 THR A C 1
ATOM 2531 O O . THR A 1 331 ? -3.081 6.650 -6.641 1.00 35.06 331 THR A O 1
ATOM 2534 N N . TYR A 1 332 ? -1.100 5.761 -6.041 1.00 29.66 332 TYR A N 1
ATOM 2535 C CA . TYR A 1 332 ? -0.512 7.027 -5.594 1.00 29.66 332 TYR A CA 1
ATOM 2536 C C . TYR A 1 332 ? -0.802 8.018 -6.706 1.00 29.66 332 TYR A C 1
ATOM 2538 O O . TYR A 1 332 ? -0.412 7.726 -7.833 1.00 29.66 332 TYR A O 1
ATOM 2546 N N . ARG A 1 333 ? -1.612 9.050 -6.446 1.00 29.34 333 ARG A N 1
ATOM 2547 C CA . ARG A 1 333 ? -1.987 10.015 -7.474 1.00 29.34 333 ARG A CA 1
ATOM 2548 C C . ARG A 1 333 ? -0.673 10.510 -8.090 1.00 29.34 333 ARG A C 1
ATOM 2550 O O . ARG A 1 333 ? -0.071 11.440 -7.563 1.00 29.34 333 ARG A O 1
ATOM 2557 N N . LEU A 1 334 ? -0.257 9.924 -9.217 1.00 27.62 334 LEU A N 1
ATOM 2558 C CA . LEU A 1 334 ? 0.192 10.694 -10.354 1.00 27.62 334 LEU A CA 1
ATOM 2559 C C . LEU A 1 334 ? -0.996 11.615 -10.551 1.00 27.62 334 LEU A C 1
ATOM 2561 O O . LEU A 1 334 ? -2.053 11.196 -11.026 1.00 27.62 334 LEU A O 1
ATOM 2565 N N . ALA A 1 335 ? -0.911 12.795 -9.950 1.00 25.23 335 ALA A N 1
ATOM 2566 C CA . ALA A 1 335 ? -1.961 13.766 -10.049 1.00 25.23 335 ALA A CA 1
ATOM 2567 C C . ALA A 1 335 ? -2.011 14.130 -11.526 1.00 25.23 335 ALA A C 1
ATOM 2569 O O . ALA A 1 335 ? -1.251 14.957 -12.010 1.00 25.23 335 ALA A O 1
ATOM 2570 N N . LYS A 1 336 ? -2.913 13.469 -12.246 1.00 23.83 336 LYS A N 1
ATOM 2571 C CA . LYS A 1 336 ? -3.451 13.945 -13.500 1.00 23.83 336 LYS A CA 1
ATOM 2572 C C . LYS A 1 336 ? -4.304 15.160 -13.136 1.00 23.83 336 LYS A C 1
ATOM 2574 O O . LYS A 1 336 ? -5.527 15.091 -13.117 1.00 23.83 336 LYS A O 1
ATOM 2579 N N . PHE A 1 337 ? -3.657 16.271 -12.793 1.00 22.84 337 PHE A N 1
ATOM 2580 C CA . PHE A 1 337 ? -4.273 17.581 -12.920 1.00 22.84 337 PHE A CA 1
ATOM 2581 C C . PHE A 1 337 ? -4.244 17.919 -14.411 1.00 22.84 337 PHE A C 1
ATOM 2583 O O . PHE A 1 337 ? -3.458 18.726 -14.877 1.00 22.84 337 PHE A O 1
ATOM 2590 N N . ILE A 1 338 ? -5.147 17.304 -15.178 1.00 27.52 338 ILE A N 1
ATOM 2591 C CA . ILE A 1 338 ? -5.703 18.007 -16.333 1.00 27.52 338 ILE A CA 1
ATOM 2592 C C . ILE A 1 338 ? -6.840 18.851 -15.763 1.00 27.52 338 ILE A C 1
ATOM 2594 O O . ILE A 1 338 ? -8.017 18.582 -15.980 1.00 27.52 338 ILE A O 1
ATOM 2598 N N . THR A 1 339 ? -6.496 19.890 -15.006 1.00 27.05 339 THR A N 1
ATOM 2599 C CA . THR A 1 339 ? -7.292 21.102 -15.122 1.00 27.05 339 THR A CA 1
ATOM 2600 C C . THR A 1 339 ? -6.777 21.780 -16.374 1.00 27.05 339 THR A C 1
ATOM 2602 O O . THR A 1 339 ? -5.753 22.455 -16.358 1.00 27.05 339 THR A O 1
ATOM 2605 N N . ARG A 1 340 ? -7.520 21.612 -17.472 1.00 30.42 340 ARG A N 1
ATOM 2606 C CA . ARG A 1 340 ? -7.655 22.686 -18.454 1.00 30.42 340 ARG A CA 1
ATOM 2607 C C . ARG A 1 340 ? -8.239 23.890 -17.707 1.00 30.42 340 ARG A C 1
ATOM 2609 O O . ARG A 1 340 ? -9.438 24.138 -17.771 1.00 30.42 340 ARG A O 1
ATOM 2616 N N . ALA A 1 341 ? -7.408 24.600 -16.952 1.00 24.03 341 ALA A N 1
ATOM 2617 C CA . ALA A 1 341 ? -7.633 26.015 -16.766 1.00 24.03 341 ALA A CA 1
ATOM 2618 C C . ALA A 1 341 ? -7.331 26.649 -18.131 1.00 24.03 341 ALA A C 1
ATOM 2620 O O . ALA A 1 341 ? -6.363 26.245 -18.787 1.00 24.03 341 ALA A O 1
ATOM 2621 N N . PRO A 1 342 ? -8.183 27.554 -18.631 1.00 26.75 342 PRO A N 1
ATOM 2622 C CA . PRO A 1 342 ? -7.869 28.265 -19.854 1.00 26.75 342 PRO A CA 1
ATOM 2623 C C . PRO A 1 342 ? -6.507 28.927 -19.660 1.00 26.75 342 PRO A C 1
ATOM 2625 O O . PRO A 1 342 ? -6.256 29.516 -18.609 1.00 26.75 342 PRO A O 1
ATOM 2628 N N . VAL A 1 343 ? -5.641 28.804 -20.668 1.00 31.11 343 VAL A N 1
ATOM 2629 C CA . VAL A 1 343 ? -4.480 29.677 -20.843 1.00 31.11 343 VAL A CA 1
ATOM 2630 C C . VAL A 1 343 ? -4.980 31.086 -20.558 1.00 31.11 343 VAL A C 1
ATOM 2632 O O . VAL A 1 343 ? -5.777 31.621 -21.334 1.00 31.11 343 VAL A O 1
ATOM 2635 N N . HIS A 1 344 ? -4.614 31.644 -19.403 1.00 27.00 344 HIS A N 1
ATOM 2636 C CA . HIS A 1 344 ? -4.987 33.014 -19.113 1.00 27.00 344 HIS A CA 1
ATOM 2637 C C . HIS A 1 344 ? -4.320 33.850 -20.212 1.00 27.00 344 HIS A C 1
ATOM 2639 O O . HIS A 1 344 ? -3.119 33.679 -20.454 1.00 27.00 344 HIS A O 1
ATOM 2645 N N . PRO A 1 345 ? -5.0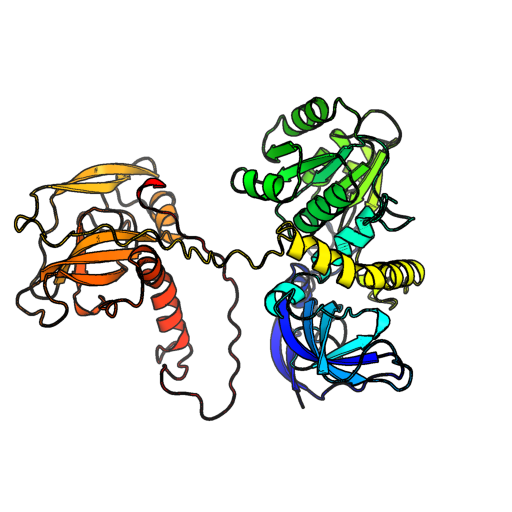71 34.678 -20.954 1.00 30.80 345 PRO A N 1
ATOM 2646 C CA . PRO A 1 345 ? -4.501 35.379 -22.084 1.00 30.80 345 PRO A CA 1
ATOM 2647 C C . PRO A 1 345 ? -3.417 36.336 -21.581 1.00 30.80 345 PRO A C 1
ATOM 2649 O O . PRO A 1 345 ? -3.632 37.076 -20.621 1.00 30.80 345 PRO A O 1
ATOM 2652 N N . SER A 1 346 ? -2.285 36.342 -22.285 1.00 34.75 346 SER A N 1
ATOM 2653 C CA . SER A 1 346 ? -1.247 37.380 -22.278 1.00 34.75 346 SER A CA 1
ATOM 2654 C C . SER A 1 346 ? -0.482 37.634 -20.967 1.00 34.75 346 SER A C 1
ATOM 2656 O O . SER A 1 346 ? -0.725 38.619 -20.280 1.00 34.75 346 SER A O 1
ATOM 2658 N N . ILE A 1 347 ? 0.598 36.875 -20.742 1.00 39.09 347 ILE A N 1
ATOM 2659 C CA . ILE A 1 347 ? 1.880 37.494 -20.343 1.00 39.09 347 ILE A CA 1
ATOM 2660 C C . ILE A 1 347 ? 2.709 37.663 -21.625 1.00 39.09 347 ILE A C 1
ATOM 2662 O O . ILE A 1 347 ? 3.763 37.072 -21.806 1.00 39.09 347 ILE A O 1
ATOM 2666 N N . THR A 1 348 ? 2.185 38.429 -22.583 1.00 36.00 348 THR A N 1
ATOM 2667 C CA . THR A 1 348 ? 2.892 38.801 -23.823 1.00 36.00 348 THR A CA 1
ATOM 2668 C C . THR A 1 348 ? 3.703 40.089 -23.669 1.00 36.00 348 THR A C 1
ATOM 2670 O O . THR A 1 348 ? 4.146 40.665 -24.656 1.00 36.00 348 THR A O 1
ATOM 2673 N N . ALA A 1 349 ? 3.955 40.535 -22.439 1.00 38.66 349 ALA A N 1
ATOM 2674 C CA . ALA A 1 349 ? 4.908 41.600 -22.168 1.00 38.66 349 ALA A CA 1
ATOM 2675 C C . ALA A 1 349 ? 5.714 41.246 -20.917 1.00 38.66 349 ALA A C 1
ATOM 2677 O O . ALA A 1 349 ? 5.270 41.468 -19.792 1.00 38.66 349 ALA A O 1
ATOM 2678 N N . MET A 1 350 ? 6.907 40.677 -21.109 1.00 48.66 350 MET A N 1
ATOM 2679 C CA . MET A 1 350 ? 7.945 40.786 -20.087 1.00 48.66 350 MET A CA 1
ATOM 2680 C C . MET A 1 350 ? 8.171 42.280 -19.850 1.00 48.66 350 MET A C 1
ATOM 2682 O O . MET A 1 350 ? 8.419 43.015 -20.807 1.00 48.66 350 MET A O 1
ATOM 2686 N N . SER A 1 351 ? 8.049 42.739 -18.604 1.00 46.06 351 SER A N 1
ATOM 2687 C CA . SER A 1 351 ? 8.545 44.069 -18.255 1.00 46.06 351 SER A CA 1
ATOM 2688 C C . SER A 1 351 ? 10.036 44.099 -18.615 1.00 46.06 351 SER A C 1
ATOM 2690 O O . SER A 1 351 ? 10.760 43.221 -18.142 1.00 46.06 351 SER A O 1
ATOM 2692 N N . PRO A 1 352 ? 10.505 45.030 -19.464 1.00 54.94 352 PRO A N 1
ATOM 2693 C CA . PRO A 1 352 ? 11.905 45.075 -19.887 1.00 54.94 352 PRO A CA 1
ATOM 2694 C C . PRO A 1 352 ? 12.864 45.408 -18.733 1.00 54.94 352 PRO A C 1
ATOM 2696 O O . PRO A 1 352 ? 14.067 45.194 -18.856 1.00 54.94 352 PRO A O 1
ATOM 2699 N N . ASP A 1 353 ? 12.335 45.894 -17.607 1.00 78.25 353 ASP A N 1
ATOM 2700 C CA . ASP A 1 353 ? 13.124 46.325 -16.461 1.00 78.25 353 ASP A CA 1
ATOM 2701 C C . ASP A 1 353 ? 13.157 45.249 -15.368 1.00 78.25 353 ASP A C 1
ATOM 2703 O O . ASP A 1 353 ? 12.181 45.029 -14.644 1.00 78.25 353 ASP A O 1
ATOM 2707 N N . ILE A 1 354 ? 14.313 44.597 -15.233 1.00 89.50 354 ILE A N 1
ATOM 2708 C CA . ILE A 1 354 ? 14.639 43.720 -14.102 1.00 89.50 354 ILE A CA 1
ATOM 2709 C C . ILE A 1 354 ? 14.719 44.592 -12.832 1.00 89.50 354 ILE A C 1
ATOM 2711 O O . ILE A 1 354 ? 15.446 45.593 -12.827 1.00 89.50 354 ILE A O 1
ATOM 2715 N N . PRO A 1 355 ? 13.989 44.266 -11.747 1.00 90.69 355 PRO A N 1
ATOM 2716 C CA . PRO A 1 355 ? 13.982 45.095 -10.549 1.00 90.69 355 PRO A CA 1
ATOM 2717 C C . PRO A 1 355 ? 15.336 45.053 -9.830 1.00 90.69 355 PRO A C 1
ATOM 2719 O O . PRO A 1 355 ? 16.103 44.104 -9.948 1.00 90.69 355 PRO A O 1
ATOM 2722 N N . LYS A 1 356 ? 15.628 46.081 -9.022 1.00 94.19 356 LYS A N 1
ATOM 2723 C CA . LYS A 1 356 ? 16.852 46.102 -8.196 1.00 94.19 356 LYS A CA 1
ATOM 2724 C C . LYS A 1 356 ? 16.822 45.066 -7.070 1.00 94.19 356 LYS A C 1
ATOM 2726 O O . LYS A 1 356 ? 17.877 44.653 -6.596 1.00 94.19 356 LYS A O 1
ATOM 2731 N N . THR A 1 357 ? 15.629 44.685 -6.623 1.00 96.38 357 THR A N 1
ATOM 2732 C CA . THR A 1 357 ? 15.401 43.744 -5.523 1.00 96.38 357 THR A CA 1
ATOM 2733 C C . THR A 1 357 ? 14.314 42.740 -5.886 1.00 96.38 357 THR A C 1
ATOM 2735 O O . THR A 1 357 ? 13.421 43.060 -6.666 1.00 96.38 357 THR A O 1
ATOM 2738 N N . MET A 1 358 ? 14.377 41.560 -5.282 1.00 93.62 358 MET A N 1
ATOM 2739 C CA . MET A 1 358 ? 13.411 40.472 -5.387 1.00 93.62 358 MET A CA 1
ATOM 2740 C C . MET A 1 358 ? 13.133 39.856 -4.022 1.00 93.62 358 MET A C 1
ATOM 2742 O O . MET A 1 358 ? 13.958 39.945 -3.112 1.00 93.62 358 MET A O 1
ATOM 2746 N N . LYS A 1 359 ? 12.012 39.154 -3.902 1.00 88.56 359 LYS A N 1
ATOM 2747 C CA . LYS A 1 359 ? 11.737 38.275 -2.770 1.00 88.56 359 LYS A CA 1
ATOM 2748 C C . LYS A 1 359 ? 12.434 36.931 -2.940 1.00 88.56 359 LYS A C 1
ATOM 2750 O O . LYS A 1 359 ? 12.421 36.336 -4.017 1.00 88.56 359 LYS A O 1
ATOM 2755 N N . ALA A 1 360 ? 13.008 36.440 -1.849 1.00 89.00 360 ALA A N 1
ATOM 2756 C CA . ALA A 1 360 ? 13.614 35.118 -1.772 1.00 89.00 360 ALA A CA 1
ATOM 2757 C C . ALA A 1 360 ? 13.439 34.503 -0.381 1.00 89.00 360 ALA A C 1
ATOM 2759 O O . ALA A 1 360 ? 13.412 35.222 0.620 1.00 89.00 360 ALA A O 1
ATOM 2760 N N . LEU A 1 361 ? 13.353 33.174 -0.303 1.00 89.06 361 LEU A N 1
ATOM 2761 C CA . LEU A 1 361 ? 13.375 32.440 0.959 1.00 89.06 361 LEU A CA 1
ATOM 2762 C C . LEU A 1 361 ? 14.825 32.261 1.423 1.00 89.06 361 LEU A C 1
ATOM 2764 O O . LEU A 1 361 ? 15.589 31.492 0.840 1.00 89.06 361 LEU A O 1
ATOM 2768 N N . VAL A 1 362 ? 15.196 32.959 2.494 1.00 92.19 362 VAL A N 1
ATOM 2769 C CA . VAL A 1 362 ? 16.575 33.053 2.985 1.00 92.19 362 VAL A CA 1
ATOM 2770 C C . VAL A 1 362 ? 16.736 32.301 4.305 1.00 92.19 362 VAL A C 1
ATOM 2772 O O . VAL A 1 362 ? 15.918 32.455 5.215 1.00 92.19 362 VAL A O 1
ATOM 2775 N N . THR A 1 363 ? 17.800 31.513 4.445 1.00 88.50 363 THR A N 1
ATOM 2776 C CA . THR A 1 363 ? 18.132 30.781 5.680 1.00 88.50 363 THR A CA 1
ATOM 2777 C C . THR A 1 363 ? 18.472 31.718 6.847 1.00 88.50 363 THR A C 1
ATOM 2779 O O . THR A 1 363 ? 19.134 32.746 6.684 1.00 88.50 363 THR A O 1
ATOM 2782 N N . GLN A 1 364 ? 18.050 31.345 8.055 1.00 91.25 364 GLN A N 1
ATOM 2783 C CA . GLN A 1 364 ? 18.255 32.109 9.289 1.00 91.25 364 GLN A CA 1
ATOM 2784 C C . GLN A 1 364 ? 19.197 31.380 10.262 1.00 91.25 364 GLN A C 1
ATOM 2786 O O . GLN A 1 364 ? 19.396 30.166 10.179 1.00 91.25 364 GLN A O 1
ATOM 2791 N N . ALA A 1 365 ? 19.767 32.122 11.216 1.00 89.81 365 ALA A N 1
ATOM 2792 C CA . ALA A 1 365 ? 20.689 31.580 12.222 1.00 89.81 365 ALA A CA 1
ATOM 2793 C C . ALA A 1 365 ? 20.039 30.564 13.180 1.00 89.81 365 ALA A C 1
ATOM 2795 O O . ALA A 1 365 ? 20.719 29.691 13.713 1.00 89.81 365 ALA A O 1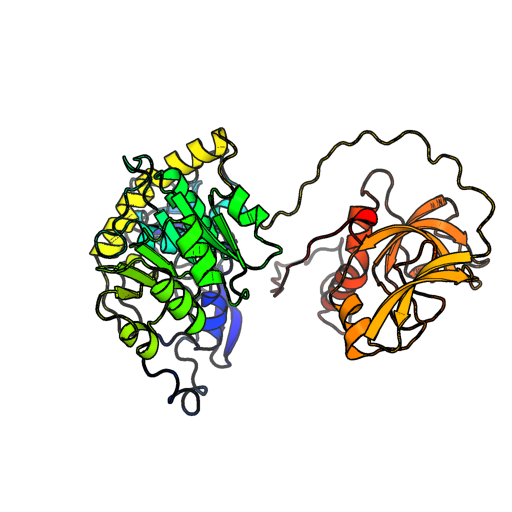
ATOM 2796 N N . ASP A 1 366 ? 18.724 30.644 13.370 1.00 87.25 366 ASP A N 1
ATOM 2797 C CA . ASP A 1 366 ? 17.931 29.763 14.232 1.00 87.25 366 ASP A CA 1
ATOM 2798 C C . ASP A 1 366 ? 17.446 28.485 13.521 1.00 87.25 366 ASP A C 1
ATOM 2800 O O . ASP A 1 366 ? 16.551 27.799 14.015 1.00 87.25 366 ASP A O 1
ATOM 2804 N N . LYS A 1 367 ? 18.047 28.142 12.371 1.00 83.56 367 LYS A N 1
ATOM 2805 C CA . LYS A 1 367 ? 17.674 26.980 11.545 1.00 83.56 367 LYS A CA 1
ATOM 2806 C C . LYS A 1 367 ? 16.239 27.047 11.012 1.00 83.56 367 LYS A C 1
ATOM 2808 O O . LYS A 1 367 ? 15.596 26.014 10.806 1.00 83.56 367 LYS A O 1
ATOM 2813 N N . THR A 1 368 ? 15.754 28.259 10.763 1.00 83.12 368 THR A N 1
ATOM 2814 C CA . THR A 1 368 ? 14.532 28.535 10.002 1.00 83.12 368 THR A CA 1
ATOM 2815 C C . THR A 1 368 ? 14.870 29.190 8.657 1.00 83.12 368 THR A C 1
ATOM 2817 O O . THR A 1 368 ? 16.042 29.360 8.306 1.00 83.12 368 THR A O 1
ATOM 2820 N N . ALA A 1 369 ? 13.851 29.541 7.875 1.00 83.75 369 ALA A N 1
ATOM 2821 C CA . ALA A 1 369 ? 14.002 30.382 6.698 1.00 83.75 369 ALA A CA 1
ATOM 2822 C C . ALA A 1 369 ? 12.895 31.442 6.673 1.00 83.75 369 ALA A C 1
ATOM 2824 O O . ALA A 1 369 ? 11.803 31.219 7.193 1.00 83.75 369 ALA A O 1
ATOM 2825 N N . LYS A 1 370 ? 13.185 32.605 6.090 1.00 83.19 370 LYS A N 1
ATOM 2826 C CA . LYS A 1 370 ? 12.263 33.741 6.028 1.00 83.19 370 LYS A CA 1
ATOM 2827 C C . LYS A 1 370 ? 12.294 34.357 4.639 1.00 83.19 370 LYS A C 1
ATOM 2829 O O . LYS A 1 370 ? 13.368 34.505 4.063 1.00 83.19 370 LYS A O 1
ATOM 2834 N N . VAL A 1 371 ? 11.128 34.747 4.130 1.00 86.50 371 VAL A N 1
ATOM 2835 C CA . VAL A 1 371 ? 11.037 35.538 2.900 1.00 86.50 371 VAL A CA 1
ATOM 2836 C C . VAL A 1 371 ? 11.583 36.941 3.165 1.00 86.50 371 VAL A C 1
ATOM 2838 O O . VAL A 1 371 ? 11.152 37.613 4.105 1.00 86.50 371 VAL A O 1
ATOM 2841 N N . GLN A 1 372 ? 12.550 37.371 2.359 1.00 90.56 372 GLN A N 1
ATOM 2842 C CA . GLN A 1 372 ? 13.202 38.674 2.467 1.00 90.56 372 GLN A CA 1
ATOM 2843 C C . GLN A 1 372 ? 13.317 39.331 1.094 1.00 90.56 372 GLN A C 1
ATOM 2845 O O . GLN A 1 372 ? 13.470 38.637 0.091 1.00 90.56 372 GLN A O 1
ATOM 2850 N N . ASP A 1 373 ? 13.270 40.662 1.068 1.00 95.25 373 ASP A N 1
ATOM 2851 C CA . ASP A 1 373 ? 13.652 41.448 -0.102 1.00 95.25 373 ASP A CA 1
ATOM 2852 C C . ASP A 1 373 ? 15.187 41.529 -0.163 1.00 95.25 373 ASP A C 1
ATOM 2854 O O . ASP A 1 373 ? 15.830 42.062 0.745 1.00 95.25 373 ASP A O 1
ATOM 2858 N N . ILE A 1 374 ? 15.775 40.979 -1.222 1.00 95.00 374 ILE A N 1
ATOM 2859 C CA . ILE A 1 374 ? 17.221 40.921 -1.468 1.00 95.00 374 ILE A CA 1
ATOM 2860 C C . ILE A 1 374 ? 17.544 41.463 -2.867 1.00 95.00 374 ILE A C 1
ATOM 2862 O O . ILE A 1 374 ? 16.640 41.560 -3.694 1.00 95.00 374 ILE A O 1
ATOM 2866 N N . PRO A 1 375 ? 18.795 41.834 -3.182 1.00 97.88 375 PRO A N 1
ATOM 2867 C CA . PRO A 1 375 ? 19.156 42.245 -4.538 1.00 97.88 375 PRO A CA 1
ATOM 2868 C C . PRO A 1 375 ? 18.890 41.143 -5.574 1.00 97.88 375 PRO A C 1
ATOM 2870 O O . PRO A 1 375 ? 19.167 39.973 -5.311 1.00 97.88 375 PRO A O 1
ATOM 2873 N N . VAL A 1 376 ? 18.401 41.512 -6.764 1.00 97.31 376 VAL A N 1
ATOM 2874 C CA . VAL A 1 376 ? 18.407 40.588 -7.913 1.00 97.31 376 VAL A CA 1
ATOM 2875 C C . VAL A 1 376 ? 19.863 40.327 -8.305 1.00 97.31 376 VAL A C 1
ATOM 2877 O O . VAL A 1 376 ? 20.636 41.286 -8.410 1.00 97.31 376 VAL A O 1
ATOM 2880 N N . PRO A 1 377 ? 20.274 39.064 -8.501 1.00 96.75 377 PRO A N 1
ATOM 2881 C CA . PRO A 1 377 ? 21.671 38.759 -8.745 1.00 96.75 377 PRO A CA 1
ATOM 2882 C C . PRO A 1 377 ? 22.098 39.166 -10.162 1.00 96.75 377 PRO A C 1
ATOM 2884 O O . PRO A 1 377 ? 21.329 39.072 -11.118 1.00 96.75 377 PRO A O 1
ATOM 2887 N N . THR A 1 378 ? 23.352 39.591 -10.308 1.00 96.25 378 THR A N 1
ATOM 2888 C CA . THR A 1 378 ? 23.972 39.816 -11.620 1.00 96.25 378 THR A CA 1
ATOM 2889 C C . THR A 1 378 ? 24.457 38.493 -12.209 1.00 96.25 378 THR A C 1
ATOM 2891 O O . THR A 1 378 ? 24.939 37.624 -11.477 1.00 96.25 378 THR A O 1
ATOM 2894 N N . ILE A 1 379 ? 24.366 38.345 -13.529 1.00 97.00 379 ILE A N 1
ATOM 2895 C CA . ILE A 1 379 ? 24.840 37.155 -14.247 1.00 97.00 379 ILE A CA 1
ATOM 2896 C C . ILE A 1 379 ? 26.223 37.376 -14.854 1.00 97.00 379 ILE A C 1
ATOM 2898 O O . ILE A 1 379 ? 26.548 38.493 -15.263 1.00 97.00 379 ILE A O 1
ATOM 2902 N N . ASP A 1 380 ? 27.004 36.303 -14.920 1.00 97.00 380 ASP A N 1
ATOM 2903 C CA . ASP A 1 380 ? 28.266 36.269 -15.654 1.00 97.00 380 ASP A CA 1
ATOM 2904 C C . ASP A 1 380 ? 28.039 36.032 -17.160 1.00 97.00 380 ASP A C 1
ATOM 2906 O O . ASP A 1 380 ? 26.915 35.834 -17.630 1.00 97.00 380 ASP A O 1
ATOM 2910 N N . ASP A 1 381 ? 29.125 36.049 -17.938 1.00 98.12 381 ASP A N 1
ATOM 2911 C CA . ASP A 1 381 ? 29.086 35.962 -19.404 1.00 98.12 381 ASP A CA 1
ATOM 2912 C C . ASP A 1 381 ? 28.440 34.669 -19.944 1.00 98.12 381 ASP A C 1
ATOM 2914 O O . ASP A 1 381 ? 27.891 34.697 -21.047 1.00 98.12 381 ASP A O 1
ATOM 2918 N N . ASP A 1 382 ? 28.485 33.575 -19.177 1.00 97.75 382 ASP A N 1
ATOM 2919 C CA . ASP A 1 382 ? 28.003 32.231 -19.549 1.00 97.75 382 ASP A CA 1
ATOM 2920 C C . ASP A 1 382 ? 26.716 31.817 -18.797 1.00 97.75 382 ASP A C 1
ATOM 2922 O O . ASP A 1 382 ? 26.271 30.666 -18.854 1.00 97.75 382 ASP A O 1
ATOM 2926 N N . GLU A 1 383 ? 26.110 32.741 -18.051 1.00 97.75 383 GLU A N 1
ATOM 2927 C CA . GLU A 1 383 ? 24.928 32.483 -17.227 1.00 97.75 383 GLU A CA 1
ATOM 2928 C C . GLU A 1 383 ? 23.653 33.084 -17.832 1.00 97.75 383 GLU A C 1
ATOM 2930 O O . GLU A 1 383 ? 23.677 33.947 -18.711 1.00 97.75 383 GLU A O 1
ATOM 2935 N N . VAL A 1 384 ? 22.507 32.635 -17.327 1.00 97.75 384 VAL A N 1
ATOM 2936 C CA . VAL A 1 384 ? 21.200 33.243 -17.584 1.00 97.75 384 VAL A CA 1
ATOM 2937 C C . VAL A 1 384 ? 20.533 33.639 -16.276 1.00 97.75 384 VAL A C 1
ATOM 2939 O O . VAL A 1 384 ? 20.721 32.993 -15.242 1.00 97.75 384 VAL A O 1
ATOM 2942 N N . LEU A 1 385 ? 19.735 34.703 -16.336 1.00 97.75 385 LEU A N 1
ATOM 2943 C CA . LEU A 1 385 ? 18.813 35.085 -15.275 1.00 97.75 385 LEU A CA 1
ATOM 2944 C C . LEU A 1 385 ? 17.415 34.656 -15.698 1.00 97.75 385 LEU A C 1
ATOM 2946 O O . LEU A 1 385 ? 16.958 35.029 -16.779 1.00 97.75 385 LEU A O 1
ATOM 2950 N N . VAL A 1 386 ? 16.723 33.908 -14.850 1.00 96.75 386 VAL A N 1
ATOM 2951 C CA . VAL A 1 386 ? 15.375 33.410 -15.126 1.00 96.75 386 VAL A CA 1
ATOM 2952 C C . VAL A 1 386 ? 14.413 33.992 -14.108 1.00 96.75 386 VAL A C 1
ATOM 2954 O O . VAL A 1 386 ? 14.640 33.865 -12.908 1.00 96.75 386 VAL A O 1
ATOM 2957 N N . ARG A 1 387 ? 13.319 34.593 -14.584 1.00 94.31 387 ARG A N 1
ATOM 2958 C CA . ARG A 1 387 ? 12.176 34.938 -13.737 1.00 94.31 387 ARG A CA 1
ATOM 2959 C C . ARG A 1 387 ? 11.391 33.664 -13.461 1.00 94.31 387 ARG A C 1
ATOM 2961 O O . ARG A 1 387 ? 10.808 33.094 -14.389 1.00 94.31 387 ARG A O 1
ATOM 2968 N N . THR A 1 388 ? 11.399 33.211 -12.217 1.00 88.31 388 THR A N 1
ATOM 2969 C CA . THR A 1 388 ? 10.746 31.962 -11.821 1.00 88.31 388 THR A CA 1
ATOM 2970 C C . THR A 1 388 ? 9.224 32.101 -11.896 1.00 88.31 388 THR A C 1
ATOM 2972 O O . THR A 1 388 ? 8.655 33.182 -11.731 1.00 88.31 388 THR A O 1
ATOM 2975 N N . VAL A 1 389 ? 8.561 30.995 -12.225 1.00 83.75 389 VAL A N 1
ATOM 2976 C CA . VAL A 1 389 ? 7.096 30.875 -12.265 1.00 83.75 389 VAL A CA 1
ATOM 2977 C C . VAL A 1 389 ? 6.641 29.724 -11.375 1.00 83.75 389 VAL A C 1
ATOM 2979 O O . VAL A 1 389 ? 5.676 29.877 -10.636 1.00 83.75 389 VAL A O 1
ATOM 2982 N N . ALA A 1 390 ? 7.357 28.597 -11.401 1.00 73.00 390 ALA A N 1
ATOM 2983 C CA . ALA A 1 390 ? 7.082 27.446 -10.547 1.00 73.00 390 ALA A CA 1
ATOM 2984 C C . ALA A 1 390 ? 8.368 26.869 -9.951 1.00 73.00 390 ALA A C 1
ATOM 2986 O O . ALA A 1 390 ? 9.446 26.990 -10.535 1.00 73.00 390 ALA A O 1
ATOM 2987 N N . LEU A 1 391 ? 8.227 26.222 -8.795 1.00 77.00 391 LEU A N 1
ATOM 2988 C CA . LEU A 1 391 ? 9.303 25.641 -7.994 1.00 77.00 391 LEU A CA 1
ATOM 2989 C C . LEU A 1 391 ? 8.914 24.215 -7.595 1.00 77.00 391 LEU A C 1
ATOM 2991 O O . LEU A 1 391 ? 7.730 23.942 -7.408 1.00 77.00 391 LEU A O 1
ATOM 2995 N N . ALA A 1 392 ? 9.888 23.323 -7.409 1.00 72.19 392 ALA A N 1
ATOM 2996 C CA . ALA A 1 392 ? 9.633 21.992 -6.855 1.00 72.19 392 ALA A CA 1
ATOM 2997 C C . ALA A 1 392 ? 10.438 21.753 -5.574 1.00 72.19 392 ALA A C 1
ATOM 2999 O O . ALA A 1 392 ? 11.591 22.171 -5.447 1.00 72.19 392 ALA A O 1
ATOM 3000 N N . GLN A 1 393 ? 9.808 21.070 -4.614 1.00 68.75 393 GLN A N 1
ATOM 3001 C CA . GLN A 1 393 ? 10.429 20.765 -3.331 1.00 68.75 393 GLN A CA 1
ATOM 3002 C C . GLN A 1 393 ? 11.141 19.417 -3.346 1.00 68.75 393 GLN A C 1
ATOM 3004 O O . GLN A 1 393 ? 10.568 18.381 -3.684 1.00 68.75 393 GLN A O 1
ATOM 3009 N N . ASN A 1 394 ? 12.367 19.422 -2.845 1.00 70.25 394 ASN A N 1
ATOM 3010 C CA . ASN A 1 394 ? 13.186 18.249 -2.623 1.00 70.25 394 ASN A CA 1
ATOM 3011 C C . ASN A 1 394 ? 13.463 18.059 -1.123 1.00 70.25 394 ASN A C 1
ATOM 3013 O O . ASN A 1 394 ? 13.527 19.020 -0.351 1.00 70.25 394 ASN A O 1
ATOM 3017 N N . PRO A 1 395 ? 13.756 16.823 -0.671 1.00 67.88 395 PRO A N 1
ATOM 3018 C CA . PRO A 1 395 ? 14.216 16.597 0.696 1.00 67.88 395 PRO A CA 1
ATOM 3019 C C . PRO A 1 395 ? 15.477 17.387 1.063 1.00 67.88 395 PRO A C 1
ATOM 3021 O O . PRO A 1 395 ? 15.733 17.602 2.243 1.00 67.88 395 PRO A O 1
ATOM 3024 N N . THR A 1 396 ? 16.293 17.776 0.080 1.00 76.50 396 THR A N 1
ATOM 3025 C CA . THR A 1 396 ? 17.497 18.576 0.324 1.00 76.50 396 THR A CA 1
ATOM 3026 C C . THR A 1 396 ? 17.157 19.977 0.841 1.00 76.50 396 THR A C 1
ATOM 3028 O O . THR A 1 396 ? 17.834 20.459 1.743 1.00 76.50 396 THR A O 1
ATOM 3031 N N . ASP A 1 397 ? 16.052 20.585 0.402 1.00 79.25 397 ASP A N 1
ATOM 3032 C CA . ASP A 1 397 ? 15.748 21.988 0.710 1.00 79.25 397 ASP A CA 1
ATOM 3033 C C . ASP A 1 397 ? 15.533 22.211 2.212 1.00 79.25 397 ASP A C 1
ATOM 3035 O O . ASP A 1 397 ? 16.161 23.078 2.821 1.00 79.25 397 ASP A O 1
ATOM 3039 N N . TRP A 1 398 ? 14.733 21.359 2.863 1.00 71.69 398 TRP A N 1
ATOM 3040 C CA . TRP A 1 398 ? 14.550 21.443 4.316 1.00 71.69 398 TRP A CA 1
ATOM 3041 C C . TRP A 1 398 ? 15.771 20.934 5.097 1.00 71.69 398 TRP A C 1
ATOM 3043 O O . TRP A 1 398 ? 16.022 21.391 6.217 1.00 71.69 398 TRP A O 1
ATOM 3053 N N . LYS A 1 399 ? 16.549 19.995 4.535 1.00 77.12 399 LYS A N 1
ATOM 3054 C CA . LYS A 1 399 ? 17.776 19.487 5.171 1.00 77.12 399 LYS A CA 1
ATOM 3055 C C . LYS A 1 399 ? 18.857 20.562 5.234 1.00 77.12 399 LYS A C 1
ATOM 3057 O O . LYS A 1 399 ? 19.532 20.647 6.257 1.00 77.12 399 LYS A O 1
ATOM 3062 N N . PHE A 1 400 ? 19.001 21.391 4.200 1.00 75.94 400 PHE A N 1
ATOM 3063 C CA . PHE A 1 400 ? 19.937 22.518 4.208 1.00 75.94 400 PHE A CA 1
ATOM 3064 C C . PHE A 1 400 ? 19.599 23.522 5.315 1.00 75.94 400 PHE A C 1
ATOM 3066 O O . PHE A 1 400 ? 20.491 23.922 6.066 1.00 75.94 400 PHE A O 1
ATOM 3073 N N . ILE A 1 401 ? 18.309 23.833 5.490 1.00 74.81 401 ILE A N 1
ATOM 3074 C CA . ILE A 1 401 ? 17.821 24.722 6.554 1.00 74.81 401 ILE A CA 1
ATOM 3075 C C . ILE A 1 401 ? 18.133 24.141 7.947 1.00 74.81 401 ILE A C 1
ATOM 3077 O O . ILE A 1 401 ? 18.715 24.828 8.789 1.00 74.81 401 ILE A O 1
ATOM 3081 N N . LYS A 1 402 ? 17.799 22.864 8.193 1.00 73.25 402 LYS A N 1
ATOM 3082 C CA . LYS A 1 402 ? 17.902 22.250 9.533 1.00 73.25 402 LYS A CA 1
ATOM 3083 C C . LYS A 1 402 ? 19.305 21.762 9.930 1.00 73.25 402 LYS A C 1
ATOM 3085 O O . LYS A 1 402 ? 19.637 21.772 11.122 1.00 73.25 402 LYS A O 1
ATOM 3090 N N . ASN A 1 403 ? 20.110 21.290 8.974 1.00 71.56 403 ASN A N 1
ATOM 3091 C CA . ASN A 1 403 ? 21.294 20.467 9.269 1.00 71.56 403 ASN A CA 1
ATOM 3092 C C . ASN A 1 403 ? 22.635 21.052 8.803 1.00 71.56 403 ASN A C 1
ATOM 3094 O O . ASN A 1 403 ? 23.653 20.662 9.368 1.00 71.56 403 ASN A O 1
ATOM 3098 N N . ILE A 1 404 ? 22.659 21.934 7.798 1.00 65.31 404 ILE A N 1
ATOM 3099 C CA . ILE A 1 404 ? 23.906 22.492 7.233 1.00 65.31 404 ILE A CA 1
ATOM 3100 C C . ILE A 1 404 ? 24.078 23.960 7.654 1.00 65.31 404 ILE A C 1
ATOM 3102 O O . ILE A 1 404 ? 25.139 24.335 8.136 1.00 65.31 404 ILE A O 1
ATOM 3106 N N . THR A 1 405 ? 23.009 24.754 7.524 1.00 64.06 405 THR A N 1
ATOM 3107 C CA . THR A 1 405 ? 22.848 26.149 7.982 1.00 64.06 405 THR A CA 1
ATOM 3108 C C . THR A 1 405 ? 24.005 27.102 7.622 1.00 64.06 405 THR A C 1
ATOM 3110 O O . THR A 1 405 ? 24.721 27.595 8.491 1.00 64.06 405 THR A O 1
ATOM 3113 N N . ASN A 1 406 ? 24.114 27.461 6.337 1.00 82.56 406 ASN A N 1
ATOM 3114 C CA . ASN A 1 406 ? 24.789 28.694 5.914 1.00 82.56 406 ASN A CA 1
ATOM 3115 C C . ASN A 1 406 ? 23.785 29.846 5.996 1.00 82.56 406 ASN A C 1
ATOM 3117 O O . ASN A 1 406 ? 22.860 29.890 5.187 1.00 82.56 406 ASN A O 1
ATOM 3121 N N . VAL A 1 407 ? 23.923 30.740 6.975 1.00 90.31 407 VAL A N 1
ATOM 3122 C CA . VAL A 1 407 ? 22.986 31.856 7.211 1.00 90.31 407 VAL A CA 1
ATOM 3123 C C . VAL A 1 407 ? 23.023 32.861 6.058 1.00 90.31 407 VAL A C 1
ATOM 3125 O O . VAL A 1 407 ? 24.098 33.181 5.557 1.00 90.31 407 VAL A O 1
ATOM 3128 N N . GLY A 1 408 ? 21.861 33.387 5.665 1.00 93.19 408 GLY A N 1
ATOM 3129 C CA . GLY A 1 408 ? 21.760 34.412 4.623 1.00 93.19 408 GLY A CA 1
ATOM 3130 C C . GLY A 1 408 ? 21.772 33.867 3.193 1.00 93.19 408 GLY A C 1
ATOM 3131 O O . GLY A 1 408 ? 21.890 34.649 2.255 1.00 93.19 408 GLY A O 1
ATOM 3132 N N . THR A 1 409 ? 21.654 32.551 3.006 1.00 94.75 409 THR A N 1
ATOM 3133 C CA . THR A 1 409 ? 21.664 31.908 1.682 1.00 94.75 409 THR A CA 1
ATOM 3134 C C . THR A 1 409 ? 20.251 31.646 1.170 1.00 94.75 409 THR A C 1
ATOM 3136 O O . THR A 1 409 ? 19.319 31.455 1.954 1.00 94.75 409 THR A O 1
ATOM 3139 N N . ILE A 1 410 ? 20.080 31.648 -0.153 1.00 94.62 410 ILE A N 1
ATOM 3140 C CA . ILE A 1 410 ? 18.779 31.452 -0.805 1.00 94.62 410 ILE A CA 1
ATOM 3141 C C . ILE A 1 410 ? 18.457 29.956 -0.865 1.00 94.62 410 ILE A C 1
ATOM 3143 O O . ILE A 1 410 ? 19.282 29.158 -1.303 1.00 94.62 410 ILE A O 1
ATOM 3147 N N . CYS A 1 411 ? 17.260 29.561 -0.437 1.00 88.12 411 CYS A N 1
ATOM 3148 C CA . CYS A 1 411 ? 16.805 28.168 -0.405 1.00 88.12 411 CYS A CA 1
ATOM 3149 C C . CYS A 1 411 ? 16.357 27.652 -1.786 1.00 88.12 411 CYS A C 1
ATOM 3151 O O . CYS A 1 411 ? 16.145 28.427 -2.716 1.00 88.12 411 CYS A O 1
ATOM 3153 N N . GLY A 1 412 ? 16.139 26.337 -1.892 1.00 84.75 412 GLY A N 1
ATOM 3154 C CA . GLY A 1 412 ? 15.461 25.727 -3.037 1.00 84.75 412 GLY A CA 1
ATOM 3155 C C . GLY A 1 412 ? 16.382 25.300 -4.169 1.00 84.75 412 GLY A C 1
ATOM 3156 O O . GLY A 1 412 ? 17.303 26.034 -4.533 1.00 84.75 412 GLY A O 1
ATOM 3157 N N . CYS A 1 413 ? 16.100 24.138 -4.756 1.00 88.12 413 CYS A N 1
ATOM 3158 C CA . CYS A 1 413 ? 16.873 23.618 -5.882 1.00 88.12 413 CYS A CA 1
ATOM 3159 C C . CYS A 1 413 ? 16.175 23.781 -7.233 1.00 88.12 413 CYS A C 1
ATOM 3161 O O . CYS A 1 413 ? 16.802 24.259 -8.174 1.00 88.12 413 CYS A O 1
ATOM 3163 N N . ASP A 1 414 ? 14.895 23.433 -7.335 1.00 90.75 414 ASP A N 1
ATOM 3164 C CA . ASP A 1 414 ? 14.251 23.206 -8.631 1.00 90.75 414 ASP A CA 1
ATOM 3165 C C . ASP A 1 414 ? 13.326 24.352 -9.032 1.00 90.75 414 ASP A C 1
ATOM 3167 O O . ASP A 1 414 ? 12.579 24.875 -8.201 1.00 90.75 414 ASP A O 1
ATOM 3171 N N . TRP A 1 415 ? 13.358 24.724 -10.313 1.00 91.62 415 TRP A N 1
ATOM 3172 C CA . TRP A 1 415 ? 12.607 25.861 -10.844 1.00 91.62 415 TRP A CA 1
ATOM 3173 C C . TRP A 1 415 ? 12.221 25.682 -12.320 1.00 91.62 415 TRP A C 1
ATOM 3175 O O . TRP A 1 415 ? 12.885 24.989 -13.092 1.00 91.62 415 TRP A O 1
ATOM 3185 N N . SER A 1 416 ? 11.164 26.385 -12.729 1.00 93.06 416 SER A N 1
ATOM 3186 C CA . SER A 1 416 ? 10.837 26.688 -14.123 1.00 93.06 416 SER A CA 1
ATOM 3187 C C . SER A 1 416 ? 10.393 28.143 -14.252 1.00 93.06 416 SER A C 1
ATOM 3189 O O . SER A 1 416 ? 9.767 28.696 -13.346 1.00 93.06 416 SER A O 1
ATOM 3191 N N . GLY A 1 417 ? 10.707 28.775 -15.381 1.00 93.06 417 GLY A N 1
ATOM 3192 C CA . GLY A 1 417 ? 10.391 30.178 -15.608 1.00 93.06 417 GLY A CA 1
ATOM 3193 C C . GLY A 1 417 ? 10.714 30.658 -17.016 1.00 93.06 417 GLY A C 1
ATOM 3194 O O . GLY A 1 417 ? 10.885 29.853 -17.932 1.00 93.06 417 GLY A O 1
ATOM 3195 N N . TYR A 1 418 ? 10.794 31.977 -17.171 1.00 94.94 418 TYR A N 1
ATOM 3196 C CA . TYR A 1 418 ? 11.153 32.632 -18.429 1.00 94.94 418 TYR A CA 1
ATOM 3197 C C . TYR A 1 418 ? 12.520 33.298 -18.321 1.00 94.94 418 TYR A C 1
ATOM 3199 O O . TYR A 1 418 ? 12.795 33.988 -17.335 1.00 94.94 418 TYR A O 1
ATOM 3207 N N . VAL A 1 419 ? 13.367 33.132 -19.338 1.00 96.56 419 VAL A N 1
ATOM 3208 C CA . VAL A 1 419 ? 14.671 33.808 -19.394 1.00 96.56 419 VAL A CA 1
ATOM 3209 C C . VAL A 1 419 ? 14.462 35.324 -19.424 1.00 96.56 419 VAL A C 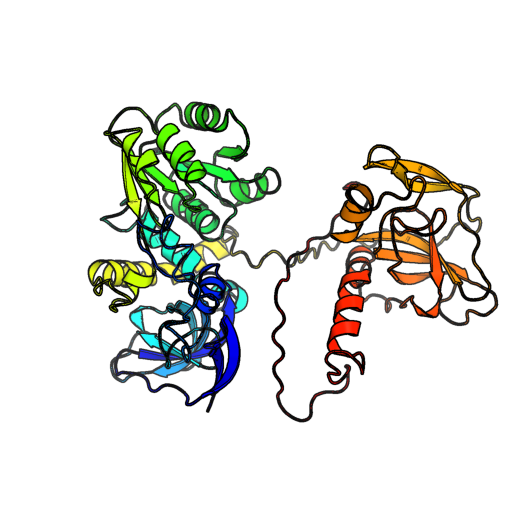1
ATOM 3211 O O . VAL A 1 419 ? 13.854 35.854 -20.350 1.00 96.56 419 VAL A O 1
ATOM 3214 N N . ALA A 1 420 ? 14.979 36.022 -18.419 1.00 94.12 420 ALA A N 1
ATOM 3215 C CA . ALA A 1 420 ? 14.924 37.476 -18.294 1.00 94.12 420 ALA A CA 1
ATOM 3216 C C . ALA A 1 420 ? 16.187 38.155 -18.848 1.00 94.12 420 ALA A C 1
ATOM 3218 O O . ALA A 1 420 ? 16.109 39.254 -19.391 1.00 94.12 420 ALA A O 1
ATOM 3219 N N . GLN A 1 421 ? 17.348 37.503 -18.732 1.00 95.94 421 GLN A N 1
ATOM 3220 C CA . GLN A 1 421 ? 18.630 38.020 -19.213 1.00 95.94 421 GLN A CA 1
ATOM 3221 C C . GLN A 1 421 ? 19.558 36.867 -19.610 1.00 95.94 421 GLN A C 1
ATOM 3223 O O . GLN A 1 421 ? 19.524 35.806 -18.989 1.00 95.94 421 GLN A O 1
ATOM 3228 N N . VAL A 1 422 ? 20.409 37.094 -20.611 1.00 97.38 422 VAL A N 1
ATOM 3229 C CA . VAL A 1 422 ? 21.443 36.149 -21.058 1.00 97.38 422 VAL A CA 1
ATOM 3230 C C . VAL A 1 422 ? 22.818 36.812 -21.017 1.00 97.38 422 VAL A C 1
ATOM 3232 O O . VAL A 1 422 ? 22.946 38.000 -21.327 1.00 97.38 422 VAL A O 1
ATOM 3235 N N . GLY A 1 423 ? 23.836 36.059 -20.608 1.00 96.94 423 GLY A N 1
ATOM 3236 C CA . GLY A 1 423 ? 25.231 36.477 -20.673 1.00 96.94 423 GLY A CA 1
ATOM 3237 C C . GLY A 1 423 ? 25.722 36.580 -22.121 1.00 96.94 423 GLY A C 1
ATOM 3238 O O . GLY A 1 423 ? 25.138 36.008 -23.042 1.00 96.94 423 GLY A O 1
ATOM 3239 N N . LYS A 1 424 ? 26.804 37.332 -22.352 1.00 96.81 424 LYS A N 1
ATOM 3240 C CA . LYS A 1 424 ? 27.273 37.656 -23.714 1.00 96.81 424 LYS A CA 1
ATOM 3241 C C . LYS A 1 424 ? 27.769 36.448 -24.523 1.00 96.81 424 LYS A C 1
ATOM 3243 O O . LYS A 1 424 ? 27.837 36.543 -25.745 1.00 96.81 424 LYS A O 1
ATOM 3248 N N . ASN A 1 425 ? 28.125 35.348 -23.861 1.00 97.50 425 ASN A N 1
ATOM 3249 C CA . ASN A 1 425 ? 28.575 34.112 -24.503 1.00 97.50 425 ASN A CA 1
ATOM 3250 C C . ASN A 1 425 ? 27.430 33.098 -24.686 1.00 97.50 425 ASN A C 1
ATOM 3252 O O . ASN A 1 425 ? 27.626 32.042 -25.291 1.00 97.50 425 ASN A O 1
ATOM 3256 N N . VAL A 1 426 ? 26.230 33.397 -24.181 1.00 96.94 426 VAL A N 1
ATOM 3257 C CA . VAL A 1 426 ? 25.081 32.494 -24.249 1.00 96.94 426 VAL A CA 1
ATOM 3258 C C . VAL A 1 426 ? 24.384 32.642 -25.598 1.00 96.94 426 VAL A C 1
ATOM 3260 O O . VAL A 1 426 ? 23.853 33.696 -25.937 1.00 96.94 426 VAL A O 1
ATOM 3263 N N . SER A 1 427 ? 24.370 31.557 -26.372 1.00 92.81 427 SER A N 1
ATOM 3264 C CA . SER A 1 427 ? 23.657 31.473 -27.658 1.00 92.81 427 SER A CA 1
ATOM 3265 C C . SER A 1 427 ? 22.323 30.721 -27.567 1.00 92.81 427 SER A C 1
ATOM 3267 O O . SER A 1 427 ? 21.476 30.859 -28.448 1.00 92.81 427 SER A O 1
ATOM 3269 N N . ASN A 1 428 ? 22.125 29.942 -26.501 1.00 91.25 428 ASN A N 1
ATOM 3270 C CA . ASN A 1 428 ? 20.896 29.228 -26.166 1.00 91.25 428 ASN A CA 1
ATOM 3271 C C . ASN A 1 428 ? 20.881 28.988 -24.644 1.00 91.25 428 ASN A C 1
ATOM 3273 O O . ASN A 1 428 ? 21.891 28.494 -24.136 1.00 91.25 428 ASN A O 1
ATOM 3277 N N . PRO A 1 429 ? 19.793 29.300 -23.912 1.00 94.12 429 PRO A N 1
ATOM 3278 C CA . PRO A 1 429 ? 18.495 29.828 -24.366 1.00 94.12 429 PRO A CA 1
ATOM 3279 C C . PRO A 1 429 ? 18.493 31.345 -24.654 1.00 94.12 429 PRO A C 1
ATOM 3281 O O . PRO A 1 429 ? 19.466 32.036 -24.370 1.00 94.12 429 PRO A O 1
ATOM 3284 N N . SER A 1 430 ? 17.401 31.863 -25.231 1.00 94.44 430 SER A N 1
ATOM 3285 C CA . SER A 1 430 ? 17.173 33.295 -25.511 1.00 94.44 430 SER A CA 1
ATOM 3286 C C . SER A 1 430 ? 16.227 33.945 -24.497 1.00 94.44 430 SER A C 1
ATOM 3288 O O . SER A 1 430 ? 15.406 33.269 -23.884 1.00 94.44 430 SER A O 1
ATOM 3290 N N . VAL A 1 431 ? 16.294 35.274 -24.350 1.00 94.81 431 VAL A N 1
ATOM 3291 C CA . VAL A 1 431 ? 15.339 36.044 -23.527 1.00 94.81 431 VAL A CA 1
ATOM 3292 C C . VAL A 1 431 ? 13.900 35.760 -23.975 1.00 94.81 431 VAL A C 1
ATOM 3294 O O . VAL A 1 431 ? 13.587 35.846 -25.160 1.00 94.81 431 VAL A O 1
ATOM 3297 N N . GLY A 1 432 ? 13.030 35.433 -23.019 1.00 91.25 432 GLY A N 1
ATOM 3298 C CA . GLY A 1 432 ? 11.642 35.028 -23.248 1.00 91.25 432 GLY A CA 1
ATOM 3299 C C . GLY A 1 432 ? 11.416 33.525 -23.389 1.00 91.25 432 GLY A C 1
ATOM 3300 O O . GLY A 1 432 ? 10.265 33.101 -23.338 1.00 91.25 432 GLY A O 1
ATOM 3301 N N . ASP A 1 433 ? 12.468 32.712 -23.507 1.00 94.50 433 ASP A N 1
ATOM 3302 C CA . ASP A 1 433 ? 12.309 31.261 -23.584 1.00 94.50 433 ASP A CA 1
ATOM 3303 C C . ASP A 1 433 ? 11.759 30.689 -22.272 1.00 94.50 433 ASP A C 1
ATOM 3305 O O . ASP A 1 433 ? 12.215 31.049 -21.182 1.00 94.50 433 ASP A O 1
ATOM 3309 N N . HIS A 1 434 ? 10.804 29.759 -22.385 1.00 94.38 434 HIS A N 1
ATOM 3310 C CA . HIS A 1 434 ? 10.370 28.911 -21.276 1.00 94.38 434 HIS A CA 1
ATOM 3311 C C . HIS A 1 434 ? 11.442 27.857 -21.005 1.00 94.38 434 HIS A C 1
ATOM 3313 O O . HIS A 1 434 ? 11.784 27.036 -21.858 1.00 94.38 434 HIS A O 1
ATOM 3319 N N . VAL A 1 435 ? 11.990 27.901 -19.799 1.00 96.94 435 VAL A N 1
ATOM 3320 C CA . VAL A 1 435 ? 13.109 27.070 -19.372 1.00 96.94 435 VAL A CA 1
ATOM 3321 C C . VAL A 1 435 ? 12.858 26.447 -18.002 1.00 96.94 435 VAL A C 1
ATOM 3323 O O . VAL A 1 435 ? 12.041 26.931 -17.210 1.00 96.94 435 VAL A O 1
ATOM 3326 N N . ALA A 1 436 ? 13.575 25.370 -17.711 1.00 95.25 436 ALA A N 1
ATOM 3327 C CA . ALA A 1 436 ? 13.620 24.760 -16.390 1.00 95.25 436 ALA A CA 1
ATOM 3328 C C . ALA A 1 436 ? 15.024 24.236 -16.075 1.00 95.25 436 ALA A C 1
ATOM 3330 O O . ALA A 1 436 ? 15.878 24.089 -16.955 1.00 95.25 436 ALA A O 1
ATOM 3331 N N . GLY A 1 437 ? 15.268 23.972 -14.796 1.00 93.38 437 GLY A N 1
ATOM 3332 C CA . GLY A 1 437 ? 16.556 23.486 -14.329 1.00 93.38 437 GLY A CA 1
ATOM 3333 C C . GLY A 1 437 ? 16.602 23.317 -12.820 1.00 93.38 437 GLY A C 1
ATOM 3334 O O . GLY A 1 437 ? 15.582 23.336 -12.129 1.00 93.38 437 GLY A O 1
ATOM 3335 N N . PHE A 1 438 ? 17.818 23.146 -12.312 1.00 93.06 438 PHE A N 1
ATOM 3336 C CA . PHE A 1 438 ? 18.084 23.077 -10.883 1.00 93.06 438 PHE A CA 1
ATOM 3337 C C . PHE A 1 438 ? 19.328 23.888 -10.523 1.00 93.06 438 PHE A C 1
ATOM 3339 O O . PHE A 1 438 ? 20.231 24.072 -11.333 1.00 93.06 438 PHE A O 1
ATOM 3346 N N . VAL A 1 439 ? 19.375 24.368 -9.287 1.00 93.81 439 VAL A N 1
ATOM 3347 C CA . VAL A 1 439 ? 20.536 25.008 -8.663 1.00 93.81 439 VAL A CA 1
ATOM 3348 C C . VAL A 1 439 ? 20.778 24.393 -7.288 1.00 93.81 439 VAL A C 1
ATOM 3350 O O . VAL A 1 439 ? 19.941 23.671 -6.753 1.00 93.81 439 VAL A O 1
ATOM 3353 N N . GLN A 1 440 ? 21.928 24.671 -6.683 1.00 89.81 440 GLN A N 1
ATOM 3354 C CA . GLN A 1 440 ? 22.212 24.223 -5.323 1.00 89.81 440 GLN A CA 1
ATOM 3355 C C . GLN A 1 440 ? 21.665 25.222 -4.290 1.00 89.81 440 GLN A C 1
ATOM 3357 O O . GLN A 1 440 ? 22.347 26.179 -3.917 1.00 89.81 440 GLN A O 1
ATOM 3362 N N . GLY A 1 441 ? 20.442 24.985 -3.813 1.00 88.88 441 GLY A N 1
ATOM 3363 C CA . GLY A 1 441 ? 19.820 25.789 -2.758 1.00 88.88 441 GLY A CA 1
ATOM 3364 C C . GLY A 1 441 ? 20.544 25.709 -1.409 1.00 88.88 441 GLY A C 1
ATOM 3365 O O . GLY A 1 441 ? 21.201 24.722 -1.082 1.00 88.88 441 GLY A O 1
ATOM 3366 N N . GLY A 1 442 ? 20.421 26.763 -0.603 1.00 86.44 442 GLY A N 1
ATOM 3367 C CA . GLY A 1 442 ? 20.936 26.853 0.769 1.00 86.44 442 GLY A CA 1
ATOM 3368 C C . GLY A 1 442 ? 22.457 27.001 0.879 1.00 86.44 442 GLY A C 1
ATOM 3369 O O . GLY A 1 442 ? 23.017 26.784 1.954 1.00 86.44 442 GLY A O 1
ATOM 3370 N N . THR A 1 443 ? 23.136 27.320 -0.228 1.00 90.12 443 THR A N 1
ATOM 3371 C CA . THR A 1 443 ? 24.607 27.387 -0.288 1.00 90.12 443 THR A CA 1
ATOM 3372 C C . THR A 1 443 ? 25.130 28.795 -0.561 1.00 90.12 443 THR A C 1
ATOM 3374 O O . THR A 1 443 ? 26.124 29.187 0.045 1.00 90.12 443 THR A O 1
ATOM 3377 N N . TYR A 1 444 ? 24.455 29.569 -1.413 1.00 93.50 444 TYR A N 1
ATOM 3378 C CA . TYR A 1 444 ? 24.921 30.879 -1.874 1.00 93.50 444 TYR A CA 1
ATOM 3379 C C . TYR A 1 444 ? 23.911 31.983 -1.547 1.00 93.50 444 TYR A C 1
ATOM 3381 O O . TYR A 1 444 ? 22.714 31.731 -1.405 1.00 93.50 444 TYR A O 1
ATOM 3389 N N . THR A 1 445 ? 24.390 33.218 -1.414 1.00 94.81 445 THR A N 1
ATOM 3390 C CA . THR A 1 445 ? 23.554 34.393 -1.100 1.00 94.81 445 THR A CA 1
ATOM 3391 C C . THR A 1 445 ? 22.845 34.968 -2.324 1.00 94.81 445 THR A C 1
ATOM 3393 O O . THR A 1 445 ? 21.940 35.779 -2.179 1.00 94.81 445 THR A O 1
ATOM 3396 N N . ASP A 1 446 ? 23.264 34.567 -3.523 1.00 93.94 446 ASP A N 1
ATOM 3397 C CA . ASP A 1 446 ? 22.809 35.078 -4.817 1.00 93.94 446 ASP A CA 1
ATOM 3398 C C . ASP A 1 446 ? 22.269 33.969 -5.740 1.00 93.94 446 ASP A C 1
ATOM 3400 O O . ASP A 1 446 ? 21.882 34.244 -6.874 1.00 93.94 446 ASP A O 1
ATOM 3404 N N . ARG A 1 447 ? 22.229 32.712 -5.268 1.00 89.12 447 ARG A N 1
ATOM 3405 C CA . ARG A 1 447 ? 21.804 31.543 -6.050 1.00 89.12 447 ARG A CA 1
ATOM 3406 C C . ARG A 1 447 ? 20.984 30.565 -5.200 1.00 89.12 447 ARG A C 1
ATOM 3408 O O . ARG A 1 447 ? 21.486 29.996 -4.233 1.00 89.12 447 ARG A O 1
ATOM 3415 N N . GLY A 1 448 ? 19.732 30.361 -5.603 1.00 92.62 448 GLY A N 1
ATOM 3416 C CA . GLY A 1 448 ? 18.771 29.412 -5.039 1.00 92.62 448 GLY A CA 1
ATOM 3417 C C . GLY A 1 448 ? 17.420 29.560 -5.744 1.00 92.62 448 GLY A C 1
ATOM 3418 O O . GLY A 1 448 ? 17.103 30.638 -6.242 1.00 92.62 448 GLY A O 1
ATOM 3419 N N . ALA A 1 449 ? 16.659 28.475 -5.850 1.00 91.62 449 ALA A N 1
ATOM 3420 C CA . ALA A 1 449 ? 15.447 28.435 -6.663 1.00 91.62 449 ALA A CA 1
ATOM 3421 C C . ALA A 1 449 ? 14.264 29.162 -6.023 1.00 91.62 449 ALA A C 1
ATOM 3423 O O . ALA A 1 449 ? 13.423 29.689 -6.740 1.00 91.62 449 ALA A O 1
ATOM 3424 N N . TYR A 1 450 ? 14.182 29.214 -4.690 1.00 89.50 450 TYR A N 1
ATOM 3425 C CA . TYR A 1 450 ? 13.060 29.833 -3.977 1.00 89.50 450 TYR A CA 1
ATOM 3426 C C . TYR A 1 450 ? 13.219 31.356 -3.919 1.00 89.50 450 TYR A C 1
ATOM 3428 O O . TYR A 1 450 ? 13.328 31.954 -2.848 1.00 89.50 450 TYR A O 1
ATOM 3436 N N . ALA A 1 451 ? 13.269 31.968 -5.095 1.00 89.94 451 ALA A N 1
ATOM 3437 C CA . ALA A 1 451 ? 13.411 33.393 -5.339 1.00 89.94 451 ALA A CA 1
ATOM 3438 C C . ALA A 1 451 ? 12.680 33.767 -6.631 1.00 89.94 451 ALA A C 1
ATOM 3440 O O . ALA A 1 451 ? 12.537 32.925 -7.515 1.00 89.94 451 ALA A O 1
ATOM 3441 N N . GLU A 1 452 ? 12.246 35.023 -6.768 1.00 88.69 452 GLU A N 1
ATOM 3442 C CA . GLU A 1 452 ? 11.559 35.492 -7.989 1.00 88.69 452 GLU A CA 1
ATOM 3443 C C . GLU A 1 452 ? 12.480 35.498 -9.223 1.00 88.69 452 GLU A C 1
ATOM 3445 O O . GLU A 1 452 ? 12.003 35.387 -10.354 1.00 88.69 452 GLU A O 1
ATOM 3450 N N . TYR A 1 453 ? 13.798 35.601 -9.015 1.00 95.25 453 TYR A N 1
ATOM 3451 C CA . TYR A 1 453 ? 14.805 35.426 -10.057 1.00 95.25 453 TYR A CA 1
ATOM 3452 C C . TYR A 1 453 ? 15.894 34.459 -9.604 1.00 95.25 453 TYR A C 1
ATOM 3454 O O . TYR A 1 453 ? 16.424 34.562 -8.498 1.00 95.25 453 TYR A O 1
ATOM 3462 N N . VAL A 1 454 ? 16.269 33.546 -10.494 1.00 96.19 454 VAL A N 1
ATOM 3463 C CA . VAL A 1 454 ? 17.356 32.592 -10.277 1.00 96.19 454 VAL A CA 1
ATOM 3464 C C . VAL A 1 454 ? 18.411 32.771 -11.361 1.00 96.19 454 VAL A C 1
ATOM 3466 O O . VAL A 1 454 ? 18.089 32.820 -12.550 1.00 96.19 454 VAL A O 1
ATOM 3469 N N . LYS A 1 455 ? 19.679 32.892 -10.952 1.00 96.50 455 LYS A N 1
ATOM 3470 C CA . LYS A 1 455 ? 20.821 32.827 -11.872 1.00 96.50 455 LYS A CA 1
ATOM 3471 C C . LYS A 1 455 ? 21.375 31.412 -11.948 1.00 96.50 455 LYS A C 1
ATOM 3473 O O . LYS A 1 455 ? 21.453 30.714 -10.936 1.00 96.50 455 LYS A O 1
ATOM 3478 N N . THR A 1 456 ? 21.786 30.999 -13.137 1.00 95.62 456 THR A N 1
ATOM 3479 C CA . THR A 1 456 ? 22.306 29.651 -13.386 1.00 95.62 456 THR A CA 1
ATOM 3480 C C . THR A 1 456 ? 23.192 29.638 -14.636 1.00 95.62 456 THR A C 1
ATOM 3482 O O . THR A 1 456 ? 22.938 30.424 -15.552 1.00 95.62 456 THR A O 1
ATOM 3485 N N . PRO A 1 457 ? 24.197 28.747 -14.728 1.00 96.00 457 PRO A N 1
ATOM 3486 C CA . PRO A 1 457 ? 24.908 28.498 -15.981 1.00 96.00 457 PRO A CA 1
ATOM 3487 C C . PRO A 1 457 ? 23.937 28.105 -17.094 1.00 96.00 457 PRO A C 1
ATOM 3489 O O . PRO A 1 457 ? 23.064 27.264 -16.870 1.00 96.00 457 PRO A O 1
ATOM 3492 N N . ALA A 1 458 ? 24.094 28.688 -18.285 1.00 95.94 458 ALA A N 1
ATOM 3493 C CA . ALA A 1 458 ? 23.194 28.439 -19.413 1.00 95.94 458 ALA A CA 1
ATOM 3494 C C . ALA A 1 458 ? 23.187 26.965 -19.852 1.00 95.94 458 ALA A C 1
ATOM 3496 O O . ALA A 1 458 ? 22.153 26.441 -20.251 1.00 95.94 458 ALA A O 1
ATOM 3497 N N . GLU A 1 459 ? 24.325 26.278 -19.724 1.00 92.31 459 GLU A N 1
ATOM 3498 C CA . GLU A 1 459 ? 24.497 24.870 -20.112 1.00 92.31 459 GLU A CA 1
ATOM 3499 C C . GLU A 1 459 ? 23.717 23.872 -19.241 1.00 92.31 459 GLU A C 1
ATOM 3501 O O . GLU A 1 459 ? 23.466 22.748 -19.669 1.00 92.31 459 GLU A O 1
ATOM 3506 N N . LEU A 1 460 ? 23.318 24.273 -18.029 1.00 89.50 460 LEU A N 1
ATOM 3507 C CA . LEU A 1 460 ? 22.532 23.444 -17.105 1.00 89.50 460 LEU A CA 1
ATOM 3508 C C . LEU A 1 460 ? 21.028 23.739 -17.188 1.00 89.50 460 LEU A C 1
ATOM 3510 O O . LEU A 1 460 ? 20.241 23.224 -16.391 1.00 89.50 460 LEU A O 1
ATOM 3514 N N . VAL A 1 461 ? 20.628 24.578 -18.143 1.00 93.12 461 VAL A N 1
ATOM 3515 C CA . VAL A 1 461 ? 19.239 24.933 -18.408 1.00 93.12 461 VAL A CA 1
ATOM 3516 C C . VAL A 1 461 ? 18.754 24.173 -19.625 1.00 93.12 461 VAL A C 1
ATOM 3518 O O . VAL A 1 461 ? 19.403 24.165 -20.669 1.00 93.12 461 VAL A O 1
ATOM 3521 N N . TRP A 1 462 ? 17.569 23.579 -19.519 1.00 93.25 462 TRP A N 1
ATOM 3522 C CA . TRP A 1 462 ? 16.903 23.005 -20.678 1.00 93.25 462 TRP A CA 1
ATOM 3523 C C . TRP A 1 462 ? 15.710 23.871 -21.077 1.00 93.25 462 TRP A C 1
ATOM 3525 O O . TRP A 1 462 ? 14.958 24.380 -20.240 1.00 93.25 462 TRP A O 1
ATOM 3535 N N . LYS A 1 463 ? 15.568 24.065 -22.389 1.00 94.94 463 LYS A N 1
ATOM 3536 C CA . LYS A 1 463 ? 14.431 24.759 -22.986 1.00 94.94 463 LYS A CA 1
ATOM 3537 C C . LYS A 1 463 ? 13.252 23.801 -23.045 1.00 94.94 463 LYS A C 1
ATOM 3539 O O . LYS A 1 463 ? 13.372 22.718 -23.621 1.00 94.94 463 LYS A O 1
ATOM 3544 N N . VAL A 1 464 ? 12.132 24.202 -22.456 1.00 91.75 464 VAL A N 1
ATOM 3545 C CA . VAL A 1 464 ? 10.904 23.413 -22.492 1.00 91.75 464 VAL A CA 1
ATOM 3546 C C . VAL A 1 464 ? 10.322 23.529 -23.901 1.00 91.75 464 VAL A C 1
ATOM 3548 O O . VAL A 1 464 ? 10.130 24.652 -24.371 1.00 91.75 464 VAL A O 1
ATOM 3551 N N . PRO A 1 465 ? 10.082 22.415 -24.615 1.00 89.25 465 PRO A N 1
ATOM 3552 C CA . PRO A 1 465 ? 9.473 22.489 -25.933 1.00 89.25 465 PRO A CA 1
ATOM 3553 C C . PRO A 1 465 ? 8.083 23.133 -25.871 1.00 89.25 465 PRO A C 1
ATOM 3555 O O . PRO A 1 465 ? 7.312 22.922 -24.930 1.00 89.25 465 PRO A O 1
ATOM 3558 N N . ASP A 1 466 ? 7.758 23.917 -26.896 1.00 82.94 466 ASP A N 1
ATOM 3559 C CA . ASP A 1 466 ? 6.502 24.657 -26.930 1.00 82.94 466 ASP A CA 1
ATOM 3560 C C . ASP A 1 466 ? 5.304 23.714 -26.775 1.00 82.94 466 ASP A C 1
ATOM 3562 O O . ASP A 1 466 ? 5.197 22.689 -27.450 1.00 82.94 466 ASP A O 1
ATOM 3566 N N . GLN A 1 467 ? 4.376 24.097 -25.895 1.00 79.88 467 GLN A N 1
ATOM 3567 C CA . GLN A 1 467 ? 3.116 23.386 -25.656 1.00 79.88 467 GLN A CA 1
ATOM 3568 C C . GLN A 1 467 ? 3.270 21.944 -25.128 1.00 79.88 467 GLN A C 1
ATOM 3570 O O . GLN A 1 467 ? 2.293 21.194 -25.178 1.00 79.88 467 GLN A O 1
ATOM 3575 N N . THR A 1 468 ? 4.439 21.539 -24.604 1.00 81.88 468 THR A N 1
ATOM 3576 C CA . THR A 1 468 ? 4.609 20.181 -24.050 1.00 81.88 468 THR A CA 1
ATOM 3577 C C . THR A 1 468 ? 4.369 20.069 -22.550 1.00 81.88 468 THR A C 1
ATOM 3579 O O . THR A 1 468 ? 3.716 19.118 -22.137 1.00 81.88 468 THR A O 1
ATOM 3582 N N . LEU A 1 469 ? 4.904 20.989 -21.738 1.00 79.44 469 LEU A N 1
ATOM 3583 C CA . LEU A 1 469 ? 4.837 20.920 -20.270 1.00 79.44 469 LEU A CA 1
ATOM 3584 C C . LEU A 1 469 ? 4.484 22.288 -19.681 1.00 79.44 469 LEU A C 1
ATOM 3586 O O . LEU A 1 469 ? 4.936 23.312 -20.196 1.00 79.44 469 LEU A O 1
ATOM 3590 N N . SER A 1 470 ? 3.707 22.312 -18.595 1.00 81.38 470 SER A N 1
ATOM 3591 C CA . SER A 1 470 ? 3.503 23.528 -17.796 1.00 81.38 470 SER A CA 1
ATOM 3592 C C . SER A 1 470 ? 4.767 23.896 -16.999 1.00 81.38 470 SER A C 1
ATOM 3594 O O . SER A 1 470 ? 5.721 23.117 -16.925 1.00 81.38 470 SER A O 1
ATOM 3596 N N . HIS A 1 471 ? 4.801 25.078 -16.372 1.00 81.44 471 HIS A N 1
ATOM 3597 C CA . HIS A 1 471 ? 5.910 25.432 -15.476 1.00 81.44 471 HIS A CA 1
ATOM 3598 C C . HIS A 1 471 ? 5.983 24.497 -14.262 1.00 81.44 471 HIS A C 1
ATOM 3600 O O . HIS A 1 471 ? 7.075 24.104 -13.863 1.00 81.44 471 HIS A O 1
ATOM 3606 N N . GLU A 1 472 ? 4.841 24.118 -13.690 1.00 76.56 472 GLU A N 1
ATOM 3607 C CA . GLU A 1 472 ? 4.747 23.218 -12.539 1.00 76.56 472 GLU A CA 1
ATOM 3608 C C . GLU A 1 472 ? 5.267 21.818 -12.873 1.00 76.56 472 GLU A C 1
ATOM 3610 O O . GLU A 1 472 ? 5.999 21.238 -12.075 1.00 76.56 472 GLU A O 1
ATOM 3615 N N . GLU A 1 473 ? 4.936 21.296 -14.059 1.00 74.94 473 GLU A N 1
ATOM 3616 C CA . GLU A 1 473 ? 5.442 20.010 -14.548 1.00 74.94 473 GLU A CA 1
ATOM 3617 C C . GLU A 1 473 ? 6.943 20.082 -14.860 1.00 74.94 473 GLU A C 1
ATOM 3619 O O . GLU A 1 473 ? 7.715 19.222 -14.439 1.00 74.94 473 GLU A O 1
ATOM 3624 N N . ALA A 1 474 ? 7.388 21.135 -15.549 1.00 81.12 474 ALA A N 1
ATOM 3625 C CA . ALA A 1 474 ? 8.795 21.303 -15.897 1.00 81.12 474 ALA A CA 1
ATOM 3626 C C . ALA A 1 474 ? 9.686 21.489 -14.654 1.00 81.12 474 ALA A C 1
ATOM 3628 O O . ALA A 1 474 ? 10.802 20.967 -14.614 1.00 81.12 474 ALA A O 1
ATOM 3629 N N . ALA A 1 475 ? 9.192 22.171 -13.613 1.00 81.62 475 ALA A N 1
ATOM 3630 C CA . ALA A 1 475 ? 9.916 22.353 -12.357 1.00 81.62 475 ALA A CA 1
ATOM 3631 C C . ALA A 1 475 ? 10.181 21.022 -11.631 1.00 81.62 475 ALA A C 1
ATOM 3633 O O . ALA A 1 475 ? 11.132 20.937 -10.863 1.00 81.62 475 ALA A O 1
ATOM 3634 N N . THR A 1 476 ? 9.414 19.954 -11.887 1.00 78.06 476 THR A N 1
ATOM 3635 C CA . THR A 1 476 ? 9.666 18.644 -11.255 1.00 78.06 476 THR A CA 1
ATOM 3636 C C . THR A 1 476 ? 10.842 17.896 -11.880 1.00 78.06 476 THR A C 1
ATOM 3638 O O . THR A 1 476 ? 11.288 16.885 -11.339 1.00 78.06 476 THR A O 1
ATOM 3641 N N . MET A 1 477 ? 11.338 18.359 -13.030 1.00 83.06 477 MET A N 1
ATOM 3642 C CA . MET A 1 477 ? 12.439 17.750 -13.782 1.00 83.06 477 MET A CA 1
ATOM 3643 C C . MET A 1 477 ? 13.794 18.407 -13.461 1.00 83.06 477 MET A C 1
ATOM 3645 O O . MET A 1 477 ? 14.658 18.542 -14.327 1.00 83.06 477 MET A O 1
ATOM 3649 N N . GLY A 1 478 ? 13.974 18.841 -12.212 1.00 85.44 478 GLY A N 1
ATOM 3650 C CA . GLY A 1 478 ? 15.211 19.431 -11.708 1.00 85.44 478 GLY A CA 1
ATOM 3651 C C . GLY A 1 478 ? 16.144 18.399 -11.068 1.00 85.44 478 GLY A C 1
ATOM 3652 O O . GLY A 1 478 ? 16.531 17.401 -11.679 1.00 85.44 478 GLY A O 1
ATOM 3653 N N . CYS A 1 479 ? 16.523 18.642 -9.817 1.00 83.12 479 CYS A N 1
ATOM 3654 C CA . CYS A 1 479 ? 17.533 17.918 -9.056 1.00 83.12 479 CYS A CA 1
ATOM 3655 C C . CYS A 1 479 ? 17.321 16.401 -9.088 1.00 83.12 479 CYS A C 1
ATOM 3657 O O . CYS A 1 479 ? 18.267 15.653 -9.340 1.00 83.12 479 CYS A O 1
ATOM 3659 N N . SER A 1 480 ? 16.092 15.927 -8.876 1.00 78.31 480 SER A N 1
ATOM 3660 C CA . SER A 1 480 ? 15.790 14.490 -8.849 1.00 78.31 480 SER A CA 1
ATOM 3661 C C . SER A 1 480 ? 15.972 13.816 -10.216 1.00 78.31 480 SER A C 1
ATOM 3663 O O . SER A 1 480 ? 16.604 12.760 -10.294 1.00 78.31 480 SER A O 1
ATOM 3665 N N . PHE A 1 481 ? 15.495 14.451 -11.291 1.00 83.25 481 PHE A N 1
ATOM 3666 C CA . PHE A 1 481 ? 15.651 13.973 -12.665 1.00 83.25 481 PHE A CA 1
ATOM 3667 C C . PHE A 1 481 ? 17.127 13.895 -13.059 1.00 83.25 481 PHE A C 1
ATOM 3669 O O . PHE A 1 481 ? 17.596 12.840 -13.483 1.00 83.25 481 PHE A O 1
ATOM 3676 N N . TRP A 1 482 ? 17.888 14.970 -12.840 1.00 87.56 482 TRP A N 1
ATOM 3677 C CA . TRP A 1 482 ? 19.314 15.005 -13.172 1.00 87.56 482 TRP A CA 1
ATOM 3678 C C . TRP A 1 482 ? 20.151 14.072 -12.296 1.00 87.56 482 TRP A C 1
ATOM 3680 O O . TRP A 1 482 ? 21.115 13.481 -12.779 1.00 87.56 482 TRP A O 1
ATOM 3690 N N . THR A 1 483 ? 19.757 13.856 -11.038 1.00 84.75 483 THR A N 1
ATOM 3691 C CA . THR A 1 483 ? 20.379 12.839 -10.175 1.00 84.75 483 THR A CA 1
ATOM 3692 C C . THR A 1 483 ? 20.148 11.433 -10.730 1.00 84.75 483 THR A C 1
ATOM 3694 O O . THR A 1 483 ? 21.083 10.635 -10.781 1.00 84.75 483 THR A O 1
ATOM 3697 N N . ALA A 1 484 ? 18.927 11.129 -11.185 1.00 82.69 484 ALA A N 1
ATOM 3698 C CA . ALA A 1 484 ? 18.619 9.868 -11.856 1.00 82.69 484 ALA A CA 1
ATOM 3699 C C . ALA A 1 484 ? 19.413 9.717 -13.161 1.00 82.69 484 ALA A C 1
ATOM 3701 O O . ALA A 1 484 ? 20.070 8.696 -13.346 1.00 82.69 484 ALA A O 1
ATOM 3702 N N . ALA A 1 485 ? 19.424 10.735 -14.025 1.00 87.12 485 ALA A N 1
ATOM 3703 C CA . ALA A 1 485 ? 20.175 10.714 -15.278 1.00 87.12 485 ALA A CA 1
ATOM 3704 C C . ALA A 1 485 ? 21.678 10.496 -15.037 1.00 87.12 485 ALA A C 1
ATOM 3706 O O . ALA A 1 485 ? 22.289 9.628 -15.658 1.00 87.12 485 ALA A O 1
ATOM 3707 N N . GLN A 1 486 ? 22.267 11.202 -14.066 1.00 90.06 486 GLN A N 1
ATOM 3708 C CA . GLN A 1 486 ? 23.665 11.011 -13.688 1.00 90.06 486 GLN A CA 1
ATOM 3709 C C . GLN A 1 486 ? 23.919 9.598 -13.143 1.00 90.06 486 GLN A C 1
ATOM 3711 O O . GLN A 1 486 ? 24.925 8.982 -13.486 1.00 90.06 486 GLN A O 1
ATOM 3716 N N . ALA A 1 487 ? 23.037 9.063 -12.297 1.00 86.06 487 ALA A N 1
ATOM 3717 C CA . ALA A 1 487 ? 23.201 7.719 -11.751 1.00 86.06 487 ALA A CA 1
ATOM 3718 C C . ALA A 1 487 ? 23.107 6.634 -12.837 1.00 86.06 487 ALA A C 1
ATOM 3720 O O . ALA A 1 487 ? 23.897 5.688 -12.824 1.00 86.06 487 ALA A O 1
ATOM 3721 N N . LEU A 1 488 ? 22.161 6.781 -13.766 1.00 87.50 488 LEU A N 1
ATOM 3722 C CA . LEU A 1 488 ? 21.864 5.802 -14.808 1.00 87.50 488 LEU A CA 1
ATOM 3723 C C . LEU A 1 488 ? 22.879 5.856 -15.955 1.00 87.50 488 LEU A C 1
ATOM 3725 O O . LEU A 1 488 ? 23.430 4.821 -16.318 1.00 87.50 488 LEU A O 1
ATOM 3729 N N . PHE A 1 489 ? 23.166 7.038 -16.499 1.00 91.00 489 PHE A N 1
ATOM 3730 C CA . PHE A 1 489 ? 23.841 7.166 -17.798 1.00 91.00 489 PHE A CA 1
ATOM 3731 C C . PHE A 1 489 ? 25.300 7.617 -17.709 1.00 91.00 489 PHE A C 1
ATOM 3733 O O . PHE A 1 489 ? 26.065 7.404 -18.645 1.00 91.00 489 PHE A O 1
ATOM 3740 N N . HIS A 1 490 ? 25.738 8.205 -16.590 1.00 90.75 490 HIS A N 1
ATOM 3741 C CA . HIS A 1 490 ? 27.116 8.684 -16.498 1.00 90.75 490 HIS A CA 1
ATOM 3742 C C . HIS A 1 490 ? 28.118 7.513 -16.641 1.00 90.75 490 HIS A C 1
ATOM 3744 O O . HIS A 1 490 ? 27.971 6.511 -15.928 1.00 90.75 490 HIS A O 1
ATOM 3750 N N . PRO A 1 491 ? 29.188 7.636 -17.460 1.00 90.19 491 PRO A N 1
ATOM 3751 C CA . PRO A 1 491 ? 30.122 6.534 -17.750 1.00 90.19 491 PRO A CA 1
ATOM 3752 C C . PRO A 1 491 ? 30.841 5.939 -16.531 1.00 90.19 491 PRO A C 1
ATOM 3754 O O . PRO A 1 491 ? 31.389 4.845 -16.594 1.00 90.19 491 PRO A O 1
ATOM 3757 N N . THR A 1 492 ? 30.864 6.667 -15.412 1.00 92.06 492 THR A N 1
ATOM 3758 C CA . THR A 1 492 ? 31.473 6.233 -14.139 1.00 92.06 492 THR A CA 1
ATOM 3759 C C . THR A 1 492 ? 30.445 5.848 -13.065 1.00 92.06 492 THR A C 1
ATOM 3761 O O . THR A 1 492 ? 30.777 5.799 -11.876 1.00 92.06 492 THR A O 1
ATOM 3764 N N . ARG A 1 493 ? 29.177 5.657 -13.451 1.00 89.19 493 ARG A N 1
ATOM 3765 C CA . ARG A 1 493 ? 28.074 5.212 -12.583 1.00 89.19 493 ARG A CA 1
ATOM 3766 C C . ARG A 1 493 ? 27.519 3.889 -13.114 1.00 89.19 493 ARG A C 1
ATOM 3768 O O . ARG A 1 493 ? 28.290 2.940 -13.194 1.00 89.19 493 ARG A O 1
ATOM 3775 N N . LEU A 1 494 ? 26.228 3.798 -13.445 1.00 83.69 494 LEU A N 1
ATOM 3776 C CA . LEU A 1 494 ? 25.665 2.580 -14.040 1.00 83.69 494 LEU A CA 1
ATOM 3777 C C . LEU A 1 494 ? 25.978 2.442 -15.536 1.00 83.69 494 LEU A C 1
ATOM 3779 O O . LEU A 1 494 ? 25.912 1.326 -16.040 1.00 83.69 494 LEU A O 1
ATOM 3783 N N . ALA A 1 495 ? 26.360 3.537 -16.209 1.00 90.44 495 ALA A N 1
ATOM 3784 C CA . ALA A 1 495 ? 26.775 3.553 -17.615 1.00 90.44 495 ALA A CA 1
ATOM 3785 C C . ALA A 1 495 ? 25.780 2.847 -18.561 1.00 90.44 495 ALA A C 1
ATOM 3787 O O . ALA A 1 495 ? 26.178 2.153 -19.497 1.00 90.44 495 ALA A O 1
ATOM 3788 N N . LEU A 1 496 ? 24.483 3.007 -18.291 1.00 87.69 496 LEU A N 1
ATOM 3789 C CA . LEU A 1 496 ? 23.420 2.478 -19.137 1.00 87.69 496 LEU A CA 1
ATOM 3790 C C . LEU A 1 496 ? 23.380 3.217 -20.476 1.00 87.69 496 LEU A C 1
ATOM 3792 O O . LEU A 1 496 ? 23.849 4.349 -20.595 1.00 87.69 496 LEU A O 1
ATOM 3796 N N . VAL A 1 497 ? 22.762 2.584 -21.473 1.00 87.81 497 VAL A N 1
ATOM 3797 C CA . VAL A 1 497 ? 22.519 3.206 -22.778 1.00 87.81 497 VAL A CA 1
ATOM 3798 C C . VAL A 1 497 ? 21.629 4.437 -22.599 1.00 87.81 497 VAL A C 1
ATOM 3800 O O . VAL A 1 497 ? 20.503 4.336 -22.112 1.00 87.81 497 VAL A O 1
ATOM 3803 N N . GLU A 1 498 ? 22.148 5.600 -22.985 1.00 85.56 498 GLU A N 1
ATOM 3804 C CA . GLU A 1 498 ? 21.440 6.873 -22.880 1.00 85.56 498 GLU A CA 1
ATOM 3805 C C . GLU A 1 498 ? 20.350 6.996 -23.968 1.00 85.56 498 GLU A C 1
ATOM 3807 O O . GLU A 1 498 ? 20.629 6.775 -25.152 1.00 85.56 498 GLU A O 1
ATOM 3812 N N . PRO A 1 499 ? 19.102 7.356 -23.610 1.00 81.31 499 PRO A N 1
ATOM 3813 C CA . PRO A 1 499 ? 18.045 7.620 -24.579 1.00 81.31 499 PRO A CA 1
ATOM 3814 C C . PRO A 1 499 ? 18.424 8.730 -25.579 1.00 81.31 499 PRO A C 1
ATOM 3816 O O . PRO A 1 499 ? 19.137 9.664 -25.224 1.00 81.31 499 PRO A O 1
ATOM 3819 N N . PRO A 1 500 ? 17.914 8.689 -26.826 1.00 81.75 500 PRO A N 1
ATOM 3820 C CA . PRO A 1 500 ? 16.880 7.784 -27.331 1.00 81.75 500 PRO A CA 1
ATOM 3821 C C . PRO A 1 500 ? 17.416 6.428 -27.813 1.00 81.75 500 PRO A C 1
ATOM 3823 O O . PRO A 1 500 ? 16.634 5.625 -28.332 1.00 81.75 500 PRO A O 1
ATOM 3826 N N . ALA A 1 501 ? 18.724 6.171 -27.679 1.00 86.06 501 ALA A N 1
ATOM 3827 C CA . ALA A 1 501 ? 19.281 4.870 -28.010 1.00 86.06 501 ALA A CA 1
ATOM 3828 C C . ALA A 1 501 ? 18.653 3.793 -27.114 1.00 86.06 501 ALA A C 1
ATOM 3830 O O . ALA A 1 501 ? 18.290 4.033 -25.961 1.00 86.06 501 ALA A O 1
ATOM 3831 N N . LYS A 1 502 ? 18.471 2.604 -27.683 1.00 80.06 502 LYS A N 1
ATOM 3832 C CA . LYS A 1 502 ? 17.886 1.458 -26.991 1.00 80.06 502 LYS A CA 1
ATOM 3833 C C . LYS A 1 502 ? 18.955 0.394 -26.828 1.00 80.06 502 LYS A C 1
ATOM 3835 O O . LYS A 1 502 ? 19.834 0.269 -27.674 1.00 80.06 502 LYS A O 1
ATOM 3840 N N . VAL A 1 503 ? 18.858 -0.370 -25.748 1.00 80.88 503 VAL A N 1
ATOM 3841 C CA . VAL A 1 503 ? 19.658 -1.580 -25.572 1.00 80.88 503 VAL A CA 1
ATOM 3842 C C . VAL A 1 503 ? 19.318 -2.585 -26.679 1.00 80.88 503 VAL A C 1
ATOM 3844 O O . VAL A 1 503 ? 18.147 -2.810 -26.984 1.00 80.88 503 VAL A O 1
ATOM 3847 N N . ASP A 1 504 ? 20.338 -3.195 -27.281 1.00 80.81 504 ASP A N 1
ATOM 3848 C CA . ASP A 1 504 ? 20.163 -4.204 -28.341 1.00 80.81 504 ASP A CA 1
ATOM 3849 C C . ASP A 1 504 ? 19.587 -5.526 -27.804 1.00 80.81 504 ASP A C 1
ATOM 3851 O O . ASP A 1 504 ? 19.141 -6.391 -28.561 1.00 80.81 504 ASP A O 1
ATOM 3855 N N . LYS A 1 505 ? 19.626 -5.704 -26.479 1.00 74.25 505 LYS A N 1
ATOM 3856 C CA . LYS A 1 505 ? 19.089 -6.849 -25.746 1.00 74.25 505 LYS A CA 1
ATOM 3857 C C . LYS A 1 505 ? 18.352 -6.353 -24.516 1.00 74.25 505 LYS A C 1
ATOM 3859 O O . LYS A 1 505 ? 18.687 -5.323 -23.953 1.00 74.25 505 LYS A O 1
ATOM 3864 N N . GLU A 1 506 ? 17.350 -7.104 -24.097 1.00 73.06 506 GLU A N 1
ATOM 3865 C CA . GLU A 1 506 ? 16.512 -6.747 -22.961 1.00 73.06 506 GLU A CA 1
ATOM 3866 C C . GLU A 1 506 ? 17.292 -6.802 -21.633 1.00 73.06 506 GLU A C 1
ATOM 3868 O O . GLU A 1 506 ? 17.598 -7.883 -21.118 1.00 73.06 506 GLU A O 1
ATOM 3873 N N . GLU A 1 507 ? 17.585 -5.630 -21.070 1.00 64.31 507 GLU A N 1
ATOM 3874 C CA . GLU A 1 507 ? 18.283 -5.441 -19.795 1.00 64.31 507 GLU A CA 1
ATOM 3875 C C . GLU A 1 507 ? 17.323 -4.896 -18.728 1.00 64.31 507 GLU A C 1
ATOM 3877 O O . GLU A 1 507 ? 16.519 -4.006 -18.998 1.00 64.31 507 GLU A O 1
ATOM 3882 N N . TRP A 1 508 ? 17.412 -5.421 -17.502 1.00 65.69 508 TRP A N 1
ATOM 3883 C CA . TRP A 1 508 ? 16.559 -5.006 -16.383 1.00 65.69 508 TRP A CA 1
ATOM 3884 C C . TRP A 1 508 ? 17.368 -4.257 -15.335 1.00 65.69 508 TRP A C 1
ATOM 3886 O O . TRP A 1 508 ? 18.387 -4.751 -14.851 1.00 65.69 508 TRP A O 1
ATOM 3896 N N . VAL A 1 509 ? 16.868 -3.092 -14.930 1.00 62.44 509 VAL A N 1
ATOM 3897 C CA . VAL A 1 509 ? 17.465 -2.256 -13.885 1.00 62.44 509 VAL A CA 1
ATOM 3898 C C . VAL A 1 509 ? 16.445 -2.075 -12.770 1.00 62.44 509 VAL A C 1
ATOM 3900 O O . VAL A 1 509 ? 15.353 -1.556 -12.987 1.00 62.44 509 VAL A O 1
ATOM 3903 N N . MET A 1 510 ? 16.793 -2.512 -11.559 1.00 57.75 510 MET A N 1
ATOM 3904 C CA . MET A 1 510 ? 15.945 -2.321 -10.384 1.00 57.75 510 MET A CA 1
ATOM 3905 C C . MET A 1 510 ? 16.176 -0.925 -9.794 1.00 57.75 510 MET A C 1
ATOM 3907 O O . MET A 1 510 ? 17.267 -0.629 -9.309 1.00 57.75 510 MET A O 1
ATOM 3911 N N . ILE A 1 511 ? 15.136 -0.092 -9.781 1.00 58.84 511 ILE A N 1
ATOM 3912 C CA . ILE A 1 511 ? 15.127 1.222 -9.123 1.00 58.84 511 ILE A CA 1
ATOM 3913 C C . ILE A 1 511 ? 14.287 1.117 -7.841 1.00 58.84 511 ILE A C 1
ATOM 3915 O O . ILE A 1 511 ? 13.150 0.655 -7.879 1.00 58.84 511 ILE A O 1
ATOM 3919 N N . TYR A 1 512 ? 14.834 1.536 -6.696 1.00 43.09 512 TYR A N 1
ATOM 3920 C CA . TYR A 1 512 ? 14.189 1.422 -5.379 1.00 43.09 512 TYR A CA 1
ATOM 3921 C C . TYR A 1 512 ? 13.938 2.807 -4.748 1.00 43.09 512 TYR A C 1
ATOM 3923 O O . TYR A 1 512 ? 14.895 3.552 -4.545 1.00 43.09 512 TYR A O 1
ATOM 3931 N N . GLY A 1 513 ? 12.680 3.128 -4.382 1.00 46.75 513 GLY A N 1
ATOM 3932 C CA . GLY A 1 513 ? 12.348 4.233 -3.453 1.00 46.75 513 GLY A CA 1
ATOM 3933 C C . GLY A 1 513 ? 11.623 5.496 -3.977 1.00 46.75 513 GLY A C 1
ATOM 3934 O O . GLY A 1 513 ? 11.945 6.587 -3.514 1.00 46.75 513 GLY A O 1
ATOM 3935 N N . GLY A 1 514 ? 10.643 5.413 -4.886 1.00 41.59 514 GLY A N 1
ATOM 3936 C CA . GLY A 1 514 ? 9.927 6.603 -5.395 1.00 41.59 514 GLY A CA 1
ATOM 3937 C C . GLY A 1 514 ? 8.729 7.070 -4.544 1.00 41.59 514 GLY A C 1
ATOM 3938 O O . GLY A 1 514 ? 7.725 6.370 -4.466 1.00 41.59 514 GLY A O 1
ATOM 3939 N N . SER A 1 515 ? 8.783 8.277 -3.961 1.00 40.66 515 SER A N 1
ATOM 3940 C CA . SER A 1 515 ? 7.590 9.014 -3.492 1.00 40.66 515 SER A CA 1
ATOM 3941 C C . SER A 1 515 ? 7.842 10.532 -3.473 1.00 40.66 515 SER A C 1
ATOM 3943 O O . SER A 1 515 ? 8.667 10.997 -2.686 1.00 40.66 515 SER A O 1
ATOM 3945 N N . GLY A 1 516 ? 7.121 11.314 -4.281 1.00 39.00 516 GLY A N 1
ATOM 3946 C CA . GLY A 1 516 ? 7.173 12.783 -4.265 1.00 39.00 516 GLY A CA 1
ATOM 3947 C C . GLY A 1 516 ? 5.887 13.403 -4.823 1.00 39.00 516 GLY A C 1
ATOM 3948 O O . GLY A 1 516 ? 5.280 12.834 -5.725 1.00 39.00 516 GLY A O 1
ATOM 3949 N N . LYS A 1 517 ? 5.452 14.537 -4.258 1.00 35.66 517 LYS A N 1
ATOM 3950 C CA . LYS A 1 517 ? 4.304 15.354 -4.700 1.00 35.66 517 LYS A CA 1
ATOM 3951 C C . LYS A 1 517 ? 4.788 16.804 -4.857 1.00 35.66 517 LYS A C 1
ATOM 3953 O O . LYS A 1 517 ? 5.567 17.247 -4.017 1.00 35.66 517 LYS A O 1
ATOM 3958 N N . CYS A 1 518 ? 4.309 17.528 -5.871 1.00 32.06 518 CYS A N 1
ATOM 3959 C CA . CYS A 1 518 ? 4.534 18.973 -6.015 1.00 32.06 518 CYS A CA 1
ATOM 3960 C C . CYS A 1 518 ? 3.517 19.824 -5.241 1.00 32.06 518 CYS A C 1
ATOM 3962 O O . CYS A 1 518 ? 2.383 19.392 -5.014 1.00 32.06 518 CYS A O 1
ATOM 3964 N N . LEU A 1 519 ? 3.955 21.027 -4.862 1.00 33.66 519 LEU A N 1
ATOM 3965 C CA . LEU A 1 519 ? 3.172 22.116 -4.270 1.00 33.66 519 LEU A CA 1
ATOM 3966 C C . LEU A 1 519 ? 3.357 23.370 -5.142 1.00 33.66 519 LEU A C 1
ATOM 3968 O O . LEU A 1 519 ? 4.412 23.543 -5.749 1.00 33.66 519 LEU A O 1
ATOM 3972 N N . SER A 1 520 ? 2.342 24.221 -5.211 1.00 34.47 520 SER A N 1
ATOM 3973 C CA . SER A 1 520 ? 2.344 25.521 -5.890 1.00 34.47 520 SER A CA 1
ATOM 3974 C C . SER A 1 520 ? 3.034 26.615 -5.059 1.00 34.47 520 SER A C 1
ATOM 3976 O O . SER A 1 520 ? 3.246 26.460 -3.858 1.00 34.47 520 SER A O 1
ATOM 3978 N N . PHE A 1 521 ? 3.382 27.740 -5.698 1.00 28.33 521 PHE A N 1
ATOM 3979 C CA . PHE A 1 521 ? 4.045 28.882 -5.044 1.00 28.33 521 PHE A CA 1
ATOM 3980 C C . PHE A 1 521 ? 3.175 29.556 -3.970 1.00 28.33 521 PHE A C 1
ATOM 3982 O O . PHE A 1 521 ? 3.706 30.121 -3.027 1.00 28.33 521 PHE A O 1
ATOM 3989 N N . GLU A 1 522 ? 1.848 29.476 -4.091 1.00 32.59 522 GLU A N 1
ATOM 3990 C CA . GLU A 1 522 ? 0.902 29.984 -3.086 1.00 32.59 522 GLU A CA 1
ATOM 3991 C C . GLU A 1 522 ? 0.754 29.032 -1.883 1.00 32.59 522 GLU A C 1
ATOM 3993 O O . GLU A 1 522 ? 0.300 29.445 -0.818 1.00 32.59 522 GLU A O 1
ATOM 3998 N N . GLU A 1 523 ? 1.138 27.760 -2.039 1.00 33.53 523 GLU A N 1
ATOM 3999 C CA . GLU A 1 523 ? 1.165 26.750 -0.969 1.00 33.53 523 GLU A CA 1
ATOM 4000 C C . GLU A 1 523 ? 2.485 26.759 -0.164 1.00 33.53 523 GLU A C 1
ATOM 4002 O O . GLU A 1 523 ? 2.601 26.032 0.829 1.00 33.53 523 GLU A O 1
ATOM 4007 N N . LEU A 1 524 ? 3.470 27.555 -0.597 1.00 31.69 524 LEU A N 1
ATOM 4008 C CA . LEU A 1 524 ? 4.786 27.788 0.018 1.00 31.69 524 LEU A CA 1
ATOM 4009 C C . LEU A 1 524 ? 4.772 29.058 0.877 1.00 31.69 524 LEU A C 1
ATOM 4011 O O . LEU A 1 524 ? 5.383 29.013 1.972 1.00 31.69 524 LEU A O 1
#

pLDDT: mean 83.37, std 18.43, range [22.84, 98.81]